Protein AF-A0AA36Y6U5-F1 (afdb_monomer_lite)

Organism: NCBI:txid796942

Structure (mmCIF, N/CA/C/O backbone):
data_AF-A0AA36Y6U5-F1
#
_entry.id   AF-A0AA36Y6U5-F1
#
loop_
_atom_site.group_PDB
_atom_site.id
_atom_site.type_symbol
_atom_site.label_atom_id
_atom_site.label_alt_id
_atom_site.label_comp_id
_atom_site.label_asym_id
_atom_site.label_entity_id
_atom_site.label_seq_id
_atom_site.pdbx_PDB_ins_code
_atom_site.Cartn_x
_atom_site.Cartn_y
_atom_site.Cartn_z
_atom_site.occupancy
_atom_site.B_iso_or_equiv
_atom_site.auth_seq_id
_atom_site.auth_comp_id
_atom_site.auth_asym_id
_atom_site.auth_atom_id
_atom_site.pdbx_PDB_model_num
ATOM 1 N N . MET A 1 1 ? 26.160 38.951 -36.387 1.00 72.44 1 MET A N 1
ATOM 2 C CA . MET A 1 1 ? 24.764 39.046 -36.869 1.00 72.44 1 MET A CA 1
ATOM 3 C C . MET A 1 1 ? 23.970 40.005 -35.982 1.00 72.44 1 MET A C 1
ATOM 5 O O . MET A 1 1 ? 24.157 39.956 -34.771 1.00 72.44 1 MET A O 1
ATOM 9 N N . LYS A 1 2 ? 23.141 40.895 -36.549 1.00 76.12 2 LYS A N 1
ATOM 10 C CA . LYS A 1 2 ? 22.289 41.816 -35.761 1.00 76.12 2 LYS A CA 1
ATOM 11 C C . LYS A 1 2 ? 21.060 41.071 -35.212 1.00 76.12 2 LYS A C 1
ATOM 13 O O . LYS A 1 2 ? 20.587 40.138 -35.854 1.00 76.12 2 LYS A O 1
ATOM 18 N N . GLU A 1 3 ? 20.497 41.494 -34.075 1.00 73.06 3 GLU A N 1
ATOM 19 C CA . GLU A 1 3 ? 19.359 40.793 -33.434 1.00 73.06 3 GLU A CA 1
ATOM 20 C C . GLU A 1 3 ? 18.141 40.661 -34.374 1.00 73.06 3 GLU A C 1
ATOM 22 O O . GLU A 1 3 ? 17.566 39.585 -34.505 1.00 73.06 3 GLU A O 1
ATOM 27 N N . ASN A 1 4 ? 17.845 41.701 -35.162 1.00 75.81 4 ASN A N 1
ATOM 28 C CA . ASN A 1 4 ? 16.755 41.685 -36.150 1.00 75.81 4 ASN A CA 1
ATOM 29 C C . ASN A 1 4 ? 16.955 40.661 -37.288 1.00 75.81 4 ASN A C 1
ATOM 31 O O . ASN A 1 4 ? 15.988 40.222 -37.906 1.00 75.81 4 ASN A O 1
ATOM 35 N N . GLU A 1 5 ? 18.199 40.307 -37.619 1.00 79.00 5 GLU A N 1
ATOM 36 C CA . GLU A 1 5 ? 18.511 39.267 -38.615 1.00 79.00 5 GLU A CA 1
ATOM 37 C C . GLU A 1 5 ? 18.407 37.879 -37.981 1.00 79.00 5 GLU A C 1
ATOM 39 O O . GLU A 1 5 ? 17.870 36.951 -38.585 1.00 79.00 5 GLU A O 1
ATOM 44 N N . ARG A 1 6 ? 18.843 37.765 -36.721 1.00 78.31 6 ARG A N 1
ATOM 45 C CA . ARG A 1 6 ? 18.742 36.549 -35.917 1.00 78.31 6 ARG A CA 1
ATOM 46 C C . ARG A 1 6 ? 17.290 36.111 -35.751 1.00 78.31 6 ARG A C 1
ATOM 48 O O . ARG A 1 6 ? 16.984 34.949 -35.998 1.00 78.31 6 ARG A O 1
ATOM 55 N N . GLU A 1 7 ? 16.392 37.026 -35.394 1.00 78.88 7 GLU A N 1
ATOM 56 C CA . GLU A 1 7 ? 14.961 36.728 -35.236 1.00 78.88 7 GLU A CA 1
ATOM 57 C C . GLU A 1 7 ? 14.298 36.259 -36.537 1.00 78.88 7 GLU A C 1
ATOM 59 O O . GLU A 1 7 ? 13.463 35.356 -36.506 1.00 78.88 7 GLU A O 1
ATOM 64 N N . LYS A 1 8 ? 14.714 36.799 -37.691 1.00 81.94 8 LYS A N 1
ATOM 65 C CA . LYS A 1 8 ? 14.216 36.366 -39.008 1.00 81.94 8 LYS A CA 1
ATOM 66 C C . LYS A 1 8 ? 14.686 34.960 -39.387 1.00 81.94 8 LYS A C 1
ATOM 68 O O . LYS A 1 8 ? 13.953 34.232 -40.050 1.00 81.94 8 LYS A O 1
ATOM 73 N N . LEU A 1 9 ? 15.889 34.572 -38.963 1.00 82.25 9 LEU A N 1
ATOM 74 C CA . LEU A 1 9 ? 16.489 33.275 -39.287 1.00 82.25 9 LEU A CA 1
ATOM 75 C C . LEU A 1 9 ? 16.084 32.147 -38.331 1.00 82.25 9 LEU A C 1
ATOM 77 O O . LEU A 1 9 ? 16.038 30.991 -38.755 1.00 82.25 9 LEU A O 1
ATOM 81 N N . ARG A 1 10 ? 15.750 32.461 -37.068 1.00 84.00 10 ARG A N 1
ATOM 82 C CA . ARG A 1 10 ? 15.284 31.480 -36.065 1.00 84.00 10 ARG A CA 1
ATOM 83 C C . ARG A 1 10 ? 14.199 30.523 -36.589 1.00 84.00 10 ARG A C 1
ATOM 85 O O . ARG A 1 10 ? 14.409 29.317 -36.472 1.00 84.00 10 ARG A O 1
ATOM 92 N N . PRO A 1 11 ? 13.072 30.979 -37.176 1.00 81.88 11 PRO A N 1
ATOM 93 C CA . PRO A 1 11 ? 12.002 30.069 -37.594 1.00 81.88 11 PRO A CA 1
ATOM 94 C C . PRO A 1 11 ? 12.441 29.096 -38.695 1.00 81.88 11 PRO A C 1
ATOM 96 O O . PRO A 1 11 ? 12.124 27.911 -38.620 1.00 81.88 11 PRO A O 1
ATOM 99 N N . LEU A 1 12 ? 13.224 29.567 -39.667 1.00 83.00 12 LEU A N 1
ATOM 100 C CA . LEU A 1 12 ? 13.724 28.751 -40.777 1.00 83.00 12 LEU A CA 1
ATOM 101 C C . LEU A 1 12 ? 14.744 27.701 -40.300 1.00 83.00 12 LEU A C 1
ATOM 103 O O . LEU A 1 12 ? 14.701 26.540 -40.708 1.00 83.00 12 LEU A O 1
ATOM 107 N N . LEU A 1 13 ? 15.629 28.090 -39.377 1.00 84.31 13 LEU A N 1
ATOM 108 C CA . LEU A 1 13 ? 16.590 27.189 -38.738 1.00 84.31 13 LEU A CA 1
ATOM 109 C C . LEU A 1 13 ? 15.888 26.126 -37.880 1.00 84.31 13 LEU A C 1
ATOM 111 O O . LEU A 1 13 ? 16.246 24.947 -37.927 1.00 84.31 13 LEU A O 1
ATOM 115 N N . PHE A 1 14 ? 14.865 26.521 -37.118 1.00 86.94 14 PHE A N 1
ATOM 116 C CA . PHE A 1 14 ? 14.071 25.590 -36.316 1.00 86.94 14 PHE A CA 1
ATOM 117 C C . PHE A 1 14 ? 13.290 24.622 -37.188 1.00 86.94 14 PHE A C 1
ATOM 119 O O . PHE A 1 14 ? 13.195 23.450 -36.840 1.00 86.94 14 PHE A O 1
ATOM 126 N N . GLU A 1 15 ? 12.758 25.071 -38.322 1.00 82.06 15 GLU A N 1
ATOM 127 C CA . GLU A 1 15 ? 12.063 24.197 -39.258 1.00 82.06 15 GLU A CA 1
ATOM 128 C C . GLU A 1 15 ? 12.994 23.124 -39.837 1.00 82.06 15 GLU A C 1
ATOM 130 O O . GLU A 1 15 ? 12.661 21.935 -39.780 1.00 82.06 15 GLU A O 1
ATOM 135 N N . ALA A 1 16 ? 14.183 23.517 -40.304 1.00 83.50 16 ALA A N 1
ATOM 136 C CA . ALA A 1 16 ? 15.195 22.585 -40.798 1.00 83.50 16 ALA A CA 1
ATOM 137 C C . ALA A 1 16 ? 15.584 21.550 -39.724 1.00 83.50 16 ALA A C 1
ATOM 139 O O . ALA A 1 16 ? 15.611 20.342 -39.980 1.00 83.50 16 ALA A O 1
ATOM 140 N N . LEU A 1 17 ? 15.804 22.001 -38.485 1.00 83.88 17 LEU A N 1
ATOM 141 C CA . LEU A 1 17 ? 16.136 21.125 -37.360 1.00 83.88 17 LEU A CA 1
ATOM 142 C C . LEU A 1 17 ? 14.971 20.231 -36.922 1.00 83.88 17 LEU A C 1
ATOM 144 O O . LEU A 1 17 ? 15.194 19.064 -36.614 1.00 83.88 17 LEU A O 1
ATOM 148 N N . LEU A 1 18 ? 13.730 20.723 -36.925 1.00 82.81 18 LEU A N 1
ATOM 149 C CA . LEU A 1 18 ? 12.540 19.931 -36.592 1.00 82.81 18 LEU A CA 1
ATOM 150 C C . LEU A 1 18 ? 12.301 18.793 -37.591 1.00 82.81 18 LEU A C 1
ATOM 152 O O . LEU A 1 18 ? 11.782 17.746 -37.198 1.00 82.81 18 LEU A O 1
ATOM 156 N N . ASN A 1 19 ? 12.673 18.996 -38.856 1.00 80.62 19 ASN A N 1
ATOM 157 C CA . ASN A 1 19 ? 12.556 17.984 -39.904 1.00 80.62 19 ASN A CA 1
ATOM 158 C C . ASN A 1 19 ? 13.636 16.892 -39.778 1.00 80.62 19 ASN A C 1
ATOM 160 O O . ASN A 1 19 ? 13.372 15.729 -40.088 1.00 80.62 19 ASN A O 1
ATOM 164 N N . LEU A 1 20 ? 14.831 17.236 -39.283 1.00 78.25 20 LEU A N 1
ATOM 165 C CA . LEU A 1 20 ? 15.951 16.298 -39.127 1.00 78.25 20 LEU A CA 1
ATOM 166 C C . LEU A 1 20 ? 15.975 15.585 -37.766 1.00 78.25 20 LEU A C 1
ATOM 168 O O . LEU A 1 20 ? 16.238 14.381 -37.693 1.00 78.25 20 LEU A O 1
ATOM 172 N N . GLN A 1 21 ? 15.695 16.304 -36.680 1.00 77.69 21 GLN A N 1
ATOM 173 C CA . GLN A 1 21 ? 15.684 15.759 -35.327 1.00 77.69 21 GLN A CA 1
ATOM 174 C C . GLN A 1 21 ? 14.434 14.891 -35.139 1.00 77.69 21 GLN A C 1
ATOM 176 O O . GLN A 1 21 ? 13.306 15.347 -35.320 1.00 77.69 21 GLN A O 1
ATOM 181 N N . ARG A 1 22 ? 14.611 13.612 -34.778 1.00 65.69 22 ARG A N 1
ATOM 182 C CA . ARG A 1 22 ? 13.501 12.639 -34.669 1.00 65.69 22 ARG A CA 1
ATOM 183 C C . ARG A 1 22 ? 12.842 12.596 -33.283 1.00 65.69 22 ARG A C 1
ATOM 185 O O . ARG A 1 22 ? 11.646 12.306 -33.193 1.00 65.69 22 ARG A O 1
ATOM 192 N N . HIS A 1 23 ? 13.596 12.893 -32.223 1.00 56.72 23 HIS A N 1
ATOM 193 C CA . HIS A 1 23 ? 13.159 12.881 -30.8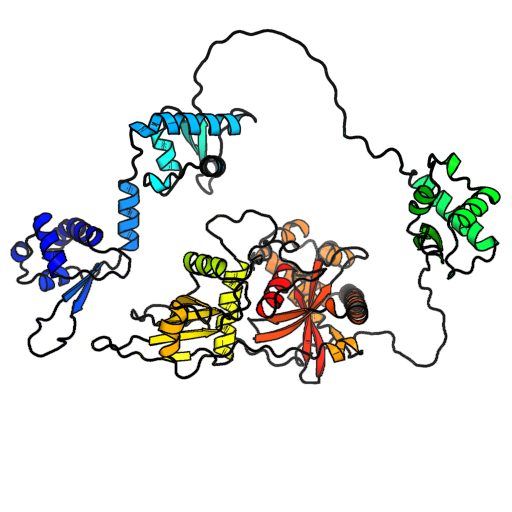19 1.00 56.72 23 HIS A CA 1
ATOM 194 C C . HIS A 1 23 ? 13.919 13.924 -29.977 1.00 56.72 23 HIS A C 1
ATOM 196 O O . HIS A 1 23 ? 14.918 14.478 -30.432 1.00 56.72 23 HIS A O 1
ATOM 202 N N . ASP A 1 24 ? 13.478 14.161 -28.736 1.00 48.81 24 ASP A N 1
ATOM 203 C CA . ASP A 1 24 ? 13.970 15.236 -27.849 1.00 48.81 24 ASP A CA 1
ATOM 204 C C . ASP A 1 24 ? 15.497 15.217 -27.619 1.00 48.81 24 ASP A C 1
ATOM 206 O O . ASP A 1 24 ? 16.094 16.266 -27.421 1.00 48.81 24 ASP A O 1
ATOM 210 N N . TYR A 1 25 ? 16.129 14.042 -27.721 1.00 55.34 25 TYR A N 1
ATOM 211 C CA . TYR A 1 25 ? 17.581 13.838 -27.547 1.00 55.34 25 TYR A CA 1
ATOM 212 C C . TYR A 1 25 ? 18.335 13.487 -28.844 1.00 55.34 25 TYR A C 1
ATOM 214 O O . TYR A 1 25 ? 19.420 12.912 -28.804 1.00 55.34 25 TYR A O 1
ATOM 222 N N . GLY A 1 26 ? 17.717 13.713 -30.004 1.00 70.75 26 GLY A N 1
ATOM 223 C CA . GLY A 1 26 ? 18.280 13.326 -31.294 1.00 70.75 26 GLY A CA 1
ATOM 224 C C . GLY A 1 26 ? 19.268 14.369 -31.790 1.00 70.75 26 GLY A C 1
ATOM 225 O O . GLY A 1 26 ? 18.848 15.402 -32.297 1.00 70.75 26 GLY A O 1
ATOM 226 N N . TRP A 1 27 ? 20.561 14.092 -31.667 1.00 75.06 27 TRP A N 1
ATOM 227 C CA . TRP A 1 27 ? 21.597 14.934 -32.256 1.00 75.06 27 TRP A CA 1
ATOM 228 C C . TRP A 1 27 ? 21.559 14.850 -33.784 1.00 75.06 27 TRP A C 1
ATOM 230 O O . TRP A 1 27 ? 21.437 13.766 -34.360 1.00 75.06 27 TRP A O 1
ATOM 240 N N . VAL A 1 28 ? 21.662 16.003 -34.436 1.00 81.19 28 VAL A N 1
ATOM 241 C CA . VAL A 1 28 ? 21.709 16.134 -35.892 1.00 81.19 28 VAL A CA 1
ATOM 242 C C . VAL A 1 28 ? 23.153 16.420 -36.288 1.00 81.19 28 VAL A C 1
ATOM 244 O O . VAL A 1 28 ? 23.764 17.340 -35.753 1.00 81.19 28 VAL A O 1
ATOM 247 N N . GLY A 1 29 ? 23.713 15.624 -37.200 1.00 82.12 29 GLY A N 1
ATOM 248 C CA . GLY A 1 29 ? 25.035 15.908 -37.768 1.00 82.12 29 GLY A CA 1
ATOM 249 C C . GLY A 1 29 ? 25.015 17.232 -38.531 1.00 82.12 29 GLY A C 1
ATOM 250 O O . GLY A 1 29 ? 24.051 17.515 -39.253 1.00 82.12 29 GLY A O 1
ATOM 251 N N . THR A 1 30 ? 26.040 18.066 -38.343 1.00 81.56 30 THR A N 1
ATOM 252 C CA . THR A 1 30 ? 26.112 19.384 -38.993 1.00 81.56 30 THR A CA 1
ATOM 253 C C . THR A 1 30 ? 26.164 19.275 -40.516 1.00 81.56 30 THR A C 1
ATOM 255 O O . THR A 1 30 ? 25.605 20.129 -41.190 1.00 81.56 30 THR A O 1
ATOM 258 N N . ASP A 1 31 ? 26.703 18.181 -41.055 1.00 80.00 31 ASP A N 1
ATOM 259 C CA . ASP A 1 31 ? 26.687 17.819 -42.477 1.00 80.00 31 ASP A CA 1
ATOM 260 C C . ASP A 1 31 ? 25.263 17.730 -43.056 1.00 80.00 31 ASP A C 1
ATOM 262 O O . ASP A 1 31 ? 24.959 18.300 -44.106 1.00 80.00 31 ASP A O 1
ATOM 266 N N . LYS A 1 32 ? 24.355 17.051 -42.346 1.00 82.94 32 LYS A N 1
ATOM 267 C CA . LYS A 1 32 ? 22.949 16.910 -42.750 1.00 82.94 32 LYS A CA 1
ATOM 268 C C . LYS A 1 32 ? 22.176 18.205 -42.559 1.00 82.94 32 LYS A C 1
ATOM 270 O O . LYS A 1 32 ? 21.328 18.533 -43.387 1.00 82.94 32 LYS A O 1
ATOM 275 N N . LEU A 1 33 ? 22.470 18.941 -41.487 1.00 85.25 33 LEU A N 1
ATOM 276 C CA . LEU A 1 33 ? 21.863 20.249 -41.275 1.00 85.25 33 LEU A CA 1
ATOM 277 C C . LEU A 1 33 ? 22.269 21.231 -42.377 1.00 85.25 33 LEU A C 1
ATOM 279 O O . LEU A 1 33 ? 21.415 21.955 -42.877 1.00 85.25 33 LEU A O 1
ATOM 283 N N . GLU A 1 34 ? 23.534 21.233 -42.794 1.00 84.75 34 GLU A N 1
ATOM 284 C CA . GLU A 1 34 ? 24.012 22.116 -43.856 1.00 84.75 34 GLU A CA 1
ATOM 285 C C . GLU A 1 34 ? 23.257 21.887 -45.171 1.00 84.75 34 GLU A C 1
ATOM 287 O O . GLU A 1 34 ? 22.866 22.839 -45.847 1.00 84.75 34 GLU A O 1
ATOM 292 N N . GLN A 1 35 ? 22.993 20.622 -45.511 1.00 84.62 35 GLN A N 1
ATOM 293 C CA . GLN A 1 35 ? 22.211 20.263 -46.694 1.00 84.62 35 GLN A CA 1
ATOM 294 C C . GLN A 1 35 ? 20.768 20.778 -46.617 1.00 84.62 35 GLN A C 1
ATOM 296 O O . GLN A 1 35 ? 20.254 21.281 -47.615 1.00 84.62 35 GLN A O 1
ATOM 301 N N . GLU A 1 36 ? 20.115 20.693 -45.455 1.00 82.50 36 GLU A N 1
ATOM 302 C CA . GLU A 1 36 ? 18.753 21.217 -45.278 1.00 82.50 36 GLU A CA 1
ATOM 303 C C . GLU A 1 36 ? 18.706 22.748 -45.245 1.00 82.50 36 GLU A C 1
ATOM 305 O O . GLU A 1 36 ? 17.821 23.343 -45.856 1.00 82.50 36 GLU A O 1
ATOM 310 N N . LEU A 1 37 ? 19.688 23.413 -44.632 1.00 85.12 37 LEU A N 1
ATOM 311 C CA . LEU A 1 37 ? 19.765 24.878 -44.637 1.00 85.12 37 LEU A CA 1
ATOM 312 C C . LEU A 1 37 ? 19.920 25.437 -46.054 1.00 85.12 37 LEU A C 1
ATOM 314 O O . LEU A 1 37 ? 19.268 26.424 -46.396 1.00 85.12 37 LEU A O 1
ATOM 318 N N . ARG A 1 38 ? 20.691 24.758 -46.916 1.00 84.06 38 ARG A N 1
ATOM 319 C CA . ARG A 1 38 ? 20.803 25.119 -48.338 1.00 84.06 38 ARG A CA 1
ATOM 320 C C . ARG A 1 38 ? 19.474 24.984 -49.085 1.00 84.06 38 ARG A C 1
ATOM 322 O O . ARG A 1 38 ? 19.192 25.823 -49.935 1.00 84.06 38 ARG A O 1
ATOM 329 N N . LYS A 1 39 ? 18.646 23.979 -48.770 1.00 82.75 39 LYS A N 1
ATOM 330 C CA . LYS A 1 39 ? 17.309 23.806 -49.379 1.00 82.75 39 LYS A CA 1
ATOM 331 C C . LYS A 1 39 ? 16.336 24.909 -48.971 1.00 82.75 39 LYS A C 1
ATOM 333 O O . LYS A 1 39 ? 15.534 25.342 -49.790 1.00 82.75 39 LYS A O 1
ATOM 338 N N . VAL A 1 40 ? 16.437 25.375 -47.728 1.00 78.88 40 VAL A N 1
ATOM 339 C CA . VAL A 1 40 ? 15.640 26.491 -47.189 1.00 78.88 40 VAL A CA 1
ATOM 340 C C . VAL A 1 40 ? 16.194 27.859 -47.641 1.00 78.88 40 VAL A C 1
ATOM 342 O O . VAL A 1 40 ? 15.597 28.897 -47.375 1.00 78.88 40 VAL A O 1
ATOM 345 N N . GLY A 1 41 ? 17.310 27.876 -48.382 1.00 80.75 41 GLY A N 1
ATOM 346 C CA . GLY A 1 41 ? 17.902 29.085 -48.960 1.00 80.75 41 GLY A CA 1
ATOM 347 C C . GLY A 1 41 ? 18.811 29.867 -48.010 1.00 80.75 41 GLY A C 1
ATOM 348 O O . GLY A 1 41 ? 19.184 30.992 -48.325 1.00 80.75 41 GLY A O 1
ATOM 349 N N . ILE A 1 42 ? 19.197 29.295 -46.865 1.00 83.31 42 ILE A N 1
ATOM 350 C CA . ILE A 1 42 ? 20.092 29.946 -45.903 1.00 83.31 42 ILE A CA 1
ATOM 351 C C . ILE A 1 42 ? 21.546 29.687 -46.300 1.00 83.31 42 ILE A C 1
ATOM 353 O O . ILE A 1 42 ? 22.019 28.548 -46.285 1.00 83.31 42 ILE A O 1
ATOM 357 N N . ARG A 1 43 ? 22.279 30.764 -46.596 1.00 84.44 43 ARG A N 1
ATOM 358 C CA . ARG A 1 43 ? 23.734 30.749 -46.786 1.00 84.44 43 ARG A CA 1
ATOM 359 C C . ARG A 1 43 ? 24.395 31.504 -45.648 1.00 84.44 43 ARG A C 1
ATOM 361 O O . ARG A 1 43 ? 24.335 32.725 -45.573 1.00 84.44 43 ARG A O 1
ATOM 368 N N . TYR A 1 44 ? 25.022 30.771 -44.739 1.00 81.50 44 TYR A N 1
ATOM 369 C CA . TYR A 1 44 ? 25.571 31.349 -43.514 1.00 81.50 44 TYR A CA 1
ATOM 370 C C . TYR A 1 44 ? 26.722 32.349 -43.757 1.00 81.50 44 TYR A C 1
ATOM 372 O O . TYR A 1 44 ? 26.935 33.235 -42.928 1.00 81.50 44 TYR A O 1
ATOM 380 N N . GLN A 1 45 ? 27.395 32.279 -44.913 1.00 83.19 45 GLN A N 1
ATOM 381 C CA . GLN A 1 45 ? 28.417 33.247 -45.334 1.00 83.19 45 GLN A CA 1
ATOM 382 C C . GLN A 1 45 ? 27.857 34.666 -45.515 1.00 83.19 45 GLN A C 1
ATOM 384 O O . GLN A 1 45 ? 28.561 35.640 -45.266 1.00 83.19 45 GLN A O 1
ATOM 389 N N . GLU A 1 46 ? 26.580 34.800 -45.886 1.00 82.44 46 GLU A N 1
ATOM 390 C CA . GLU A 1 46 ? 25.916 36.101 -46.069 1.00 82.44 46 GLU A CA 1
ATOM 391 C C . GLU A 1 46 ? 25.692 36.833 -44.735 1.00 82.44 46 GLU A C 1
ATOM 393 O O . GLU A 1 46 ? 25.484 38.044 -44.711 1.00 82.44 46 GLU A O 1
ATOM 398 N N . TYR A 1 47 ? 25.799 36.111 -43.614 1.00 80.12 47 TYR A N 1
ATOM 399 C CA . TYR A 1 47 ? 25.601 36.626 -42.257 1.00 80.12 47 TYR A CA 1
ATOM 400 C C . TYR A 1 47 ? 26.912 36.780 -41.470 1.00 80.12 47 TYR A C 1
ATOM 402 O O . TYR A 1 47 ? 26.888 36.980 -40.251 1.00 80.12 47 TYR A O 1
ATOM 410 N N . GLY A 1 48 ? 28.056 36.704 -42.161 1.00 77.50 48 GLY A N 1
ATOM 411 C CA . GLY A 1 48 ? 29.384 36.911 -41.580 1.00 77.50 48 GLY A CA 1
ATOM 412 C C . GLY A 1 48 ? 29.943 35.711 -40.812 1.00 77.50 48 GLY A C 1
ATOM 413 O O . GLY A 1 48 ? 30.821 35.897 -39.974 1.00 77.50 48 GLY A O 1
ATOM 414 N N . ALA A 1 49 ? 29.440 34.496 -41.061 1.00 82.56 49 ALA A N 1
ATOM 415 C CA . ALA A 1 49 ? 30.014 33.263 -40.528 1.00 82.56 49 ALA A CA 1
ATOM 416 C C . ALA A 1 49 ? 30.791 32.508 -41.615 1.00 82.56 49 ALA A C 1
ATOM 418 O O . ALA A 1 49 ? 30.241 32.164 -42.659 1.00 82.56 49 ALA A O 1
ATOM 419 N N . GLU A 1 50 ? 32.061 32.200 -41.353 1.00 78.25 50 GLU A N 1
ATOM 420 C CA . GLU A 1 50 ? 32.908 31.445 -42.289 1.00 78.25 50 GLU A CA 1
ATOM 421 C C . GLU A 1 50 ? 32.613 29.936 -42.259 1.00 78.25 50 GLU A C 1
ATOM 423 O O . GLU A 1 50 ? 32.776 29.238 -43.259 1.00 78.25 50 GLU A O 1
ATOM 428 N N . THR A 1 51 ? 32.111 29.430 -41.128 1.00 82.75 51 THR A N 1
ATOM 429 C CA . THR A 1 51 ? 31.761 28.017 -40.930 1.00 82.75 51 THR A CA 1
ATOM 430 C C . THR A 1 51 ? 30.332 27.865 -40.415 1.00 82.75 51 THR A C 1
ATOM 432 O O . THR A 1 51 ? 29.806 28.744 -39.725 1.00 82.75 51 THR A O 1
ATOM 435 N N . LEU A 1 52 ? 29.704 26.714 -40.694 1.00 81.88 52 LEU A N 1
ATOM 436 C CA . LEU A 1 52 ? 28.377 26.397 -40.155 1.00 81.88 52 LEU A CA 1
ATOM 437 C C . LEU A 1 52 ? 28.376 26.425 -38.619 1.00 81.88 52 LEU A C 1
ATOM 439 O O . LEU A 1 52 ? 27.403 26.852 -38.009 1.00 81.88 52 LEU A O 1
ATOM 443 N N . ARG A 1 53 ? 29.478 26.027 -37.980 1.00 81.50 53 ARG A N 1
ATOM 444 C CA . ARG A 1 53 ? 29.615 26.108 -36.525 1.00 81.50 53 ARG A CA 1
ATOM 445 C C . ARG A 1 53 ? 29.536 27.549 -36.023 1.00 81.50 53 ARG A C 1
ATOM 447 O O . ARG A 1 53 ? 28.703 27.825 -35.166 1.00 81.50 53 ARG A O 1
ATOM 454 N N . ALA A 1 54 ? 30.328 28.457 -36.597 1.00 82.56 54 ALA A N 1
ATOM 455 C CA . ALA A 1 54 ? 30.307 29.876 -36.231 1.00 82.56 54 ALA A CA 1
ATOM 456 C C . ALA A 1 54 ? 28.911 30.496 -36.430 1.00 82.56 54 ALA A C 1
ATOM 458 O O . ALA A 1 54 ? 28.478 31.343 -35.655 1.00 82.56 54 ALA A O 1
ATOM 459 N N . PHE A 1 55 ? 28.167 30.025 -37.434 1.00 86.50 55 PHE A N 1
ATOM 460 C CA . PHE A 1 55 ? 26.782 30.434 -37.651 1.00 86.50 55 PHE A CA 1
ATOM 461 C C . PHE A 1 55 ? 25.826 29.938 -36.560 1.00 86.50 55 PHE A C 1
ATOM 463 O O . PHE A 1 55 ? 24.997 30.703 -36.069 1.00 86.50 55 PHE A O 1
ATOM 470 N N . LEU A 1 56 ? 25.934 28.668 -36.162 1.00 85.00 56 LEU A N 1
ATOM 471 C CA . LEU A 1 56 ? 25.090 28.079 -35.117 1.00 85.00 56 LEU A CA 1
ATOM 472 C C . LEU A 1 56 ? 25.409 28.654 -33.727 1.00 85.00 56 LEU A C 1
ATOM 474 O O . LEU A 1 56 ? 24.511 28.758 -32.892 1.00 85.00 56 LEU A O 1
ATOM 478 N N . GLU A 1 57 ? 26.652 29.084 -33.492 1.00 84.69 57 GLU A N 1
ATOM 479 C CA . GLU A 1 57 ? 27.078 29.777 -32.268 1.00 84.69 57 GLU A CA 1
ATOM 480 C C . GLU A 1 57 ? 26.401 31.140 -32.078 1.00 84.69 57 GLU A C 1
ATOM 482 O O . GLU A 1 57 ? 26.326 31.629 -30.953 1.00 84.69 57 GLU A O 1
ATOM 487 N N . PHE A 1 58 ? 25.800 31.718 -33.124 1.00 85.31 58 PHE A N 1
ATOM 488 C CA . PHE A 1 58 ? 24.923 32.875 -32.959 1.00 85.31 58 PHE A CA 1
ATOM 489 C C . PHE A 1 58 ? 23.578 32.541 -32.291 1.00 85.31 58 PHE A C 1
ATOM 491 O O . PHE A 1 58 ? 22.833 33.465 -31.977 1.00 85.31 58 PHE A O 1
ATOM 498 N N . PHE A 1 59 ? 23.243 31.267 -32.041 1.00 85.81 59 PHE A N 1
ATOM 499 C CA . PHE A 1 59 ? 21.987 30.832 -31.406 1.00 85.81 59 PHE A CA 1
ATOM 500 C C . PHE A 1 59 ? 22.200 30.025 -30.102 1.00 85.81 59 PHE A C 1
ATOM 502 O O . PHE A 1 59 ? 21.658 28.924 -29.961 1.00 85.81 59 PHE A O 1
ATOM 509 N N . PRO A 1 60 ? 22.946 30.544 -29.106 1.00 76.94 60 PRO A N 1
ATOM 510 C CA . PRO A 1 60 ? 23.354 29.770 -27.926 1.00 76.94 60 PRO A CA 1
ATOM 511 C C . PRO A 1 60 ? 22.200 29.419 -26.970 1.00 76.94 60 PRO A C 1
ATOM 513 O O . PRO A 1 60 ? 22.273 28.431 -26.238 1.00 76.94 60 PRO A O 1
ATOM 516 N N . GLU A 1 61 ? 21.131 30.219 -26.966 1.00 78.31 61 GLU A N 1
ATOM 517 C CA . GLU A 1 61 ? 19.947 29.989 -26.125 1.00 78.31 61 GLU A CA 1
ATOM 518 C C . GLU A 1 61 ? 19.031 28.894 -26.684 1.00 78.31 61 GLU A C 1
ATOM 520 O O . GLU A 1 61 ? 18.340 28.205 -25.930 1.00 78.31 61 GLU A O 1
ATOM 525 N N . ASP A 1 62 ? 19.067 28.699 -28.002 1.00 80.81 62 ASP A N 1
ATOM 526 C CA . ASP A 1 62 ? 18.159 27.816 -28.726 1.00 80.81 62 ASP A CA 1
ATOM 527 C C . ASP A 1 62 ? 18.807 26.463 -29.050 1.00 80.81 62 ASP A C 1
ATOM 529 O O . ASP A 1 62 ? 18.127 25.431 -29.086 1.00 80.81 62 ASP A O 1
ATOM 533 N N . LEU A 1 63 ? 20.129 26.450 -29.254 1.00 84.75 63 LEU A N 1
ATOM 534 C CA . LEU A 1 63 ? 20.888 25.300 -29.739 1.00 84.75 63 LEU A CA 1
ATOM 535 C C . LEU A 1 63 ? 21.965 24.850 -28.747 1.00 84.75 63 LEU A C 1
ATOM 537 O O . LEU A 1 63 ? 22.427 25.593 -27.881 1.00 84.75 63 LEU A O 1
ATOM 541 N N . ALA A 1 64 ? 22.373 23.593 -28.867 1.00 79.56 64 ALA A N 1
ATOM 542 C CA . ALA A 1 64 ? 23.611 23.096 -28.282 1.00 79.56 64 ALA A CA 1
ATOM 543 C C . ALA A 1 64 ? 24.424 22.387 -29.366 1.00 79.56 64 ALA A C 1
ATOM 545 O O . ALA A 1 64 ? 23.852 21.671 -30.188 1.00 79.56 64 ALA A O 1
ATOM 546 N N . ILE A 1 65 ? 25.739 22.610 -29.367 1.00 82.50 65 ILE A N 1
ATOM 547 C CA . ILE A 1 65 ? 26.688 22.070 -30.346 1.00 82.50 65 ILE A CA 1
ATOM 548 C C . ILE A 1 65 ? 27.715 21.226 -29.589 1.00 82.50 65 ILE A C 1
ATOM 550 O O . ILE A 1 65 ? 28.123 21.590 -28.486 1.00 82.50 65 ILE A O 1
ATOM 554 N N . THR A 1 66 ? 28.115 20.095 -30.157 1.00 77.31 66 THR A N 1
ATOM 555 C CA . THR A 1 66 ? 29.158 19.228 -29.600 1.00 77.31 66 THR A CA 1
ATOM 556 C C . THR A 1 66 ? 29.982 18.605 -30.718 1.00 77.31 66 THR A C 1
ATOM 558 O O . THR A 1 66 ? 29.477 18.431 -31.825 1.00 77.31 66 THR A O 1
ATOM 561 N N . ASP A 1 67 ? 31.230 18.254 -30.430 1.00 77.06 67 ASP A N 1
ATOM 562 C CA . ASP A 1 67 ? 32.128 17.590 -31.373 1.00 77.06 67 ASP A CA 1
ATOM 563 C C . ASP A 1 67 ? 32.356 16.143 -30.949 1.00 77.06 67 ASP A C 1
ATOM 565 O O . ASP A 1 67 ? 32.493 15.845 -29.761 1.00 77.06 67 ASP A O 1
ATOM 569 N N . SER A 1 68 ? 32.417 15.229 -31.916 1.00 63.47 68 SER A N 1
ATOM 570 C CA . SER A 1 68 ? 32.918 13.880 -31.658 1.00 63.47 68 SER A CA 1
ATOM 571 C C . SER A 1 68 ? 34.439 13.907 -31.514 1.00 63.47 68 SER A C 1
ATOM 573 O O . SER A 1 68 ? 35.118 14.435 -32.392 1.00 63.47 68 SER A O 1
ATOM 575 N N . ALA A 1 69 ? 34.980 13.272 -30.473 1.00 52.91 69 ALA A N 1
ATOM 576 C CA . ALA A 1 69 ? 36.423 13.083 -30.341 1.00 52.91 69 ALA A CA 1
ATOM 577 C C . ALA A 1 69 ? 36.974 12.214 -31.493 1.00 52.91 69 ALA A C 1
ATOM 579 O O . ALA A 1 69 ? 36.416 11.151 -31.790 1.00 52.91 69 ALA A O 1
ATOM 580 N N . ALA A 1 70 ? 38.062 12.668 -32.129 1.00 46.50 70 ALA A N 1
ATOM 581 C CA . ALA A 1 70 ? 38.739 11.957 -33.213 1.00 46.50 70 ALA A CA 1
ATOM 582 C C . ALA A 1 70 ? 39.126 10.540 -32.761 1.00 46.50 70 ALA A C 1
ATOM 584 O O . ALA A 1 70 ? 39.876 10.353 -31.803 1.00 46.50 70 ALA A O 1
ATOM 585 N N . THR A 1 71 ? 38.553 9.531 -33.414 1.00 47.88 71 THR A N 1
ATOM 586 C CA . THR A 1 71 ? 38.526 8.153 -32.903 1.00 47.88 71 THR A CA 1
ATOM 587 C C . THR A 1 71 ? 39.645 7.273 -33.463 1.00 47.88 71 THR A C 1
ATOM 589 O O . THR A 1 71 ? 39.818 6.160 -32.978 1.00 47.88 71 THR A O 1
ATOM 592 N N . GLN A 1 72 ? 40.447 7.776 -34.411 1.00 47.22 72 GLN A N 1
ATOM 593 C CA . GLN A 1 72 ? 41.693 7.185 -34.924 1.00 47.22 72 GLN A CA 1
ATOM 594 C C . GLN A 1 72 ? 42.425 8.193 -35.830 1.00 47.22 72 GLN A C 1
ATOM 596 O O . GLN A 1 72 ? 41.814 9.135 -36.336 1.00 47.22 72 GLN A O 1
ATOM 601 N N . ALA A 1 73 ? 43.734 8.002 -36.036 1.00 47.25 73 ALA A N 1
ATOM 602 C CA . ALA A 1 73 ? 44.549 8.849 -36.908 1.00 47.25 73 ALA A CA 1
ATOM 603 C C . ALA A 1 73 ? 43.988 8.860 -38.345 1.00 47.25 73 ALA A C 1
ATOM 605 O O . ALA A 1 73 ? 44.193 7.912 -39.098 1.00 47.25 73 ALA A O 1
ATOM 606 N N . GLY A 1 74 ? 43.279 9.936 -38.705 1.00 48.53 74 GLY A N 1
ATOM 607 C CA . GLY A 1 74 ? 42.802 10.197 -40.066 1.00 48.53 74 GLY A CA 1
ATOM 608 C C . GLY A 1 74 ? 41.293 10.399 -40.256 1.00 48.53 74 GLY A C 1
ATOM 609 O O . GLY A 1 74 ? 40.905 10.772 -41.360 1.00 48.53 74 GLY A O 1
ATOM 610 N N . GLU A 1 75 ? 40.431 10.210 -39.247 1.00 44.41 75 GLU A N 1
ATOM 611 C CA . GLU A 1 75 ? 39.003 10.560 -39.393 1.00 44.41 75 GLU A CA 1
ATOM 612 C C . GLU A 1 75 ? 38.731 12.038 -39.046 1.00 44.41 75 GLU A C 1
ATOM 614 O O . GLU A 1 75 ? 39.224 12.523 -38.025 1.00 44.41 75 GLU A O 1
ATOM 619 N N . PRO A 1 76 ? 37.949 12.772 -39.867 1.00 50.16 76 PRO A N 1
ATOM 620 C CA . PRO A 1 76 ? 37.652 14.178 -39.615 1.00 50.16 76 PRO A CA 1
ATOM 621 C C . PRO A 1 76 ? 36.704 14.334 -38.420 1.00 50.16 76 PRO A C 1
ATOM 623 O O . PRO A 1 76 ? 35.709 13.615 -38.309 1.00 50.16 76 PRO A O 1
ATOM 626 N N . GLU A 1 77 ? 36.985 15.309 -37.554 1.00 58.16 77 GLU A N 1
ATOM 627 C CA . GLU A 1 77 ? 36.096 15.707 -36.458 1.00 58.16 77 GLU A CA 1
ATOM 628 C C . GLU A 1 77 ? 34.694 16.036 -37.000 1.00 58.16 77 GLU A C 1
ATOM 630 O O . GLU A 1 77 ? 34.540 16.841 -37.922 1.00 58.16 77 GLU A O 1
ATOM 635 N N . ARG A 1 78 ? 33.652 15.396 -36.450 1.00 67.06 78 ARG A N 1
ATOM 636 C CA . ARG A 1 78 ? 32.255 15.656 -36.822 1.00 67.06 78 ARG A CA 1
ATOM 637 C C . ARG A 1 78 ? 31.558 16.432 -35.716 1.00 67.06 78 ARG A C 1
ATOM 639 O O . ARG A 1 78 ? 31.501 15.980 -34.572 1.00 67.06 78 ARG A O 1
ATOM 646 N N . SER A 1 79 ? 30.977 17.569 -36.074 1.00 76.44 79 SER A N 1
ATOM 647 C CA . SER A 1 79 ? 30.149 18.358 -35.164 1.00 76.44 79 SER A CA 1
ATOM 648 C C . SER A 1 79 ? 28.680 17.931 -35.247 1.00 76.44 79 SER A C 1
ATOM 650 O O . SER A 1 79 ? 28.162 17.548 -36.299 1.00 76.44 79 SER A O 1
ATOM 652 N N . TYR A 1 80 ? 27.984 18.028 -34.123 1.00 80.12 80 TYR A N 1
ATOM 653 C CA . TYR A 1 80 ? 26.567 17.727 -33.985 1.00 80.12 80 TYR A CA 1
ATOM 654 C C . TYR A 1 80 ? 25.854 18.884 -33.304 1.00 80.12 80 TYR A C 1
ATOM 656 O O . TYR A 1 80 ? 26.424 19.582 -32.468 1.00 80.12 80 TYR A O 1
ATOM 664 N N . VAL A 1 81 ? 24.580 19.057 -33.632 1.00 83.12 81 VAL A N 1
ATOM 665 C CA . VAL A 1 81 ? 23.730 20.114 -33.090 1.00 83.12 81 VAL A CA 1
ATOM 666 C C . VAL A 1 81 ? 22.374 19.562 -32.668 1.00 83.12 81 VAL A C 1
ATOM 668 O O . VAL A 1 81 ? 21.842 18.632 -33.277 1.00 83.12 81 VAL A O 1
ATOM 671 N N . ILE A 1 82 ? 21.816 20.122 -31.599 1.00 82.69 82 ILE A N 1
ATOM 672 C CA . ILE A 1 82 ? 20.494 19.765 -31.087 1.00 82.69 82 ILE A CA 1
ATOM 673 C C . ILE A 1 82 ? 19.693 21.013 -30.712 1.00 82.69 82 ILE A C 1
ATOM 675 O O . ILE A 1 82 ? 20.240 21.989 -30.196 1.00 82.69 82 ILE A O 1
ATOM 679 N N . LEU A 1 83 ? 18.382 20.967 -30.957 1.00 83.56 83 LEU A N 1
ATOM 680 C CA . LEU A 1 83 ? 17.446 22.033 -30.608 1.00 83.56 83 LEU A CA 1
ATOM 681 C C . LEU A 1 83 ? 16.955 21.860 -29.161 1.00 83.56 83 LEU A C 1
ATOM 683 O O . LEU A 1 83 ? 16.261 20.890 -28.846 1.00 83.56 83 LEU A O 1
ATOM 687 N N . ARG A 1 84 ? 17.268 22.816 -28.276 1.00 74.69 84 ARG A N 1
ATOM 688 C CA . ARG A 1 84 ? 16.972 22.738 -26.828 1.00 74.69 84 ARG A CA 1
ATOM 689 C C . ARG A 1 84 ? 15.472 22.673 -26.526 1.00 74.69 84 ARG A C 1
ATOM 691 O O . ARG A 1 84 ? 15.056 21.999 -25.587 1.00 74.69 84 ARG A O 1
ATOM 698 N N . GLN A 1 85 ? 14.648 23.339 -27.338 1.00 77.50 85 GLN A N 1
ATOM 699 C CA . GLN A 1 85 ? 13.192 23.435 -27.154 1.00 77.50 85 GLN A CA 1
ATOM 700 C C . GLN A 1 85 ? 12.383 22.538 -28.109 1.00 77.50 85 GLN A C 1
ATOM 702 O O . GLN A 1 85 ? 11.183 22.748 -28.307 1.00 77.50 85 GLN A O 1
ATOM 707 N N . TYR A 1 86 ? 13.008 21.503 -28.684 1.00 72.94 86 TYR A N 1
ATOM 708 C CA . TYR A 1 86 ? 12.412 20.643 -29.713 1.00 72.94 86 TYR A CA 1
ATOM 709 C C . TYR A 1 86 ? 10.984 20.164 -29.387 1.00 72.94 86 TYR A C 1
ATOM 711 O O . TYR A 1 86 ? 10.074 20.283 -30.211 1.00 72.94 86 TYR A O 1
ATOM 719 N N . ARG A 1 87 ? 10.741 19.686 -28.158 1.00 64.81 87 ARG A N 1
ATOM 720 C CA . ARG A 1 87 ? 9.425 19.175 -27.735 1.00 64.81 87 ARG A CA 1
ATOM 721 C C . ARG A 1 87 ? 8.329 20.241 -27.758 1.00 64.81 87 ARG A C 1
ATOM 723 O O . ARG A 1 87 ? 7.180 19.937 -28.085 1.00 64.81 87 ARG A O 1
ATOM 730 N N . GLN A 1 88 ? 8.658 21.471 -27.370 1.00 72.12 88 GLN A N 1
ATOM 731 C CA . GLN A 1 88 ? 7.708 22.582 -27.318 1.00 72.12 88 GLN A CA 1
ATOM 732 C C . GLN A 1 88 ? 7.366 23.056 -28.736 1.00 72.12 88 GLN A C 1
ATOM 734 O O . GLN A 1 88 ? 6.187 23.141 -29.082 1.00 72.12 88 GLN A O 1
ATOM 739 N N . LEU A 1 89 ? 8.381 23.228 -29.586 1.00 72.56 89 LEU A N 1
ATOM 740 C CA . LEU A 1 89 ? 8.225 23.672 -30.974 1.00 72.56 89 LEU A CA 1
ATOM 741 C C . LEU A 1 89 ? 7.515 22.622 -31.849 1.00 72.56 89 LEU A C 1
ATOM 743 O O . LEU A 1 89 ? 6.606 22.951 -32.610 1.00 72.56 89 LEU A O 1
ATOM 747 N N . ARG A 1 90 ? 7.805 21.325 -31.666 1.00 69.31 90 ARG A N 1
ATOM 748 C CA . ARG A 1 90 ? 7.100 20.238 -32.377 1.00 69.31 90 ARG A CA 1
ATOM 749 C C . ARG A 1 90 ? 5.627 20.125 -31.977 1.00 69.31 90 ARG A C 1
ATOM 751 O O . ARG A 1 90 ? 4.787 19.754 -32.798 1.00 69.31 90 ARG A O 1
ATOM 758 N N . ARG A 1 91 ? 5.292 20.444 -30.721 1.00 61.94 91 ARG A N 1
ATOM 759 C CA . ARG A 1 91 ? 3.897 20.532 -30.256 1.00 61.94 91 ARG A CA 1
ATOM 760 C C . ARG A 1 91 ? 3.166 21.723 -30.872 1.00 61.94 91 ARG A C 1
ATOM 762 O O . ARG A 1 91 ? 1.987 21.582 -31.174 1.00 61.94 91 ARG A O 1
ATOM 769 N N . GLN A 1 92 ? 3.842 22.856 -31.064 1.00 66.44 92 GLN A N 1
ATOM 770 C CA . GLN A 1 92 ? 3.273 24.029 -31.734 1.00 66.44 92 GLN A CA 1
ATOM 771 C C . GLN A 1 92 ? 3.024 23.767 -33.228 1.00 66.44 92 GLN A C 1
ATOM 773 O O . GLN A 1 92 ? 1.908 23.999 -33.681 1.00 66.44 92 GLN A O 1
ATOM 778 N N . LYS A 1 93 ? 3.977 23.159 -33.953 1.00 63.44 93 LYS A N 1
ATOM 779 C CA . LYS A 1 93 ? 3.800 22.767 -35.369 1.00 63.44 93 LYS A CA 1
ATOM 780 C C . LYS A 1 93 ? 2.608 21.816 -35.567 1.00 63.44 93 LYS A C 1
ATOM 782 O O . LYS A 1 93 ? 1.729 22.070 -36.380 1.00 63.44 93 LYS A O 1
ATOM 787 N N . ARG A 1 94 ? 2.469 20.794 -34.708 1.00 56.28 94 ARG A N 1
ATOM 788 C CA . ARG A 1 94 ? 1.300 19.885 -34.722 1.00 56.28 94 ARG A CA 1
ATOM 789 C C . ARG A 1 94 ? -0.048 20.572 -34.467 1.00 56.28 94 ARG A C 1
ATOM 791 O O . ARG A 1 94 ? -1.067 20.013 -34.848 1.00 56.28 94 ARG A O 1
ATOM 798 N N . ARG A 1 95 ? -0.085 21.737 -33.808 1.00 53.50 95 ARG A N 1
ATOM 799 C CA . ARG A 1 95 ? -1.327 22.515 -33.635 1.00 53.50 95 ARG A CA 1
ATOM 800 C C . ARG A 1 95 ? -1.719 23.279 -34.903 1.00 53.50 95 ARG A C 1
ATOM 802 O O . ARG A 1 95 ? -2.900 23.562 -35.054 1.00 53.50 95 ARG A O 1
ATOM 809 N N . GLN A 1 96 ? -0.761 23.606 -35.770 1.00 56.06 96 GLN A N 1
ATOM 810 C CA . GLN A 1 96 ? -0.984 24.360 -37.009 1.00 56.06 96 GLN A CA 1
ATOM 811 C C . GLN A 1 96 ? -1.338 23.453 -38.207 1.00 56.06 96 GLN A C 1
ATOM 813 O O . GLN A 1 96 ? -2.092 23.884 -39.070 1.00 56.06 96 GLN A O 1
ATOM 818 N N . ASP A 1 97 ? -0.888 22.190 -38.217 1.00 53.59 97 ASP A N 1
ATOM 819 C CA . ASP A 1 97 ? -1.041 21.260 -39.359 1.00 53.59 97 ASP A CA 1
ATOM 820 C C . ASP A 1 97 ? -2.304 20.354 -39.340 1.00 53.59 97 ASP A C 1
ATOM 822 O O . ASP A 1 97 ? -2.485 19.524 -40.232 1.00 53.59 97 ASP A O 1
ATOM 826 N N . GLY A 1 98 ? -3.185 20.436 -38.334 1.00 60.53 98 GLY A N 1
ATOM 827 C CA . GLY A 1 98 ? -4.352 19.539 -38.224 1.00 60.53 98 GLY A CA 1
ATOM 828 C C . GLY A 1 98 ? -5.440 19.815 -39.276 1.00 60.53 98 GLY A C 1
ATOM 829 O O . GLY A 1 98 ? -6.084 20.861 -39.228 1.00 60.53 98 GLY A O 1
ATOM 830 N N . LYS A 1 99 ? -5.695 18.872 -40.198 1.00 67.56 99 LYS A N 1
ATOM 831 C CA . LYS A 1 99 ? -6.748 18.969 -41.233 1.00 67.56 99 LYS A CA 1
ATOM 832 C C . LYS A 1 99 ? -7.371 17.596 -41.519 1.00 67.56 99 LYS A C 1
ATOM 834 O O . LYS A 1 99 ? -6.658 16.624 -41.760 1.00 67.56 99 LYS A O 1
ATOM 839 N N . VAL A 1 100 ? -8.706 17.507 -41.527 1.00 70.00 100 VAL A N 1
ATOM 840 C CA . VAL A 1 100 ? -9.425 16.280 -41.930 1.00 70.00 100 VAL A CA 1
ATOM 841 C C . VAL A 1 100 ? -9.496 16.216 -43.466 1.00 70.00 100 VAL A C 1
ATOM 843 O O . VAL A 1 100 ? -9.946 17.195 -44.065 1.00 70.00 100 VAL A O 1
ATOM 846 N N . PRO A 1 101 ? -9.093 15.106 -44.120 1.00 72.50 101 PRO A N 1
ATOM 847 C CA . PRO A 1 101 ? -9.209 14.944 -45.574 1.00 72.50 101 PRO A CA 1
ATOM 848 C C . PRO A 1 101 ? -10.662 15.035 -46.061 1.00 72.50 101 PRO A C 1
ATOM 850 O O . PRO A 1 101 ? -11.545 14.419 -45.459 1.00 72.50 101 PRO A O 1
ATOM 853 N N . ASP A 1 102 ? -10.906 15.749 -47.164 1.00 68.75 102 ASP A N 1
ATOM 854 C CA . ASP A 1 102 ? -12.262 16.029 -47.671 1.00 68.75 102 ASP A CA 1
ATOM 855 C C . ASP A 1 102 ? -13.052 14.755 -48.026 1.00 68.75 102 ASP A C 1
ATOM 857 O O . ASP A 1 102 ? -14.254 14.687 -47.786 1.00 68.75 102 ASP A O 1
ATOM 861 N N . GLU A 1 103 ? -12.368 13.692 -48.458 1.00 73.25 103 GLU A N 1
ATOM 862 C CA . GLU A 1 103 ? -12.959 12.375 -48.747 1.00 73.25 103 GLU A CA 1
ATOM 863 C C . GLU A 1 103 ? -13.560 11.687 -47.507 1.00 73.25 103 GLU A C 1
ATOM 865 O O . GLU A 1 103 ? -14.539 10.947 -47.604 1.00 73.25 103 GLU A O 1
ATOM 870 N N . LYS A 1 104 ? -12.992 11.932 -46.318 1.00 72.00 104 LYS A N 1
ATOM 871 C CA . LYS A 1 104 ? -13.417 11.296 -45.055 1.00 72.00 104 LYS A CA 1
ATOM 872 C C . LYS A 1 104 ? -14.417 12.139 -44.268 1.00 72.00 104 LYS A C 1
ATOM 874 O O . LYS A 1 104 ? -15.093 11.611 -43.381 1.00 72.00 104 LYS A O 1
ATOM 879 N N . LYS A 1 105 ? -14.542 13.429 -44.598 1.00 75.06 105 LYS A N 1
ATOM 880 C CA . LYS A 1 105 ? -15.489 14.351 -43.960 1.00 75.06 105 LYS A CA 1
ATOM 881 C C . LYS A 1 105 ? -16.945 13.862 -43.978 1.00 75.06 105 LYS A C 1
ATOM 883 O O . LYS A 1 105 ? -17.542 13.888 -42.907 1.00 75.06 105 LYS A O 1
ATOM 888 N N . PRO A 1 106 ? -17.538 13.373 -45.086 1.00 74.19 106 PRO A N 1
ATOM 889 C CA . PRO A 1 106 ? -18.954 12.989 -45.083 1.00 74.19 106 PRO A CA 1
ATOM 890 C C . PRO A 1 106 ? -19.252 11.772 -44.192 1.00 74.19 106 PRO A C 1
ATOM 892 O O . PRO A 1 106 ? -20.265 11.756 -43.492 1.00 74.19 106 PRO A O 1
ATOM 895 N N . ALA A 1 107 ? -18.354 10.782 -44.152 1.00 72.88 107 ALA A N 1
ATOM 896 C CA . ALA A 1 107 ? -18.506 9.603 -43.296 1.00 72.88 107 ALA A CA 1
ATOM 897 C C . ALA A 1 107 ? -18.375 9.956 -41.805 1.00 72.88 107 ALA A C 1
ATOM 899 O O . ALA A 1 107 ? -19.202 9.543 -40.991 1.00 72.88 107 ALA A O 1
ATOM 900 N N . LEU A 1 108 ? -17.373 10.770 -41.455 1.00 75.31 108 LEU A N 1
ATOM 901 C CA . LEU A 1 108 ? -17.184 11.256 -40.087 1.00 75.31 108 LEU A CA 1
ATOM 902 C C . LEU A 1 108 ? -18.327 12.172 -39.646 1.00 75.31 108 LEU A C 1
ATOM 904 O O . LEU A 1 108 ? -18.775 12.071 -38.511 1.00 75.31 108 LEU A O 1
ATOM 908 N N . ALA A 1 109 ? -18.842 13.016 -40.540 1.00 78.06 109 ALA A N 1
ATOM 909 C CA . ALA A 1 109 ? -19.973 13.884 -40.248 1.00 78.06 109 ALA A CA 1
ATOM 910 C C . ALA A 1 109 ? -21.248 13.085 -39.939 1.00 78.06 109 ALA A C 1
ATOM 912 O O . ALA A 1 109 ? -21.964 13.421 -38.998 1.00 78.06 109 ALA A O 1
ATOM 913 N N . LYS A 1 110 ? -21.503 11.992 -40.675 1.00 76.50 110 LYS A N 1
ATOM 914 C CA . LYS A 1 110 ? -22.616 11.077 -40.384 1.00 76.50 110 LYS A CA 1
ATOM 915 C C . LYS A 1 110 ? -22.468 10.432 -39.002 1.00 76.50 110 LYS A C 1
ATOM 917 O O . LYS A 1 110 ? -23.394 10.496 -38.207 1.00 76.50 110 LYS A O 1
ATOM 922 N N . LEU A 1 111 ? -21.287 9.900 -38.684 1.00 75.44 111 LEU A N 1
ATOM 923 C CA . LEU A 1 111 ? -21.022 9.286 -37.377 1.00 75.44 111 LEU A CA 1
ATOM 924 C C . LEU A 1 111 ? -21.139 10.290 -36.223 1.00 75.44 111 LEU A C 1
ATOM 926 O O . LEU A 1 111 ? -21.752 9.988 -35.206 1.00 75.44 111 LEU A O 1
ATOM 930 N N . LEU A 1 112 ? -20.589 11.497 -36.381 1.00 77.00 112 LEU A N 1
ATOM 931 C CA . LEU A 1 112 ? -20.711 12.561 -35.381 1.00 77.00 112 LEU A CA 1
ATOM 932 C C . LEU A 1 112 ? -22.168 12.986 -35.182 1.00 77.00 112 LEU A C 1
ATOM 934 O O . LEU A 1 112 ? -22.570 13.261 -34.052 1.00 77.00 112 LEU A O 1
ATOM 938 N N . ARG A 1 113 ? -22.968 13.000 -36.254 1.00 77.69 113 ARG A N 1
ATOM 939 C CA . ARG A 1 113 ? -24.407 13.255 -36.178 1.00 77.69 113 ARG A CA 1
ATOM 940 C C . ARG A 1 113 ? -25.128 12.169 -35.390 1.00 77.69 113 ARG A C 1
ATOM 942 O O . ARG A 1 113 ? -25.864 12.518 -34.476 1.00 77.69 113 ARG A O 1
ATOM 949 N N . ASP A 1 114 ? -24.879 10.898 -35.684 1.00 71.25 114 ASP A N 1
ATOM 950 C CA . ASP A 1 114 ? -25.510 9.775 -34.982 1.00 71.25 114 ASP A CA 1
ATOM 951 C C . ASP A 1 114 ? -25.133 9.776 -33.486 1.00 71.25 114 ASP A C 1
ATOM 953 O O . ASP A 1 114 ? -25.988 9.611 -32.619 1.00 71.25 114 ASP A O 1
ATOM 957 N N . ILE A 1 115 ? -23.863 10.055 -33.163 1.00 74.00 115 ILE A N 1
ATOM 958 C CA . ILE A 1 115 ? -23.372 10.178 -31.780 1.00 74.00 115 ILE A CA 1
ATOM 959 C C . ILE A 1 115 ? -24.089 11.306 -31.040 1.00 74.00 115 ILE A C 1
ATOM 961 O O . ILE A 1 115 ? -24.596 11.102 -29.940 1.00 74.00 115 ILE A O 1
ATOM 965 N N . LEU A 1 116 ? -24.136 12.499 -31.634 1.00 71.44 116 LEU A N 1
ATOM 966 C CA . LEU A 1 116 ? -24.769 13.652 -31.002 1.00 71.44 116 LEU A CA 1
ATOM 967 C C . LEU A 1 116 ? -26.296 13.501 -30.930 1.00 71.44 116 LEU A C 1
ATOM 969 O O . LEU A 1 116 ? -26.889 13.987 -29.975 1.00 71.44 116 LEU A O 1
ATOM 973 N N . GLN A 1 117 ? -26.937 12.806 -31.877 1.00 71.56 117 GLN A N 1
ATOM 974 C CA . GLN A 1 117 ? -28.367 12.476 -31.807 1.00 71.56 117 GLN A CA 1
ATOM 975 C C . GLN A 1 117 ? -28.655 11.508 -30.661 1.00 71.56 117 GLN A C 1
ATOM 977 O O . GLN A 1 117 ? -29.580 11.752 -29.892 1.00 71.56 117 GLN A O 1
ATOM 982 N N . ASN A 1 118 ? -27.832 10.469 -30.497 1.00 68.25 118 ASN A N 1
ATOM 983 C CA . ASN A 1 118 ? -27.970 9.505 -29.406 1.00 68.25 118 ASN A CA 1
ATOM 984 C C . ASN A 1 118 ? -27.742 10.147 -28.032 1.00 68.25 118 ASN A C 1
ATOM 986 O O . ASN A 1 118 ? -28.471 9.853 -27.091 1.00 68.25 118 ASN A O 1
ATOM 990 N N . LEU A 1 119 ? -26.769 11.055 -27.920 1.00 66.69 119 LEU A N 1
ATOM 991 C CA . LEU A 1 119 ? -26.531 11.815 -26.689 1.00 66.69 119 LEU A CA 1
ATOM 992 C C . LEU A 1 119 ? -27.626 12.861 -26.410 1.00 66.69 119 LEU A C 1
ATOM 994 O O . LEU A 1 119 ? -27.813 13.248 -25.265 1.00 66.69 119 LEU A O 1
ATOM 998 N N . SER A 1 120 ? -28.348 13.315 -27.439 1.00 61.16 120 SER A N 1
ATOM 999 C CA . SER A 1 120 ? -29.395 14.342 -27.343 1.00 61.16 120 SER A CA 1
ATOM 1000 C C . SER A 1 120 ? -30.813 13.770 -27.143 1.00 61.16 120 SER A C 1
ATOM 1002 O O . SER A 1 120 ? -31.774 14.545 -27.150 1.00 61.16 120 SER A O 1
ATOM 1004 N N . LEU A 1 121 ? -30.973 12.448 -26.973 1.00 51.22 121 LEU A N 1
ATOM 1005 C CA . LEU A 1 121 ? -32.274 11.796 -26.735 1.00 51.22 121 LEU A CA 1
ATOM 1006 C C . LEU A 1 121 ? -32.925 12.205 -25.397 1.00 51.22 121 LEU A C 1
ATOM 1008 O O . LEU A 1 121 ? -34.138 12.072 -25.255 1.00 51.22 121 LEU A O 1
ATOM 1012 N N . GLU A 1 122 ? -32.164 12.776 -24.458 1.00 46.16 122 GLU A N 1
ATOM 1013 C CA . GLU A 1 122 ? -32.638 13.186 -23.126 1.00 46.16 122 GLU A CA 1
ATOM 1014 C C . GLU A 1 122 ? -32.862 14.702 -22.970 1.00 46.16 122 GLU A C 1
ATOM 1016 O O . GLU A 1 122 ? -32.676 15.235 -21.889 1.00 46.16 122 GLU A O 1
ATOM 1021 N N . GLN A 1 123 ? -33.363 15.375 -24.016 1.00 39.72 123 GLN A N 1
ATOM 1022 C CA . GLN A 1 123 ? -33.675 16.820 -24.132 1.00 39.72 123 GLN A CA 1
ATOM 1023 C C . GLN A 1 123 ? -32.663 17.566 -25.010 1.00 39.72 123 GLN A C 1
ATOM 1025 O O . GLN A 1 123 ? -31.459 17.350 -24.963 1.00 39.72 123 GLN A O 1
ATOM 1030 N N . GLY A 1 124 ? -33.170 18.445 -25.879 1.00 50.66 124 GLY A N 1
ATOM 1031 C CA . GLY A 1 124 ? -32.397 19.150 -26.907 1.00 50.66 124 GLY A CA 1
ATOM 1032 C C . GLY A 1 124 ? -31.487 20.267 -26.383 1.00 50.66 124 GLY A C 1
ATOM 1033 O O . GLY A 1 124 ? -31.506 21.357 -26.968 1.00 50.66 124 GLY A O 1
ATOM 1034 N N . GLU A 1 125 ? -30.736 20.004 -25.316 1.00 59.12 125 GLU A N 1
ATOM 1035 C CA . GLU A 1 125 ? -29.839 20.914 -24.601 1.00 59.12 125 GLU A CA 1
ATOM 1036 C C . GLU A 1 125 ? -28.380 20.837 -25.089 1.00 59.12 125 GLU A C 1
ATOM 1038 O O . GLU A 1 125 ? -27.998 20.003 -25.912 1.00 59.12 125 GLU A O 1
ATOM 1043 N N . TRP A 1 126 ? -27.572 21.793 -24.632 1.00 70.38 126 TRP A N 1
ATOM 1044 C CA . TRP A 1 126 ? -26.142 21.893 -24.908 1.00 70.38 126 TRP A CA 1
ATOM 1045 C C . TRP A 1 126 ? -25.370 20.764 -24.214 1.00 70.38 126 TRP A C 1
ATOM 1047 O O . TRP A 1 126 ? -25.475 20.597 -23.005 1.00 70.38 126 TRP A O 1
ATOM 1057 N N . ILE A 1 127 ? -24.553 20.017 -24.961 1.00 70.94 127 ILE A N 1
ATOM 1058 C CA . ILE A 1 127 ? -23.794 18.876 -24.432 1.00 70.94 127 ILE A CA 1
ATOM 1059 C C . ILE A 1 127 ? -22.368 19.321 -24.114 1.00 70.94 127 ILE A C 1
ATOM 1061 O O . ILE A 1 127 ? -21.688 19.907 -24.958 1.00 70.94 127 ILE A O 1
ATOM 1065 N N . TYR A 1 128 ? -21.864 19.003 -22.924 1.00 75.75 128 TYR A N 1
ATOM 1066 C CA . TYR A 1 128 ? -20.471 19.289 -22.582 1.00 75.75 128 TYR A CA 1
ATOM 1067 C C . TYR A 1 128 ? -19.501 18.539 -23.505 1.00 75.75 128 TYR A C 1
ATOM 1069 O O . TYR A 1 128 ? -19.631 17.335 -23.742 1.00 75.75 128 TYR A O 1
ATOM 1077 N N . ILE A 1 129 ? -18.461 19.229 -23.987 1.00 75.62 129 ILE A N 1
ATOM 1078 C CA . ILE A 1 129 ? -17.487 18.649 -24.928 1.00 75.62 129 ILE A CA 1
ATOM 1079 C C . ILE A 1 129 ? -16.762 17.410 -24.372 1.00 75.62 129 ILE A C 1
ATOM 1081 O O . ILE A 1 129 ? -16.285 16.569 -25.133 1.00 75.62 129 ILE A O 1
ATOM 1085 N N . THR A 1 130 ? -16.687 17.279 -23.046 1.00 70.88 130 THR A N 1
ATOM 1086 C CA . THR A 1 130 ? -16.131 16.117 -22.339 1.00 70.88 130 THR A CA 1
ATOM 1087 C C . THR A 1 130 ? -16.972 14.858 -22.558 1.00 70.88 130 THR A C 1
ATOM 1089 O O . THR A 1 130 ? -16.416 13.798 -22.839 1.00 70.88 130 THR A O 1
ATOM 1092 N N . GLN A 1 131 ? -18.301 14.977 -22.512 1.00 69.38 131 GLN A N 1
ATOM 1093 C CA . GLN A 1 131 ? -19.234 13.879 -22.783 1.00 69.38 131 GLN A CA 1
ATOM 1094 C C . GLN A 1 131 ? -19.196 13.480 -24.262 1.00 69.38 131 GLN A C 1
ATOM 1096 O O . GLN A 1 131 ? -19.099 12.293 -24.580 1.00 69.38 131 GLN A O 1
ATOM 1101 N N . VAL A 1 132 ? -19.152 14.470 -25.164 1.00 74.06 132 VAL A N 1
ATOM 1102 C CA . VAL A 1 132 ? -18.967 14.231 -26.605 1.00 74.06 132 VAL A CA 1
ATOM 1103 C C . VAL A 1 132 ? -17.655 13.490 -26.863 1.00 74.06 132 VAL A C 1
ATOM 1105 O O . VAL A 1 132 ? -17.628 12.536 -27.633 1.00 74.06 132 VAL A O 1
ATOM 1108 N N . GLY A 1 133 ? -16.569 13.863 -26.182 1.00 70.62 133 GLY A N 1
ATOM 1109 C CA . GLY A 1 133 ? -15.273 13.199 -26.329 1.00 70.62 133 GLY A CA 1
ATOM 1110 C C . GLY A 1 133 ? -15.282 11.720 -25.962 1.00 70.62 133 GLY A C 1
ATOM 1111 O O . GLY A 1 133 ? -14.681 10.920 -26.681 1.00 70.62 133 GLY A O 1
ATOM 1112 N N . ASN A 1 134 ? -16.002 11.344 -24.904 1.00 70.44 134 ASN A N 1
ATOM 1113 C CA . ASN A 1 134 ? -16.144 9.943 -24.508 1.00 70.44 134 ASN A CA 1
ATOM 1114 C C . ASN A 1 134 ? -16.898 9.133 -25.572 1.00 70.44 134 ASN A C 1
ATOM 1116 O O . ASN A 1 134 ? -16.462 8.043 -25.942 1.00 70.44 134 ASN A O 1
ATOM 1120 N N . ALA A 1 135 ? -17.985 9.683 -26.115 1.00 68.19 135 ALA A N 1
ATOM 1121 C CA . ALA A 1 135 ? -18.787 9.003 -27.127 1.00 68.19 135 ALA A CA 1
ATOM 1122 C C . ALA A 1 135 ? -18.078 8.912 -28.492 1.00 68.19 135 ALA A C 1
ATOM 1124 O O . ALA A 1 135 ? -18.134 7.879 -29.155 1.00 68.19 135 ALA A O 1
ATOM 1125 N N . VAL A 1 136 ? -17.340 9.956 -28.886 1.00 73.62 136 VAL A N 1
ATOM 1126 C CA . VAL A 1 136 ? -16.492 9.969 -30.093 1.00 73.62 136 VAL A CA 1
ATOM 1127 C C . VAL A 1 136 ? -15.404 8.894 -30.008 1.00 73.62 136 VAL A C 1
ATOM 1129 O O . VAL A 1 136 ? -15.174 8.175 -30.981 1.00 73.62 136 VAL A O 1
ATOM 1132 N N . ALA A 1 137 ? -14.784 8.722 -28.837 1.00 70.31 137 ALA A N 1
ATOM 1133 C CA . ALA A 1 137 ? -13.812 7.656 -28.608 1.00 70.31 137 ALA A CA 1
ATOM 1134 C C . ALA A 1 137 ? -14.456 6.256 -28.634 1.00 70.31 137 ALA A C 1
ATOM 1136 O O . ALA A 1 137 ? -13.884 5.342 -29.227 1.00 70.31 137 ALA A O 1
ATOM 1137 N N . ALA A 1 138 ? -15.650 6.092 -28.052 1.00 65.88 138 ALA A N 1
ATOM 1138 C CA . ALA A 1 138 ? -16.398 4.829 -28.072 1.00 65.88 138 ALA A CA 1
ATOM 1139 C C . ALA A 1 138 ? -16.828 4.415 -29.491 1.00 65.88 138 ALA A C 1
ATOM 1141 O O . ALA A 1 138 ? -16.834 3.231 -29.815 1.00 65.88 138 ALA A O 1
ATOM 1142 N N . ALA A 1 139 ? -17.107 5.388 -30.360 1.00 64.75 139 ALA A N 1
ATOM 1143 C CA . ALA A 1 139 ? -17.378 5.167 -31.779 1.00 64.75 139 ALA A CA 1
ATOM 1144 C C . ALA A 1 139 ? -16.112 4.900 -32.622 1.00 64.75 139 ALA A C 1
ATOM 1146 O O . ALA A 1 139 ? -16.195 4.790 -33.845 1.00 64.75 139 ALA A O 1
ATOM 1147 N N . GLY A 1 140 ? -14.932 4.821 -31.994 1.00 68.50 140 GLY A N 1
ATOM 1148 C CA . GLY A 1 140 ? -13.662 4.539 -32.667 1.00 68.50 140 GLY A CA 1
ATOM 1149 C C . GLY A 1 140 ? -13.066 5.725 -33.432 1.00 68.50 140 GLY A C 1
ATOM 1150 O O . GLY A 1 140 ? -12.129 5.542 -34.207 1.00 68.50 140 GLY A O 1
ATOM 1151 N N . ILE A 1 141 ? -13.568 6.949 -33.233 1.00 75.06 141 ILE A N 1
ATOM 1152 C CA . ILE A 1 141 ? -13.047 8.142 -33.909 1.00 75.06 141 ILE A CA 1
ATOM 1153 C C . ILE A 1 141 ? -11.848 8.683 -33.123 1.00 75.06 141 ILE A C 1
ATOM 1155 O O . ILE A 1 141 ? -11.985 9.329 -32.083 1.00 75.06 141 ILE A O 1
ATOM 1159 N N . ASN A 1 142 ? -10.645 8.474 -33.654 1.00 76.81 142 ASN A N 1
ATOM 1160 C CA . ASN A 1 142 ? -9.419 9.013 -33.076 1.00 76.81 142 ASN A CA 1
ATOM 1161 C C . ASN A 1 142 ? -8.996 10.312 -33.777 1.00 76.81 142 ASN A C 1
ATOM 1163 O O . ASN A 1 142 ? -8.232 10.313 -34.740 1.00 76.81 142 ASN A O 1
ATOM 1167 N N . TYR A 1 143 ? -9.452 11.456 -33.265 1.00 73.00 143 TYR A N 1
ATOM 1168 C CA . TYR A 1 143 ? -9.147 12.769 -33.849 1.00 73.00 143 TYR A CA 1
ATOM 1169 C C . TYR A 1 143 ? -7.639 13.115 -33.884 1.00 73.00 143 TYR A C 1
ATOM 1171 O O . TYR A 1 143 ? -7.218 13.962 -34.676 1.00 73.00 143 TYR A O 1
ATOM 1179 N N . LYS A 1 144 ? -6.799 12.418 -33.098 1.00 73.44 144 LYS A N 1
ATOM 1180 C CA . LYS A 1 144 ? -5.330 12.565 -33.123 1.00 73.44 144 LYS A CA 1
ATOM 1181 C C . LYS A 1 144 ? -4.688 12.030 -34.400 1.00 73.44 144 LYS A C 1
ATOM 1183 O O . LYS A 1 144 ? -3.611 12.502 -34.763 1.00 73.44 144 LYS A O 1
ATOM 1188 N N . GLU A 1 145 ? -5.333 11.089 -35.088 1.00 72.88 145 GLU A N 1
ATOM 1189 C CA . GLU A 1 145 ? -4.870 10.573 -36.386 1.00 72.88 145 GLU A CA 1
ATOM 1190 C C . GLU A 1 145 ? -4.969 11.628 -37.489 1.00 72.88 145 GLU A C 1
ATOM 1192 O O . GLU A 1 145 ? -4.175 11.623 -38.423 1.00 72.88 145 GLU A O 1
ATOM 1197 N N . TYR A 1 146 ? -5.878 12.591 -37.329 1.00 69.31 146 TYR A N 1
ATOM 1198 C CA . TYR A 1 146 ? -6.062 13.718 -38.245 1.00 69.31 146 TYR A CA 1
ATOM 1199 C C . TYR A 1 146 ? -5.253 14.961 -37.828 1.00 69.31 146 TYR A C 1
ATOM 1201 O O . TYR A 1 146 ? -5.493 16.062 -38.317 1.00 69.31 146 TYR A O 1
ATOM 1209 N N . GLY A 1 147 ? -4.304 14.801 -36.897 1.00 66.88 147 GLY A N 1
ATOM 1210 C CA . GLY A 1 147 ? -3.421 15.871 -36.427 1.00 66.88 147 GLY A CA 1
ATOM 1211 C C . GLY A 1 147 ? -3.979 16.717 -35.278 1.00 66.88 147 GLY A C 1
ATOM 1212 O O . GLY A 1 147 ? -3.278 17.599 -34.787 1.00 66.88 147 GLY A O 1
ATOM 1213 N N . PHE A 1 148 ? -5.189 16.441 -34.777 1.00 70.62 148 PHE A N 1
ATOM 1214 C CA . PHE A 1 148 ? -5.795 17.244 -33.712 1.00 70.62 148 PHE A CA 1
ATOM 1215 C C . PHE A 1 148 ? -5.422 16.736 -32.317 1.00 70.62 148 PHE A C 1
ATOM 1217 O O . PHE A 1 148 ? -5.631 15.581 -31.961 1.00 70.62 148 PHE A O 1
ATOM 1224 N N . ILE A 1 149 ? -4.887 17.620 -31.475 1.00 64.06 149 ILE A N 1
ATOM 1225 C CA . ILE A 1 149 ? -4.518 17.282 -30.087 1.00 64.06 149 ILE A CA 1
ATOM 1226 C C . ILE A 1 149 ? -5.737 17.358 -29.155 1.00 64.06 149 ILE A C 1
ATOM 1228 O O . ILE A 1 149 ? -5.816 16.630 -28.164 1.00 64.06 149 ILE A O 1
ATOM 1232 N N . GLN A 1 150 ? -6.687 18.234 -29.477 1.00 70.62 150 GLN A N 1
ATOM 1233 C CA . GLN A 1 150 ? -7.904 18.485 -28.711 1.00 70.62 150 GLN A CA 1
ATOM 1234 C C . GLN A 1 150 ? -9.132 18.238 -29.586 1.00 70.62 150 GLN A C 1
ATOM 1236 O O . GLN A 1 150 ? -9.063 18.366 -30.807 1.00 70.62 150 GLN A O 1
ATOM 1241 N N . LEU A 1 151 ? -10.252 17.905 -28.946 1.00 75.56 151 LEU A N 1
ATOM 1242 C CA . LEU A 1 151 ? -11.499 17.610 -29.643 1.00 75.56 151 LEU A CA 1
ATOM 1243 C C . LEU A 1 151 ? -12.149 18.869 -30.240 1.00 75.56 151 LEU A C 1
ATOM 1245 O O . LEU A 1 151 ? -12.701 18.804 -31.329 1.00 75.56 151 LEU A O 1
ATOM 1249 N N . ASN A 1 152 ? -12.040 20.022 -29.571 1.00 78.12 152 ASN A N 1
ATOM 1250 C CA . ASN A 1 152 ? -12.681 21.264 -30.019 1.00 78.12 152 ASN A CA 1
ATOM 1251 C C . ASN A 1 152 ? -12.239 21.689 -31.441 1.00 78.12 152 ASN A C 1
ATOM 1253 O O . ASN A 1 152 ? -13.099 21.795 -32.313 1.00 78.12 152 ASN A O 1
ATOM 1257 N N . PRO A 1 153 ? -10.929 21.791 -31.758 1.00 77.06 153 PRO A N 1
ATOM 1258 C CA . PRO A 1 153 ? -10.484 22.120 -33.117 1.00 77.06 153 PRO A CA 1
ATOM 1259 C C . PRO A 1 153 ? -10.868 21.074 -34.176 1.00 77.06 153 PRO A C 1
ATOM 1261 O O . PRO A 1 153 ? -11.019 21.406 -35.348 1.00 77.06 153 PRO A O 1
ATOM 1264 N N . PHE A 1 154 ? -11.036 19.810 -33.774 1.00 82.19 154 PHE A N 1
ATOM 1265 C CA . PHE A 1 154 ? -11.518 18.751 -34.661 1.00 82.19 154 PHE A CA 1
ATOM 1266 C C . PHE A 1 154 ? -13.009 18.921 -34.982 1.00 82.19 154 PHE A C 1
ATOM 1268 O O . PHE A 1 154 ? -13.392 18.849 -36.146 1.00 82.19 154 PHE A O 1
ATOM 1275 N N . LEU A 1 155 ? -13.848 19.206 -33.980 1.00 80.19 155 LEU A N 1
ATOM 1276 C CA . LEU A 1 155 ? -15.286 19.439 -34.170 1.00 80.19 155 LEU A CA 1
ATOM 1277 C C . LEU A 1 155 ? -15.569 20.713 -34.979 1.00 80.19 155 LEU A C 1
ATOM 1279 O O . LEU A 1 155 ? -16.527 20.744 -35.747 1.00 80.19 155 LEU A O 1
ATOM 1283 N N . GLN A 1 156 ? -14.703 21.726 -34.883 1.00 81.44 156 GLN A N 1
ATOM 1284 C CA . GLN A 1 156 ? -14.785 22.944 -35.700 1.00 81.44 156 GLN A CA 1
ATOM 1285 C C . GLN A 1 156 ? -14.707 22.667 -37.212 1.00 81.44 156 GLN A C 1
ATOM 1287 O O . GLN A 1 156 ? -15.274 23.425 -37.994 1.00 81.44 156 GLN A O 1
ATOM 1292 N N . GLN A 1 157 ? -14.083 21.561 -37.642 1.00 82.19 157 GLN A N 1
ATOM 1293 C CA . GLN A 1 157 ? -14.070 21.145 -39.055 1.00 82.19 157 GLN A CA 1
ATOM 1294 C C . GLN A 1 157 ? -15.453 20.706 -39.573 1.00 82.19 157 GLN A C 1
ATOM 1296 O O . GLN A 1 157 ? -15.623 20.536 -40.778 1.00 82.19 157 GLN A O 1
ATOM 1301 N N . PHE A 1 158 ? -16.433 20.532 -38.679 1.00 81.00 158 PHE A N 1
ATOM 1302 C CA . PHE A 1 158 ? -17.804 20.103 -38.968 1.00 81.00 158 PHE A CA 1
ATOM 1303 C C . PHE A 1 158 ? -18.845 21.158 -38.545 1.00 81.00 158 PHE A C 1
ATOM 1305 O O . PHE A 1 158 ? -19.997 20.823 -38.258 1.00 81.00 158 PHE A O 1
ATOM 1312 N N . ALA A 1 159 ? -18.457 22.440 -38.524 1.00 74.19 159 ALA A N 1
ATOM 1313 C CA . ALA A 1 159 ? -19.302 23.565 -38.101 1.00 74.19 159 ALA A CA 1
ATOM 1314 C C . ALA A 1 159 ? -20.620 23.721 -38.896 1.00 74.19 159 ALA A C 1
ATOM 1316 O O . ALA A 1 159 ? -21.559 24.363 -38.425 1.00 74.19 159 ALA A O 1
ATOM 1317 N N . GLU A 1 160 ? -20.722 23.113 -40.083 1.00 72.12 160 GLU A N 1
ATOM 1318 C CA . GLU A 1 160 ? -21.960 23.057 -40.875 1.00 72.12 160 GLU A CA 1
ATOM 1319 C C . GLU A 1 160 ? -23.070 22.236 -40.198 1.00 72.12 160 GLU A C 1
ATOM 1321 O O . GLU A 1 160 ? -24.252 22.481 -40.430 1.00 72.12 160 GLU A O 1
ATOM 1326 N N . GLN A 1 161 ? -22.707 21.263 -39.356 1.00 70.62 161 GLN A N 1
ATOM 1327 C CA . GLN A 1 161 ? -23.647 20.337 -38.708 1.00 70.62 161 GLN A CA 1
ATOM 1328 C C . GLN A 1 161 ? -23.678 20.505 -37.185 1.00 70.62 161 GLN A C 1
ATOM 1330 O O . GLN A 1 161 ? -24.663 20.137 -36.544 1.00 70.62 161 GLN A O 1
ATOM 1335 N N . ILE A 1 162 ? -22.615 21.071 -36.612 1.00 76.44 162 ILE A N 1
ATOM 1336 C CA . ILE A 1 162 ? -22.394 21.179 -35.171 1.00 76.44 162 ILE A CA 1
ATOM 1337 C C . ILE A 1 162 ? -22.232 22.652 -34.795 1.00 76.44 162 ILE A C 1
ATOM 1339 O O . ILE A 1 162 ? -21.465 23.390 -35.408 1.00 76.44 162 ILE A O 1
ATOM 1343 N N . GLU A 1 163 ? -22.949 23.077 -33.766 1.00 77.88 163 GLU A N 1
ATOM 1344 C CA . GLU A 1 163 ? -22.810 24.380 -33.136 1.00 77.88 163 GLU A CA 1
A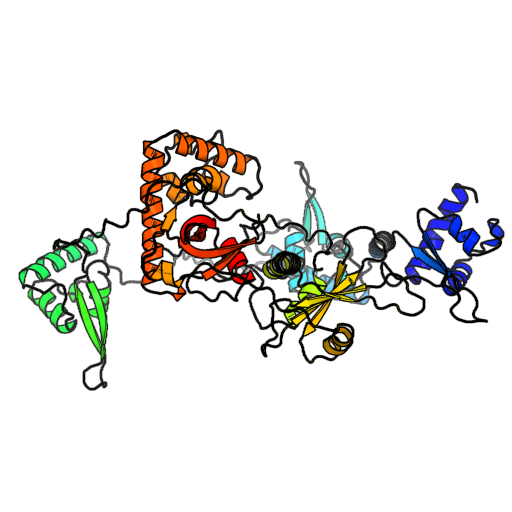TOM 1345 C C . GLU A 1 163 ? -21.959 24.246 -31.867 1.00 77.88 163 GLU A C 1
ATOM 1347 O O . GLU A 1 163 ? -22.168 23.342 -31.056 1.00 77.88 163 GLU A O 1
ATOM 1352 N N . LEU A 1 164 ? -20.969 25.128 -31.716 1.00 77.75 164 LEU A N 1
ATOM 1353 C CA . LEU A 1 164 ? -20.038 25.151 -30.589 1.00 77.75 164 LEU A CA 1
ATOM 1354 C C . LEU A 1 164 ? -20.156 26.503 -29.889 1.00 77.75 164 LEU A C 1
ATOM 1356 O O . LEU A 1 164 ? -20.003 27.538 -30.537 1.00 77.75 164 LEU A O 1
ATOM 1360 N N . GLN A 1 165 ? -20.386 26.495 -28.579 1.00 74.31 165 GLN A N 1
ATOM 1361 C CA . GLN A 1 165 ? -20.370 27.699 -27.747 1.00 74.31 165 GLN A CA 1
ATOM 1362 C C . GLN A 1 165 ? -19.405 27.527 -26.574 1.00 74.31 165 GLN A C 1
ATOM 1364 O O . GLN A 1 165 ? -19.239 26.438 -26.028 1.00 74.31 165 GLN A O 1
ATOM 1369 N N . SER A 1 166 ? -18.753 28.619 -26.183 1.00 60.97 166 SER A N 1
ATOM 1370 C CA . SER A 1 166 ? -18.054 28.721 -24.903 1.00 60.97 166 SER A CA 1
ATOM 1371 C C . SER A 1 166 ? -19.016 29.324 -23.885 1.00 60.97 166 SER A C 1
ATOM 1373 O O . SER A 1 166 ? -19.444 30.463 -24.074 1.00 60.97 166 SER A O 1
ATOM 1375 N N . SER A 1 167 ? -19.372 28.594 -22.831 1.00 50.16 167 SER A N 1
ATOM 1376 C CA . SER A 1 167 ? -20.213 29.149 -21.770 1.00 50.16 167 SER A CA 1
ATOM 1377 C C . SER A 1 167 ? -19.372 30.021 -20.836 1.00 50.16 167 SER A C 1
ATOM 1379 O O . SER A 1 167 ? -18.414 29.512 -20.253 1.00 50.16 167 SER A O 1
ATOM 1381 N N . ASP A 1 168 ? -19.742 31.294 -20.652 1.00 43.22 168 ASP A N 1
ATOM 1382 C CA . ASP A 1 168 ? -19.457 32.012 -19.400 1.00 43.22 168 ASP A CA 1
ATOM 1383 C C . ASP A 1 168 ? -20.423 33.195 -19.173 1.00 43.22 168 ASP A C 1
ATOM 1385 O O . ASP A 1 168 ? -20.499 34.102 -20.007 1.00 43.22 168 ASP A O 1
ATOM 1389 N N . PRO A 1 169 ? -21.158 33.203 -18.045 1.00 45.31 169 PRO A N 1
ATOM 1390 C CA . PRO A 1 169 ? -21.405 34.459 -17.340 1.00 45.31 169 PRO A CA 1
ATOM 1391 C C . PRO A 1 169 ? -21.143 34.401 -15.818 1.00 45.31 169 PRO A C 1
ATOM 1393 O O . PRO A 1 169 ? -21.636 35.266 -15.097 1.00 45.31 169 PRO A O 1
ATOM 1396 N N . SER A 1 170 ? -20.370 33.441 -15.289 1.00 44.44 170 SER A N 1
ATOM 1397 C CA . SER A 1 170 ? -20.051 33.416 -13.846 1.00 44.44 170 SER A CA 1
ATOM 1398 C C . SER A 1 170 ? -18.740 32.700 -13.487 1.00 44.44 170 SER A C 1
ATOM 1400 O O . SER A 1 170 ? -18.693 31.880 -12.576 1.00 44.44 170 SER A O 1
ATOM 1402 N N . GLY A 1 171 ? -17.654 33.007 -14.193 1.00 47.78 171 GLY A N 1
ATOM 1403 C CA . GLY A 1 171 ? -16.303 33.127 -13.644 1.00 47.78 171 GLY A CA 1
ATOM 1404 C C . GLY A 1 171 ? -15.799 32.008 -12.727 1.00 47.78 171 GLY A C 1
ATOM 1405 O O . GLY A 1 171 ? -15.590 32.246 -11.543 1.00 47.78 171 GLY A O 1
ATOM 1406 N N . THR A 1 172 ? -15.484 30.830 -13.276 1.00 41.69 172 THR A N 1
ATOM 1407 C CA . THR A 1 172 ? -14.222 30.096 -13.004 1.00 41.69 172 THR A CA 1
ATOM 1408 C C . THR A 1 172 ? -14.082 28.903 -13.966 1.00 41.69 172 THR A C 1
ATOM 1410 O O . THR A 1 172 ? -14.409 27.774 -13.623 1.00 41.69 172 THR A O 1
ATOM 1413 N N . LYS A 1 173 ? -13.500 29.172 -15.149 1.00 43.12 173 LYS A N 1
ATOM 1414 C CA . LYS A 1 173 ? -13.199 28.283 -16.303 1.00 43.12 173 LYS A CA 1
ATOM 1415 C C . LYS A 1 173 ? -14.278 28.267 -17.394 1.00 43.12 173 LYS A C 1
ATOM 1417 O O . LYS A 1 173 ? -15.362 27.740 -17.207 1.00 43.12 173 LYS A O 1
ATOM 1422 N N . ALA A 1 174 ? -13.904 28.764 -18.574 1.00 46.38 174 ALA A N 1
ATOM 1423 C CA . ALA A 1 174 ? -14.690 28.638 -19.795 1.00 46.38 174 ALA A CA 1
ATOM 1424 C C . ALA A 1 174 ? -14.785 27.160 -20.211 1.00 46.38 174 ALA A C 1
ATOM 1426 O O . ALA A 1 174 ? -13.791 26.558 -20.634 1.00 46.38 174 ALA A O 1
ATOM 1427 N N . GLU A 1 175 ? -15.971 26.575 -20.090 1.00 56.88 175 GLU A N 1
ATOM 1428 C CA . GLU A 1 175 ? -16.261 25.223 -20.566 1.00 56.88 175 GLU A CA 1
ATOM 1429 C C . GLU A 1 175 ? -16.927 25.290 -21.949 1.00 56.88 175 GLU A C 1
ATOM 1431 O O . GLU A 1 175 ? -17.749 26.161 -22.235 1.00 56.88 175 GLU A O 1
ATOM 1436 N N . ALA A 1 176 ? -16.501 24.416 -22.865 1.00 69.31 176 ALA A N 1
ATOM 1437 C CA . ALA A 1 176 ? -17.029 24.376 -24.226 1.00 69.31 176 ALA A CA 1
ATOM 1438 C C . ALA A 1 176 ? -18.189 23.379 -24.308 1.00 69.31 176 ALA A C 1
ATOM 1440 O O . ALA A 1 176 ? -18.056 22.222 -23.893 1.00 69.31 176 ALA A O 1
ATOM 1441 N N . VAL A 1 177 ? -19.299 23.823 -24.888 1.00 75.56 177 VAL A N 1
ATOM 1442 C CA . VAL A 1 177 ? -20.509 23.033 -25.104 1.00 75.56 177 VAL A CA 1
ATOM 1443 C C . VAL A 1 177 ? -20.819 22.896 -26.597 1.00 75.56 177 VAL A C 1
ATOM 1445 O O . VAL A 1 177 ? -20.448 23.742 -27.415 1.00 75.56 177 VAL A O 1
ATOM 1448 N N . VAL A 1 178 ? -21.459 21.787 -26.960 1.00 76.69 178 VAL A N 1
ATOM 1449 C CA . VAL A 1 178 ? -21.636 21.292 -28.328 1.00 76.69 178 VAL A CA 1
ATOM 1450 C C . VAL A 1 178 ? -23.098 20.908 -28.550 1.00 76.69 178 VAL A C 1
ATOM 1452 O O . VAL A 1 178 ? -23.695 20.242 -27.707 1.00 76.69 178 VAL A O 1
ATOM 1455 N N . ARG A 1 179 ? -23.678 21.273 -29.696 1.00 79.19 179 ARG A N 1
ATOM 1456 C CA . ARG A 1 179 ? -25.049 20.895 -30.076 1.00 79.19 179 ARG A CA 1
ATOM 1457 C C . ARG A 1 179 ? -25.152 20.614 -31.575 1.00 79.19 179 ARG A C 1
ATOM 1459 O O . ARG A 1 179 ? -24.415 21.187 -32.368 1.00 79.19 179 ARG A O 1
ATOM 1466 N N . LEU A 1 180 ? -26.082 19.755 -31.989 1.00 74.06 180 LEU A N 1
ATOM 1467 C CA . LEU A 1 180 ? -26.449 19.598 -33.402 1.00 74.06 180 LEU A CA 1
ATOM 1468 C C . LEU A 1 180 ? -27.280 20.785 -33.904 1.00 74.06 180 LEU A C 1
ATOM 1470 O O . LEU A 1 180 ? -28.251 21.185 -33.258 1.00 74.06 180 LEU A O 1
ATOM 1474 N N . ARG A 1 181 ? -26.964 21.295 -35.099 1.00 69.81 181 ARG A N 1
ATOM 1475 C CA . ARG A 1 181 ? -27.829 22.258 -35.796 1.00 69.81 181 ARG A CA 1
ATOM 1476 C C . ARG A 1 181 ? -29.123 21.554 -36.231 1.00 69.81 181 ARG A C 1
ATOM 1478 O O . ARG A 1 181 ? -29.072 20.503 -36.872 1.00 69.81 181 ARG A O 1
ATOM 1485 N N . ARG A 1 182 ? -30.292 22.109 -35.883 1.00 53.44 182 ARG A N 1
ATOM 1486 C CA . ARG A 1 182 ? -31.597 21.564 -36.304 1.00 53.44 182 ARG A CA 1
ATOM 1487 C C . ARG A 1 182 ? -31.754 21.713 -37.821 1.00 53.44 182 ARG A C 1
ATOM 1489 O O . ARG A 1 182 ? -31.771 22.831 -38.321 1.00 53.44 182 ARG A O 1
ATOM 1496 N N . PHE A 1 183 ? -31.910 20.598 -38.531 1.00 42.91 183 PHE A N 1
ATOM 1497 C CA . PHE A 1 183 ? -32.461 20.588 -39.887 1.00 42.91 183 PHE A CA 1
ATOM 1498 C C . PHE A 1 183 ? -33.977 20.402 -39.780 1.00 42.91 183 PHE A C 1
ATOM 1500 O O . PHE A 1 183 ? -34.432 19.410 -39.209 1.00 42.91 183 PHE A O 1
ATOM 1507 N N . GLU A 1 184 ? -34.759 21.351 -40.296 1.00 27.59 184 GLU A N 1
ATOM 1508 C CA . GLU A 1 184 ? -36.209 21.194 -40.420 1.00 27.59 184 GLU A CA 1
ATOM 1509 C C . GLU A 1 184 ? -36.512 20.057 -41.402 1.00 27.59 184 GLU A C 1
ATOM 1511 O O . GLU A 1 184 ? -36.251 20.153 -42.600 1.00 27.59 184 GLU A O 1
ATOM 1516 N N . MET A 1 185 ? -37.050 18.955 -40.886 1.00 26.64 185 MET A N 1
ATOM 1517 C CA . MET A 1 185 ? -37.580 17.853 -41.681 1.00 26.64 185 MET A CA 1
ATOM 1518 C C . MET A 1 185 ? -39.068 17.713 -41.366 1.00 26.64 185 MET A C 1
ATOM 1520 O O . MET A 1 185 ? -39.457 17.190 -40.325 1.00 26.64 185 MET A O 1
ATOM 1524 N N . ASN A 1 186 ? -39.894 18.224 -42.281 1.00 28.58 186 ASN A N 1
ATOM 1525 C CA . ASN A 1 186 ? -41.340 18.028 -42.318 1.00 28.58 186 ASN A CA 1
ATOM 1526 C C . ASN A 1 186 ? -41.664 16.554 -42.588 1.00 28.58 186 ASN A C 1
ATOM 1528 O O . ASN A 1 186 ? -41.455 16.095 -43.709 1.00 28.58 186 ASN A O 1
ATOM 1532 N N . VAL A 1 187 ? -42.234 15.836 -41.614 1.00 27.20 187 VAL A N 1
ATOM 1533 C CA . VAL A 1 187 ? -42.986 14.588 -41.856 1.00 27.20 187 VAL A CA 1
ATOM 1534 C C . VAL A 1 187 ? -44.190 14.519 -40.890 1.00 27.20 187 VAL A C 1
ATOM 1536 O O . VAL A 1 187 ? -44.056 14.929 -39.735 1.00 27.20 187 VAL A O 1
ATOM 1539 N N . PRO A 1 188 ? -45.385 14.076 -41.339 1.00 24.66 188 PRO A N 1
ATOM 1540 C CA . PRO A 1 188 ? -46.668 14.412 -40.719 1.00 24.66 188 PRO A CA 1
ATOM 1541 C C . PRO A 1 188 ? -47.029 13.554 -39.501 1.00 24.66 188 PRO A C 1
ATOM 1543 O O . PRO A 1 188 ? -46.725 12.364 -39.434 1.00 24.66 188 PRO A O 1
ATOM 1546 N N . ARG A 1 189 ? -47.789 14.169 -38.586 1.00 26.11 189 ARG A N 1
ATOM 1547 C CA . ARG A 1 189 ? -48.481 13.539 -37.452 1.00 26.11 189 ARG A CA 1
ATOM 1548 C C . ARG A 1 189 ? -49.337 12.343 -37.891 1.00 26.11 189 ARG A C 1
ATOM 1550 O O . ARG A 1 189 ? -50.220 12.490 -38.734 1.00 26.11 189 ARG A O 1
ATOM 1557 N N . ARG A 1 190 ? -49.195 11.220 -37.183 1.00 23.80 190 ARG A N 1
ATOM 1558 C CA . ARG A 1 190 ? -50.305 10.294 -36.924 1.00 23.80 190 ARG A CA 1
ATOM 1559 C C . ARG A 1 190 ? -50.498 10.148 -35.420 1.00 23.80 190 ARG A C 1
ATOM 1561 O O . ARG A 1 190 ? -49.534 10.067 -34.667 1.00 23.80 190 ARG A O 1
ATOM 1568 N N . ALA A 1 191 ? -51.763 10.241 -35.039 1.00 24.47 191 ALA A N 1
ATOM 1569 C CA . ALA A 1 191 ? -52.271 10.404 -33.694 1.00 24.47 191 ALA A CA 1
ATOM 1570 C C . ALA A 1 191 ? -52.370 9.076 -32.921 1.00 24.47 191 ALA A C 1
ATOM 1572 O O . ALA A 1 191 ? -52.583 8.031 -33.525 1.00 24.47 191 ALA A O 1
ATOM 1573 N N . GLU A 1 192 ? -52.274 9.223 -31.594 1.00 24.72 192 GLU A N 1
ATOM 1574 C CA . GLU A 1 192 ? -52.955 8.470 -30.525 1.00 24.72 192 GLU A CA 1
ATOM 1575 C C . GLU A 1 192 ? -52.695 6.960 -30.357 1.00 24.72 192 GLU A C 1
ATOM 1577 O O . GLU A 1 192 ? -53.077 6.138 -31.178 1.00 24.72 192 GLU A O 1
ATOM 1582 N N . SER A 1 193 ? -52.207 6.570 -29.171 1.00 23.95 193 SER A N 1
ATOM 1583 C CA . SER A 1 193 ? -53.115 6.258 -28.053 1.00 23.95 193 SER A CA 1
ATOM 1584 C C . SER A 1 193 ? -52.359 6.188 -26.723 1.00 23.95 193 SER A C 1
ATOM 1586 O O . SER A 1 193 ? -51.321 5.536 -26.624 1.00 23.95 193 SER A O 1
ATOM 1588 N N . ALA A 1 194 ? -52.905 6.848 -25.705 1.00 25.62 194 ALA A N 1
ATOM 1589 C CA . ALA A 1 194 ? -52.470 6.764 -24.321 1.00 25.62 194 ALA A CA 1
ATOM 1590 C C . ALA A 1 194 ? -52.925 5.444 -23.677 1.00 25.62 194 ALA A C 1
ATOM 1592 O O . ALA A 1 194 ? -54.087 5.064 -23.804 1.00 25.62 194 ALA A O 1
ATOM 1593 N N . ALA A 1 195 ? -52.036 4.806 -22.920 1.00 22.91 195 ALA A N 1
ATOM 1594 C CA . ALA A 1 195 ? -52.404 3.904 -21.836 1.00 22.91 195 ALA A CA 1
ATOM 1595 C C . ALA A 1 195 ? -51.345 4.027 -20.734 1.00 22.91 195 ALA A C 1
ATOM 1597 O O . ALA A 1 195 ? -50.172 3.721 -20.938 1.00 22.91 195 ALA A O 1
ATOM 1598 N N . ALA A 1 196 ? -51.779 4.554 -19.594 1.00 25.64 196 ALA A N 1
ATOM 1599 C CA . ALA A 1 196 ? -51.014 4.633 -18.363 1.00 25.64 196 ALA A CA 1
ATOM 1600 C C . ALA A 1 196 ? -50.748 3.231 -17.800 1.00 25.64 196 ALA A C 1
ATOM 1602 O O . ALA A 1 196 ? -51.639 2.384 -17.836 1.00 25.64 196 ALA A O 1
ATOM 1603 N N . CYS A 1 197 ? -49.570 3.025 -17.213 1.00 22.02 197 CYS A N 1
ATOM 1604 C CA . CYS A 1 197 ? -49.431 2.167 -16.040 1.00 22.02 197 CYS A CA 1
ATOM 1605 C C . CYS A 1 197 ? -48.109 2.475 -15.331 1.00 22.02 197 CYS A C 1
ATOM 1607 O O . CYS A 1 197 ? -47.030 2.100 -15.786 1.00 22.02 197 CYS A O 1
ATOM 1609 N N . GLU A 1 198 ? -48.225 3.181 -14.210 1.00 30.39 198 GLU A N 1
ATOM 1610 C CA . GLU A 1 198 ? -47.282 3.084 -13.104 1.00 30.39 198 GLU A CA 1
ATOM 1611 C C . GLU A 1 198 ? -47.275 1.637 -12.591 1.00 30.39 198 GLU A C 1
ATOM 1613 O O . GLU A 1 198 ? -48.335 1.031 -12.420 1.00 30.39 198 GLU A O 1
ATOM 1618 N N . SER A 1 199 ? -46.093 1.092 -12.312 1.00 27.55 199 SER A N 1
ATOM 1619 C CA . SER A 1 199 ? -45.935 0.018 -11.331 1.00 27.55 199 SER A CA 1
ATOM 1620 C C . SER A 1 199 ? -44.481 -0.044 -10.870 1.00 27.55 199 SER A C 1
ATOM 1622 O O . SER A 1 199 ? -43.587 -0.371 -11.654 1.00 27.55 199 SER A O 1
ATOM 1624 N N . GLU A 1 200 ? -44.266 0.278 -9.596 1.00 29.23 200 GLU A N 1
ATOM 1625 C CA . GLU A 1 200 ? -43.046 -0.026 -8.849 1.00 29.23 200 GLU A CA 1
ATOM 1626 C C . GLU A 1 200 ? -42.722 -1.535 -8.885 1.00 29.23 200 GLU A C 1
ATOM 1628 O O . GLU A 1 200 ? -43.635 -2.359 -8.999 1.00 29.23 200 GLU A O 1
ATOM 1633 N N . PRO A 1 201 ? -41.445 -1.938 -8.763 1.00 30.31 201 PRO A N 1
ATOM 1634 C CA . PRO A 1 201 ? -41.086 -3.349 -8.710 1.00 30.31 201 PRO A CA 1
ATOM 1635 C C . PRO A 1 201 ? -41.528 -3.992 -7.382 1.00 30.31 201 PRO A C 1
ATOM 1637 O O . PRO A 1 201 ? -41.090 -3.605 -6.300 1.00 30.31 201 PRO A O 1
ATOM 1640 N N . GLU A 1 202 ? -42.389 -5.010 -7.496 1.00 28.59 202 GLU A N 1
ATOM 1641 C CA . GLU A 1 202 ? -42.895 -5.855 -6.408 1.00 28.59 202 GLU A CA 1
ATOM 1642 C C . GLU A 1 202 ? -41.769 -6.426 -5.519 1.00 28.59 202 GLU A C 1
ATOM 1644 O O . GLU A 1 202 ? -40.800 -7.027 -5.989 1.00 28.59 202 GLU A O 1
ATOM 1649 N N . SER A 1 203 ? -41.949 -6.315 -4.202 1.00 30.47 203 SER A N 1
ATOM 1650 C CA . SER A 1 203 ? -41.175 -7.035 -3.188 1.00 30.47 203 SER A CA 1
ATOM 1651 C C . SER A 1 203 ? -41.512 -8.541 -3.190 1.00 30.47 203 SER A C 1
ATOM 1653 O O . SER A 1 203 ? -42.636 -8.939 -3.515 1.00 30.47 203 SER A O 1
ATOM 1655 N N . PRO A 1 204 ? -40.566 -9.432 -2.829 1.00 32.62 204 PRO A N 1
ATOM 1656 C CA . PRO A 1 204 ? -40.807 -10.872 -2.861 1.00 32.62 204 PRO A CA 1
ATOM 1657 C C . PRO A 1 204 ? -41.883 -11.276 -1.838 1.00 32.62 204 PRO A C 1
ATOM 1659 O O . PRO A 1 204 ? -41.751 -11.020 -0.643 1.00 32.62 204 PRO A O 1
ATOM 1662 N N . LYS A 1 205 ? -42.923 -11.970 -2.324 1.00 41.97 205 LYS A N 1
ATOM 1663 C CA . LYS A 1 205 ? -44.180 -12.388 -1.656 1.00 41.97 205 LYS A CA 1
ATOM 1664 C C . LYS A 1 205 ? -44.073 -13.238 -0.363 1.00 41.97 205 LYS A C 1
ATOM 1666 O O . LYS A 1 205 ? -45.057 -13.858 0.022 1.00 41.97 205 LYS A O 1
ATOM 1671 N N . PHE A 1 206 ? -42.928 -13.309 0.324 1.00 52.47 206 PHE A N 1
ATOM 1672 C CA . PHE A 1 206 ? -42.703 -14.267 1.423 1.00 52.47 206 PHE A CA 1
ATOM 1673 C C . PHE A 1 206 ? -41.878 -13.751 2.619 1.00 52.47 206 PHE A C 1
ATOM 1675 O O . PHE A 1 206 ? -41.083 -14.492 3.201 1.00 52.47 206 PHE A O 1
ATOM 1682 N N . ALA A 1 207 ? -42.094 -12.507 3.046 1.00 55.47 207 ALA A N 1
ATOM 1683 C CA . ALA A 1 207 ? -41.582 -12.002 4.322 1.00 55.47 207 ALA A CA 1
ATOM 1684 C C . ALA A 1 207 ? -42.707 -11.948 5.369 1.00 55.47 207 ALA A C 1
ATOM 1686 O O . ALA A 1 207 ? -43.750 -11.346 5.119 1.00 55.47 207 ALA A O 1
ATOM 1687 N N . LEU A 1 208 ? -42.517 -12.580 6.537 1.00 62.69 208 LEU A N 1
ATOM 1688 C CA . LEU A 1 208 ? -43.366 -12.293 7.697 1.00 62.69 208 LEU A CA 1
ATOM 1689 C C . LEU A 1 208 ? -43.144 -10.836 8.106 1.00 62.69 208 LEU A C 1
ATOM 1691 O O . LEU A 1 208 ? -41.991 -10.404 8.201 1.00 62.69 208 LEU A O 1
ATOM 1695 N N . ASP A 1 209 ? -44.238 -10.123 8.376 1.00 69.94 209 ASP A N 1
ATOM 1696 C CA . ASP A 1 209 ? -44.195 -8.786 8.966 1.00 69.94 209 ASP A CA 1
ATOM 1697 C C . ASP A 1 209 ? -43.356 -8.794 10.256 1.00 69.94 209 ASP A C 1
ATOM 1699 O O . ASP A 1 209 ? -43.405 -9.751 11.041 1.00 69.94 209 ASP A O 1
ATOM 1703 N N . ASP A 1 210 ? -42.580 -7.737 10.481 1.00 69.69 210 ASP A N 1
ATOM 1704 C CA . ASP A 1 210 ? -41.585 -7.668 11.555 1.00 69.69 210 ASP A CA 1
ATOM 1705 C C . ASP A 1 210 ? -42.236 -7.759 12.942 1.00 69.69 210 ASP A C 1
ATOM 1707 O O . ASP A 1 210 ? -41.700 -8.404 13.851 1.00 69.69 210 ASP A O 1
ATOM 1711 N N . SER A 1 211 ? -43.456 -7.226 13.081 1.00 72.25 211 SER A N 1
ATOM 1712 C CA . SER A 1 211 ? -44.258 -7.335 14.305 1.00 72.25 211 SER A CA 1
ATOM 1713 C C . SER A 1 211 ? -44.636 -8.792 14.626 1.00 72.25 211 SER A C 1
ATOM 1715 O O . SER A 1 211 ? -44.568 -9.252 15.773 1.00 72.25 211 SER A O 1
ATOM 1717 N N . LEU A 1 212 ? -44.989 -9.555 13.590 1.00 74.38 212 LEU A N 1
ATOM 1718 C CA . LEU A 1 212 ? -45.422 -10.942 13.683 1.00 74.38 212 LEU A CA 1
ATOM 1719 C C . LEU A 1 212 ? -44.222 -11.883 13.867 1.00 74.38 212 LEU A C 1
ATOM 1721 O O . LEU A 1 212 ? -44.311 -12.853 14.627 1.00 74.38 212 LEU A O 1
ATOM 1725 N N . ARG A 1 213 ? -43.079 -11.556 13.253 1.00 74.25 213 ARG A N 1
ATOM 1726 C CA . ARG A 1 213 ? -41.798 -12.254 13.416 1.00 74.25 213 ARG A CA 1
ATOM 1727 C C . ARG A 1 213 ? -41.296 -12.195 14.858 1.00 74.25 213 ARG A C 1
ATOM 1729 O O . ARG A 1 213 ? -40.976 -13.237 15.426 1.00 74.25 213 ARG A O 1
ATOM 1736 N N . GLU A 1 214 ? -41.278 -11.019 15.483 1.00 75.62 214 GLU A N 1
ATOM 1737 C CA . GLU A 1 214 ? -40.826 -10.878 16.876 1.00 75.62 214 GLU A CA 1
ATOM 1738 C C . GLU A 1 214 ? -41.775 -11.561 17.874 1.00 75.62 214 GLU A C 1
ATOM 1740 O O . GLU A 1 214 ? -41.335 -12.197 18.839 1.00 75.62 214 GLU A O 1
ATOM 1745 N N . ARG A 1 215 ? -43.087 -11.536 17.607 1.00 78.44 215 ARG A N 1
ATOM 1746 C CA . ARG A 1 215 ? -44.068 -12.289 18.400 1.00 78.44 215 ARG A CA 1
ATOM 1747 C C . ARG A 1 215 ? -43.837 -13.800 18.304 1.00 78.44 215 ARG A C 1
ATOM 1749 O O . ARG A 1 215 ? -43.828 -14.478 19.331 1.00 78.44 215 ARG A O 1
ATOM 1756 N N . LEU A 1 216 ? -43.623 -14.329 17.098 1.00 78.50 216 LEU A N 1
ATOM 1757 C CA . LEU A 1 216 ? -43.321 -15.750 16.891 1.00 78.50 216 LEU A CA 1
ATOM 1758 C C . LEU A 1 216 ? -41.976 -16.152 17.502 1.00 78.50 216 LEU A C 1
ATOM 1760 O O . LEU A 1 216 ? -41.881 -17.225 18.089 1.00 78.50 216 LEU A O 1
ATOM 1764 N N . LYS A 1 217 ? -40.959 -15.288 17.439 1.00 80.81 217 LYS A N 1
ATOM 1765 C CA . LYS A 1 217 ? -39.638 -15.525 18.036 1.00 80.81 217 LYS A CA 1
ATOM 1766 C C . LYS A 1 217 ? -39.720 -15.740 19.548 1.00 80.81 217 LYS A C 1
ATOM 1768 O O . LYS A 1 217 ? -39.207 -16.741 20.049 1.00 80.81 217 LYS A O 1
ATOM 1773 N N . LYS A 1 218 ? -40.414 -14.852 20.271 1.00 80.50 218 LYS A N 1
ATOM 1774 C CA . LYS A 1 218 ? -40.638 -14.989 21.726 1.00 80.50 218 LYS A CA 1
ATOM 1775 C C . LYS A 1 218 ? -41.364 -16.285 22.066 1.00 80.50 218 LYS A C 1
ATOM 1777 O O . LYS A 1 218 ? -41.040 -16.961 23.039 1.00 80.50 218 LYS A O 1
ATOM 1782 N N . GLU A 1 219 ? -42.325 -16.642 21.230 1.00 78.25 219 GLU A N 1
ATOM 1783 C CA . GLU A 1 219 ? -43.177 -17.793 21.447 1.00 78.25 219 GLU A CA 1
ATOM 1784 C C . GLU A 1 219 ? -42.459 -19.132 21.163 1.00 78.25 219 GLU A C 1
ATOM 1786 O O . GLU A 1 219 ? -42.608 -20.092 21.923 1.00 78.25 219 GLU A O 1
ATOM 1791 N N . ILE A 1 220 ? -41.625 -19.186 20.117 1.00 79.12 220 ILE A N 1
ATOM 1792 C CA . ILE A 1 220 ? -40.743 -20.324 19.811 1.00 79.12 220 ILE A CA 1
ATOM 1793 C C . ILE A 1 220 ? -39.716 -20.506 20.934 1.00 79.12 220 ILE A C 1
ATOM 1795 O O . ILE A 1 220 ? -39.536 -21.628 21.404 1.00 79.12 220 ILE A O 1
ATOM 1799 N N . LEU A 1 221 ? -39.088 -19.422 21.408 1.00 76.88 221 LEU A N 1
ATOM 1800 C CA . LEU A 1 221 ? -38.115 -19.470 22.504 1.00 76.88 221 LEU A CA 1
ATOM 1801 C C . LEU A 1 221 ? -38.750 -19.993 23.804 1.00 76.88 221 LEU A C 1
ATOM 1803 O O . LEU A 1 221 ? -38.220 -20.917 24.420 1.00 76.88 221 LEU A O 1
ATOM 1807 N N . LYS A 1 222 ? -39.924 -19.468 24.180 1.00 78.50 222 LYS A N 1
ATOM 1808 C CA . LYS A 1 222 ? -40.668 -19.896 25.376 1.00 78.50 222 LYS A CA 1
ATOM 1809 C C . LYS A 1 222 ? -41.000 -21.390 25.345 1.00 78.50 222 LYS A C 1
ATOM 1811 O O . LYS A 1 222 ? -40.834 -22.087 26.342 1.00 78.50 222 LYS A O 1
ATOM 1816 N N . ARG A 1 223 ? -41.456 -21.895 24.196 1.00 75.12 223 ARG A N 1
ATOM 1817 C CA . ARG A 1 223 ? -41.809 -23.313 24.018 1.00 75.12 223 ARG A CA 1
ATOM 1818 C C . ARG A 1 223 ? -40.587 -24.213 23.988 1.00 75.12 223 ARG A C 1
ATOM 1820 O O . ARG A 1 223 ? -40.607 -25.289 24.576 1.00 75.12 223 ARG A O 1
ATOM 1827 N N . ALA A 1 224 ? -39.511 -23.761 23.352 1.00 67.75 224 ALA A N 1
ATOM 1828 C CA . ALA A 1 224 ? -38.267 -24.507 23.298 1.00 67.75 224 ALA A CA 1
ATOM 1829 C C . ALA A 1 224 ? -37.643 -24.702 24.699 1.00 67.75 224 ALA A C 1
ATOM 1831 O O . ALA A 1 224 ? -37.101 -25.767 24.991 1.00 67.75 224 ALA A O 1
ATOM 1832 N N . GLN A 1 225 ? -37.806 -23.722 25.594 1.00 65.00 225 GLN A N 1
ATOM 1833 C CA . GLN A 1 225 ? -37.374 -23.811 26.994 1.00 65.00 225 GLN A CA 1
ATOM 1834 C C . GLN A 1 225 ? -38.207 -24.801 27.834 1.00 65.00 225 GLN A C 1
ATOM 1836 O O . GLN A 1 225 ? -37.665 -25.436 28.735 1.00 65.00 225 GLN A O 1
ATOM 1841 N N . GLN A 1 226 ? -39.500 -24.992 27.535 1.00 62.69 226 GLN A N 1
ATOM 1842 C CA . GLN A 1 226 ? -40.399 -25.853 28.325 1.00 62.69 226 GLN A CA 1
ATOM 1843 C C . GLN A 1 226 ? -40.099 -27.358 28.227 1.00 62.69 226 GLN A C 1
ATOM 1845 O O . GLN A 1 226 ? -40.531 -28.110 29.095 1.00 62.69 226 GLN A O 1
ATOM 1850 N N . ILE A 1 227 ? -39.381 -27.817 27.195 1.00 56.34 227 ILE A N 1
ATOM 1851 C CA . ILE A 1 227 ? -39.163 -29.256 26.935 1.00 56.34 227 ILE A CA 1
ATOM 1852 C C . ILE A 1 227 ? -37.694 -29.682 27.141 1.00 56.34 227 ILE A C 1
ATOM 1854 O O . ILE A 1 227 ? -37.273 -30.748 26.707 1.00 56.34 227 ILE A O 1
ATOM 1858 N N . SER A 1 228 ? -36.905 -28.900 27.892 1.00 49.50 228 SER A N 1
ATOM 1859 C CA . SER A 1 228 ? -35.488 -29.205 28.169 1.00 49.50 228 SER A CA 1
ATOM 1860 C C . SER A 1 228 ? -34.724 -29.529 26.874 1.00 49.50 228 SER A C 1
ATOM 1862 O O . SER A 1 228 ? -34.097 -30.577 26.699 1.00 49.50 228 SER A O 1
ATOM 1864 N N . LEU A 1 229 ? -34.838 -28.636 25.888 1.00 55.06 229 LEU A N 1
ATOM 1865 C CA . LEU A 1 229 ? -33.973 -28.697 24.719 1.00 55.06 229 LEU A CA 1
ATOM 1866 C C . LEU A 1 229 ? -32.570 -28.278 25.163 1.00 55.06 229 LEU A C 1
ATOM 1868 O O . LEU A 1 229 ? -32.315 -27.099 25.375 1.00 55.06 229 LEU A O 1
ATOM 1872 N N . GLU A 1 230 ? -31.667 -29.250 25.313 1.00 55.25 230 GLU A N 1
ATOM 1873 C CA . GLU A 1 230 ? -30.238 -28.984 25.498 1.00 55.25 230 GLU A CA 1
ATOM 1874 C C . GLU A 1 230 ? -29.753 -28.006 24.412 1.00 55.25 230 GLU A C 1
ATOM 1876 O O . GLU A 1 230 ? -29.773 -28.336 23.221 1.00 55.25 230 GLU A O 1
ATOM 1881 N N . GLU A 1 231 ? -29.298 -26.818 24.823 1.00 53.62 231 GLU A N 1
ATOM 1882 C CA . GLU A 1 231 ? -28.915 -25.697 23.943 1.00 53.62 231 GLU A CA 1
ATOM 1883 C C . GLU A 1 231 ? -27.852 -26.076 22.890 1.00 53.62 231 GLU A C 1
ATOM 1885 O O . GLU A 1 231 ? -27.715 -25.419 21.860 1.00 53.62 231 GLU A O 1
ATOM 1890 N N . ASN A 1 232 ? -27.133 -27.185 23.094 1.00 54.81 232 ASN A N 1
ATOM 1891 C CA . ASN A 1 232 ? -25.994 -27.593 22.274 1.00 54.81 232 ASN A CA 1
ATOM 1892 C C . ASN A 1 232 ? -26.264 -28.724 21.264 1.00 54.81 232 ASN A C 1
ATOM 1894 O O . ASN A 1 232 ? -25.341 -29.103 20.538 1.00 54.81 232 ASN A O 1
ATOM 1898 N N . ARG A 1 233 ? -27.487 -29.265 21.153 1.00 64.94 233 ARG A N 1
ATOM 1899 C CA . ARG A 1 233 ? -27.738 -30.467 20.330 1.00 64.94 233 ARG A CA 1
ATOM 1900 C C . ARG A 1 233 ? -28.477 -30.173 19.019 1.00 64.94 233 ARG A C 1
ATOM 1902 O O . ARG A 1 233 ? -29.635 -29.768 19.021 1.00 64.94 233 ARG A O 1
ATOM 1909 N N . TRP A 1 234 ? -27.835 -30.472 17.886 1.00 71.38 234 TRP A N 1
ATOM 1910 C CA . TRP A 1 234 ? -28.468 -30.454 16.559 1.00 71.38 234 TRP A CA 1
ATOM 1911 C C . TRP A 1 234 ? -29.571 -31.512 16.458 1.00 71.38 234 TRP A C 1
ATOM 1913 O O . TRP A 1 234 ? -29.334 -32.690 16.742 1.00 71.38 234 TRP A O 1
ATOM 1923 N N . ARG A 1 235 ? -30.765 -31.117 16.005 1.00 75.31 235 ARG A N 1
ATOM 1924 C CA . ARG A 1 235 ? -31.909 -32.022 15.802 1.00 75.31 235 ARG A CA 1
ATOM 1925 C C . ARG A 1 235 ? -32.434 -31.933 14.379 1.00 75.31 235 ARG A C 1
ATOM 1927 O O . ARG A 1 235 ? -32.276 -30.909 13.727 1.00 75.31 235 ARG A O 1
ATOM 1934 N N . ALA A 1 236 ? -33.076 -32.992 13.894 1.00 79.75 236 ALA A N 1
ATOM 1935 C CA . ALA A 1 236 ? -33.730 -32.963 12.590 1.00 79.75 236 ALA A CA 1
ATOM 1936 C C . ALA A 1 236 ? -34.827 -31.883 12.570 1.00 79.75 236 ALA A C 1
ATOM 1938 O O . ALA A 1 236 ? -35.701 -31.864 13.439 1.00 79.75 236 ALA A O 1
ATOM 1939 N N . ALA A 1 237 ? -34.805 -31.010 11.561 1.00 81.50 237 ALA A N 1
ATOM 1940 C CA . ALA A 1 237 ? -35.751 -29.902 11.431 1.00 81.50 237 ALA A CA 1
ATOM 1941 C C . ALA A 1 237 ? -37.204 -30.396 11.372 1.00 81.50 237 ALA A C 1
ATOM 1943 O O . ALA A 1 237 ? -38.093 -29.760 11.924 1.00 81.50 237 ALA A O 1
ATOM 1944 N N . LYS A 1 238 ? -37.440 -31.577 10.783 1.00 79.75 238 LYS A N 1
ATOM 1945 C CA . LYS A 1 238 ? -38.761 -32.220 10.733 1.00 79.75 238 LYS A CA 1
ATOM 1946 C C . LYS A 1 238 ? -39.329 -32.489 12.132 1.00 79.75 238 LYS A C 1
ATOM 1948 O O . LYS A 1 238 ? -40.472 -32.137 12.397 1.00 79.75 238 LYS A O 1
ATOM 1953 N N . SER A 1 239 ? -38.519 -33.044 13.035 1.00 80.25 239 SER A N 1
ATOM 1954 C CA . SER A 1 239 ? -38.921 -33.307 14.423 1.00 80.25 239 SER A CA 1
ATOM 1955 C C . SER A 1 239 ? -39.164 -32.012 15.202 1.00 80.25 239 SER A C 1
ATOM 1957 O O . SER A 1 239 ? -40.084 -31.943 16.009 1.00 80.25 239 SER A O 1
ATOM 1959 N N . PHE A 1 240 ? -38.371 -30.969 14.938 1.00 81.25 240 PHE A N 1
ATOM 1960 C CA . PHE A 1 240 ? -38.547 -29.657 15.567 1.00 81.25 240 PHE A CA 1
ATOM 1961 C C . PHE A 1 240 ? -39.805 -28.924 15.071 1.00 81.25 240 PHE A C 1
ATOM 1963 O O . PHE A 1 240 ? -40.538 -28.341 15.862 1.00 81.25 240 PHE A O 1
ATOM 1970 N N . LEU A 1 241 ? -40.113 -28.998 13.776 1.00 82.19 241 LEU A N 1
ATOM 1971 C CA . LEU A 1 241 ? -41.340 -28.437 13.201 1.00 82.19 241 LEU A CA 1
ATOM 1972 C C . LEU A 1 241 ? -42.595 -29.159 13.702 1.00 82.19 241 LEU A C 1
ATOM 1974 O O . LEU A 1 241 ? -43.619 -28.527 13.944 1.00 82.19 241 LEU A O 1
ATOM 1978 N N . GLU A 1 242 ? -42.522 -30.478 13.881 1.00 82.88 242 GLU A N 1
ATOM 1979 C CA . GLU A 1 242 ? -43.622 -31.262 14.442 1.00 82.88 242 GLU A CA 1
ATOM 1980 C C . GLU A 1 242 ? -43.887 -30.914 15.911 1.00 82.88 242 GLU A C 1
ATOM 1982 O O . GLU A 1 242 ? -45.041 -30.764 16.312 1.00 82.88 242 GLU A O 1
ATOM 1987 N N . PHE A 1 243 ? -42.823 -30.676 16.676 1.00 81.56 243 PHE A N 1
ATOM 1988 C CA . PHE A 1 243 ? -42.896 -30.130 18.026 1.00 81.56 243 PHE A CA 1
ATOM 1989 C C . PHE A 1 243 ? -43.546 -28.739 18.066 1.00 81.56 243 PHE A C 1
ATOM 1991 O O . PHE A 1 243 ? -44.447 -28.494 18.871 1.00 81.56 243 PHE A O 1
ATOM 1998 N N . LEU A 1 244 ? -43.133 -27.824 17.181 1.00 81.19 244 LEU A N 1
ATOM 1999 C CA . LEU A 1 244 ? -43.735 -26.491 17.091 1.00 81.19 244 LEU A CA 1
ATOM 2000 C C . LEU A 1 244 ? -45.231 -26.589 16.780 1.00 81.19 244 LEU A C 1
ATOM 2002 O O . LEU A 1 244 ? -46.042 -25.942 17.441 1.00 81.19 244 LEU A O 1
ATOM 2006 N N . ARG A 1 245 ? -45.614 -27.490 15.869 1.00 82.44 245 ARG A N 1
ATOM 2007 C CA . ARG A 1 245 ? -47.018 -27.757 15.542 1.00 82.44 245 ARG A CA 1
ATOM 2008 C C . ARG A 1 245 ? -47.809 -28.261 16.753 1.00 82.44 245 ARG A C 1
ATOM 2010 O O . ARG A 1 245 ? -48.890 -27.744 17.013 1.00 82.44 245 ARG A O 1
ATOM 2017 N N . GLN A 1 246 ? -47.275 -29.229 17.503 1.00 78.12 246 GLN A N 1
ATOM 2018 C CA . GLN A 1 246 ? -47.916 -29.777 18.712 1.00 78.12 246 GLN A CA 1
ATOM 2019 C C . GLN A 1 246 ? -48.056 -28.740 19.831 1.00 78.12 246 GLN A C 1
ATOM 2021 O O . GLN A 1 246 ? -48.996 -28.797 20.617 1.00 78.12 246 GLN A O 1
ATOM 2026 N N . THR A 1 247 ? -47.141 -27.775 19.884 1.00 73.62 247 THR A N 1
ATOM 2027 C CA . THR A 1 247 ? -47.150 -26.715 20.894 1.00 73.62 247 THR A CA 1
ATOM 2028 C C . THR A 1 247 ? -47.964 -25.488 20.472 1.00 73.62 247 THR A C 1
ATOM 2030 O O . THR A 1 247 ? -48.179 -24.606 21.297 1.00 73.62 247 THR A O 1
ATOM 2033 N N . GLY A 1 248 ? -48.491 -25.448 19.241 1.00 72.38 248 GLY A N 1
ATOM 2034 C CA . GLY A 1 248 ? -49.429 -24.421 18.767 1.00 72.38 248 GLY A CA 1
ATOM 2035 C C . GLY A 1 248 ? -48.881 -23.466 17.699 1.00 72.38 248 GLY A C 1
ATOM 2036 O O . GLY A 1 248 ? -49.604 -22.569 17.268 1.00 72.38 248 GLY A O 1
ATOM 2037 N N . VAL A 1 249 ? -47.641 -23.656 17.239 1.00 78.88 249 VAL A N 1
ATOM 2038 C CA . VAL A 1 249 ? -47.021 -22.908 16.132 1.00 78.88 249 VAL A CA 1
ATOM 2039 C C . VAL A 1 249 ? -47.000 -23.782 14.879 1.00 78.88 249 VAL A C 1
ATOM 2041 O O . VAL A 1 249 ? -46.104 -24.597 14.679 1.00 78.88 249 VAL A O 1
ATOM 2044 N N . ASP A 1 250 ? -47.994 -23.610 14.011 1.00 80.06 250 ASP A N 1
ATOM 2045 C CA . ASP A 1 250 ? -48.047 -24.308 12.724 1.00 80.06 250 ASP A CA 1
ATOM 2046 C C . ASP A 1 250 ? -47.565 -23.391 11.596 1.00 80.06 250 ASP A C 1
ATOM 2048 O O . ASP A 1 250 ? -48.252 -22.437 11.228 1.00 80.06 250 ASP A O 1
ATOM 2052 N N . TYR A 1 251 ? -46.390 -23.693 11.037 1.00 73.56 251 TYR A N 1
ATOM 2053 C CA . TYR A 1 251 ? -45.769 -22.911 9.963 1.00 73.56 251 TYR A CA 1
ATOM 2054 C C . TYR A 1 251 ? -46.663 -22.786 8.718 1.00 73.56 251 TYR A C 1
ATOM 2056 O O . TYR A 1 251 ? -46.628 -21.756 8.045 1.00 73.56 251 TYR A O 1
ATOM 2064 N N . LYS A 1 252 ? -47.547 -23.766 8.464 1.00 76.25 252 LYS A N 1
ATOM 2065 C CA . LYS A 1 252 ? -48.483 -23.736 7.327 1.00 76.25 252 LYS A CA 1
ATOM 2066 C C . LYS A 1 252 ? -49.514 -22.612 7.423 1.00 76.25 252 LYS A C 1
ATOM 2068 O O . LYS A 1 252 ? -50.026 -22.170 6.400 1.00 76.25 252 LYS A O 1
ATOM 2073 N N . LYS A 1 253 ? -49.807 -22.123 8.633 1.00 72.31 253 LYS A N 1
ATOM 2074 C CA . LYS A 1 253 ? -50.716 -20.984 8.855 1.00 72.31 253 LYS A CA 1
ATOM 2075 C C . LYS A 1 253 ? -50.081 -19.640 8.496 1.00 72.31 253 LYS A C 1
ATOM 2077 O O . LYS A 1 253 ? -50.790 -18.651 8.369 1.00 72.31 253 LYS A O 1
ATOM 2082 N N . TYR A 1 254 ? -48.762 -19.612 8.319 1.00 67.88 254 TYR A N 1
ATOM 2083 C CA . TYR A 1 254 ? -47.971 -18.411 8.060 1.00 67.88 254 TYR A CA 1
ATOM 2084 C C . TYR A 1 254 ? -47.458 -18.372 6.612 1.00 67.88 254 TYR A C 1
ATOM 2086 O O . TYR A 1 254 ? -46.350 -17.915 6.344 1.00 67.88 254 TYR A O 1
ATOM 2094 N N . GLY A 1 255 ? -48.244 -18.923 5.679 1.00 58.12 255 GLY A N 1
ATOM 2095 C CA . GLY A 1 255 ? -48.016 -18.883 4.229 1.00 58.12 255 GLY A CA 1
ATOM 2096 C C . GLY A 1 255 ? -46.898 -19.790 3.710 1.00 58.12 255 GLY A C 1
ATOM 2097 O O . GLY A 1 255 ? -46.917 -20.181 2.548 1.00 58.12 255 GLY A O 1
ATOM 2098 N N . THR A 1 256 ? -45.937 -20.180 4.544 1.00 60.03 256 THR A N 1
ATOM 2099 C CA . THR A 1 256 ? -44.793 -20.997 4.122 1.00 60.03 256 THR A CA 1
ATOM 2100 C C . THR A 1 256 ? -45.193 -22.467 3.955 1.00 60.03 256 THR A C 1
ATOM 2102 O O . THR A 1 256 ? -45.413 -23.195 4.920 1.00 60.03 256 THR A O 1
ATOM 2105 N N . GLY A 1 257 ? -45.284 -22.934 2.704 1.00 56.88 257 GLY A N 1
ATOM 2106 C CA . GLY A 1 257 ? -45.492 -24.358 2.399 1.00 56.88 257 GLY A CA 1
ATOM 2107 C C . GLY A 1 257 ? -44.304 -25.242 2.805 1.00 56.88 257 GLY A C 1
ATOM 2108 O O . GLY A 1 257 ? -44.470 -26.443 3.019 1.00 56.88 257 GLY A O 1
ATOM 2109 N N . ASP A 1 258 ? -43.124 -24.636 2.967 1.00 72.88 258 ASP A N 1
ATOM 2110 C CA . ASP A 1 258 ? -41.888 -25.292 3.377 1.00 72.88 258 ASP A CA 1
ATOM 2111 C C . ASP A 1 258 ? -41.463 -24.844 4.783 1.00 72.88 258 ASP A C 1
ATOM 2113 O O . ASP A 1 258 ? -41.116 -23.683 5.025 1.00 72.88 258 ASP A O 1
ATOM 2117 N N . GLY A 1 259 ? -41.449 -25.793 5.719 1.00 71.25 259 GLY A N 1
ATOM 2118 C CA . GLY A 1 259 ? -41.040 -25.543 7.096 1.00 71.25 259 GLY A CA 1
ATOM 2119 C C . GLY A 1 259 ? -39.561 -25.166 7.244 1.00 71.25 259 GLY A C 1
ATOM 2120 O O . GLY A 1 259 ? -39.192 -24.553 8.242 1.00 71.25 259 GLY A O 1
ATOM 2121 N N . PHE A 1 260 ? -38.700 -25.466 6.269 1.00 75.31 260 PHE A N 1
ATOM 2122 C CA . PHE A 1 260 ? -37.322 -24.974 6.277 1.00 75.31 260 PHE A CA 1
ATOM 2123 C C . PHE A 1 260 ? -37.248 -23.463 6.022 1.00 75.31 260 PHE A C 1
ATOM 2125 O O . PHE A 1 260 ? -36.545 -22.754 6.748 1.00 75.31 260 PHE A O 1
ATOM 2132 N N . LEU A 1 261 ? -38.001 -22.964 5.035 1.00 72.00 261 LEU A N 1
ATOM 2133 C CA . LEU A 1 261 ? -38.091 -21.528 4.749 1.00 72.00 261 LEU A CA 1
ATOM 2134 C C . LEU A 1 261 ? -38.656 -20.760 5.946 1.00 72.00 261 LEU A C 1
ATOM 2136 O O . LEU A 1 261 ? -38.182 -19.666 6.238 1.00 72.00 261 LEU A O 1
ATOM 2140 N N . PHE A 1 262 ? -39.594 -21.364 6.680 1.00 81.62 262 PHE A N 1
ATOM 2141 C CA . PHE A 1 262 ? -40.096 -20.825 7.942 1.00 81.62 262 PHE A CA 1
ATOM 2142 C C . PHE A 1 262 ? -38.993 -20.674 9.002 1.00 81.62 262 PHE A C 1
ATOM 2144 O O . PHE A 1 262 ? -38.829 -19.598 9.572 1.00 81.62 262 PHE A O 1
ATOM 2151 N N . LEU A 1 263 ? -38.193 -21.720 9.251 1.00 80.62 263 LEU A N 1
ATOM 2152 C CA . LEU A 1 263 ? -37.129 -21.675 10.266 1.00 80.62 263 LEU A CA 1
ATOM 2153 C C . LEU A 1 263 ? -36.040 -20.645 9.928 1.00 80.62 263 LEU A C 1
ATOM 2155 O O . LEU A 1 263 ? -35.517 -19.987 10.827 1.00 80.62 263 LEU A O 1
ATOM 2159 N N . LYS A 1 264 ? -35.737 -20.455 8.637 1.00 78.19 264 LYS A N 1
ATOM 2160 C CA . LYS A 1 264 ? -34.786 -19.438 8.161 1.00 78.19 264 LYS A CA 1
ATOM 2161 C C . LYS A 1 264 ? -35.218 -17.995 8.435 1.00 78.19 264 LYS A C 1
ATOM 2163 O O . LYS A 1 264 ? -34.373 -17.107 8.369 1.00 78.19 264 LYS A O 1
ATOM 2168 N N . GLN A 1 265 ? -36.485 -17.746 8.770 1.00 77.62 265 GLN A N 1
ATOM 2169 C CA . GLN A 1 265 ? -36.952 -16.397 9.102 1.00 77.62 265 GLN A CA 1
ATOM 2170 C C . GLN A 1 265 ? -36.499 -15.920 10.495 1.00 77.62 265 GLN A C 1
ATOM 2172 O O . GLN A 1 265 ? -36.649 -14.735 10.805 1.00 77.62 265 GLN A O 1
ATOM 2177 N N . PHE A 1 266 ? -35.898 -16.807 11.305 1.00 81.00 266 PHE A N 1
ATOM 2178 C CA . PHE A 1 266 ? -35.461 -16.539 12.682 1.00 81.00 266 PHE A CA 1
ATOM 2179 C C . PHE A 1 266 ? -33.941 -16.738 12.899 1.00 81.00 266 PHE A C 1
ATOM 2181 O O . PHE A 1 266 ? -33.549 -17.482 13.801 1.00 81.00 266 PHE A O 1
ATOM 2188 N N . PRO A 1 267 ? -33.057 -16.073 12.128 1.00 70.94 267 PRO A N 1
ATOM 2189 C CA . PRO A 1 267 ? -31.607 -16.291 12.209 1.00 70.94 267 PRO A CA 1
ATOM 2190 C C . PRO A 1 267 ? -30.991 -15.873 13.554 1.00 70.94 267 PRO A C 1
ATOM 2192 O O . PRO A 1 267 ? -29.964 -16.406 13.945 1.00 70.94 267 PRO A O 1
ATOM 2195 N N . SER A 1 268 ? -31.634 -14.959 14.289 1.00 73.00 268 SER A N 1
ATOM 2196 C CA . SER A 1 268 ? -31.205 -14.547 15.636 1.00 73.00 268 SER A CA 1
ATOM 2197 C C . SER A 1 268 ? -31.566 -15.550 16.739 1.00 73.00 268 SER A C 1
ATOM 2199 O O . SER A 1 268 ? -31.122 -15.391 17.870 1.00 73.00 268 SER A O 1
ATOM 2201 N N . LEU A 1 269 ? -32.391 -16.560 16.441 1.00 78.44 269 LEU A N 1
ATOM 2202 C CA . LEU A 1 269 ? -32.840 -17.573 17.404 1.00 78.44 269 LEU A CA 1
ATOM 2203 C C . LEU A 1 269 ? -32.404 -18.991 17.017 1.00 78.44 269 LEU A C 1
ATOM 2205 O O . LEU A 1 269 ? -32.236 -19.830 17.901 1.00 78.44 269 LEU A O 1
ATOM 2209 N N . LEU A 1 270 ? -32.261 -19.288 15.722 1.00 80.31 270 LEU A N 1
ATOM 2210 C CA . LEU A 1 270 ? -32.067 -20.644 15.213 1.00 80.31 270 LEU A CA 1
ATOM 2211 C C . LEU A 1 270 ? -30.902 -20.731 14.224 1.00 80.31 270 LEU A C 1
ATOM 2213 O O . LEU A 1 270 ? -30.877 -20.037 13.209 1.00 80.31 270 LEU A O 1
ATOM 2217 N N . ASP A 1 271 ? -30.014 -21.695 14.457 1.00 74.31 271 ASP A N 1
ATOM 2218 C CA . ASP A 1 271 ? -29.033 -22.140 13.473 1.00 74.31 271 ASP A CA 1
ATOM 2219 C C . ASP A 1 271 ? -29.652 -23.273 12.637 1.00 74.31 271 ASP A C 1
ATOM 2221 O O . ASP A 1 271 ? -29.988 -24.329 13.178 1.00 74.31 271 ASP A O 1
ATOM 2225 N N . VAL A 1 272 ? -29.790 -23.094 11.318 1.00 78.25 272 VAL A N 1
ATOM 2226 C CA . VAL A 1 272 ? -30.352 -24.110 10.401 1.00 78.25 272 VAL A CA 1
ATOM 2227 C C . VAL A 1 272 ? -29.306 -24.535 9.368 1.00 78.25 272 VAL A C 1
ATOM 2229 O O . VAL A 1 272 ? -28.732 -23.688 8.685 1.00 78.25 272 VAL A O 1
ATOM 2232 N N . ARG A 1 273 ? -29.048 -25.842 9.218 1.00 77.50 273 ARG A N 1
ATOM 2233 C CA . ARG A 1 273 ? -28.054 -26.389 8.268 1.00 77.50 273 ARG A CA 1
ATOM 2234 C C . ARG A 1 273 ? -28.535 -27.678 7.602 1.00 77.50 273 ARG A C 1
ATOM 2236 O O . ARG A 1 273 ? -29.496 -28.295 8.046 1.00 77.50 273 ARG A O 1
ATOM 2243 N N . MET A 1 274 ? -27.840 -28.097 6.548 1.00 70.69 274 MET A N 1
ATOM 2244 C CA . MET A 1 274 ? -28.039 -29.390 5.886 1.00 70.69 274 MET A CA 1
ATOM 2245 C C . MET A 1 274 ? -27.005 -30.406 6.366 1.00 70.69 274 MET A C 1
ATOM 2247 O O . MET A 1 274 ? -25.826 -30.080 6.488 1.00 70.69 274 MET A O 1
ATOM 2251 N N . LYS A 1 275 ? -27.442 -31.638 6.631 1.00 62.88 275 LYS A N 1
ATOM 2252 C CA . LYS A 1 275 ? -26.577 -32.748 7.036 1.00 62.88 275 LYS A CA 1
ATOM 2253 C C . LYS A 1 275 ? -26.821 -33.961 6.140 1.00 62.88 275 LYS A C 1
ATOM 2255 O O . LYS A 1 275 ? -27.963 -34.282 5.820 1.00 62.88 275 LYS A O 1
ATOM 2260 N N . ALA A 1 276 ? -25.747 -34.641 5.748 1.00 59.81 276 ALA A N 1
ATOM 2261 C CA . ALA A 1 276 ? -25.838 -35.919 5.053 1.00 59.81 276 ALA A CA 1
ATOM 2262 C C . ALA A 1 276 ? -26.264 -37.033 6.021 1.00 59.81 276 ALA A C 1
ATOM 2264 O O . ALA A 1 276 ? -25.821 -37.093 7.171 1.00 59.81 276 ALA A O 1
ATOM 2265 N N . SER A 1 277 ? -27.146 -37.914 5.555 1.00 61.88 277 SER A N 1
ATOM 2266 C CA . SER A 1 277 ? -27.491 -39.162 6.232 1.00 61.88 277 SER A CA 1
ATOM 2267 C C . SER A 1 277 ? -26.252 -40.048 6.382 1.00 61.88 277 SER A C 1
ATOM 2269 O O . SER A 1 277 ? -25.338 -39.984 5.564 1.00 61.88 277 SER A O 1
ATOM 2271 N N . ALA A 1 278 ? -26.213 -40.886 7.423 1.00 50.50 278 ALA A N 1
ATOM 2272 C CA . ALA A 1 278 ? -25.057 -41.730 7.761 1.00 50.50 278 ALA A CA 1
ATOM 2273 C C . ALA A 1 278 ? -24.641 -42.696 6.630 1.00 50.50 278 ALA A C 1
ATOM 2275 O O . ALA A 1 278 ? -23.518 -43.180 6.601 1.00 50.50 278 ALA A O 1
ATOM 2276 N N . ASN A 1 279 ? -25.544 -42.947 5.683 1.00 48.12 279 ASN A N 1
ATOM 2277 C CA . ASN A 1 279 ? -25.336 -43.759 4.487 1.00 48.12 279 ASN A CA 1
ATOM 2278 C C . ASN A 1 279 ? -24.975 -42.939 3.227 1.00 48.12 279 ASN A C 1
ATOM 2280 O O . ASN A 1 279 ? -24.922 -43.509 2.143 1.00 48.12 279 ASN A O 1
ATOM 2284 N N . GLY A 1 280 ? -24.789 -41.616 3.335 1.00 44.91 280 GLY A N 1
ATOM 2285 C CA . GLY A 1 280 ? -24.383 -40.712 2.247 1.00 44.91 280 GLY A CA 1
ATOM 2286 C C . GLY A 1 280 ? -25.418 -40.482 1.137 1.00 44.91 280 GLY A C 1
ATOM 2287 O O . GLY A 1 280 ? -25.162 -39.709 0.222 1.00 44.91 280 GLY A O 1
ATOM 2288 N N . LYS A 1 281 ? -26.589 -41.131 1.202 1.00 40.94 281 LYS A N 1
ATOM 2289 C CA . LYS A 1 281 ? -27.569 -41.181 0.099 1.00 40.94 281 LYS A CA 1
ATOM 2290 C C . LYS A 1 281 ? -28.643 -40.088 0.131 1.00 40.94 281 LYS A C 1
ATOM 2292 O O . LYS A 1 281 ? -29.361 -39.928 -0.849 1.00 40.94 281 LYS A O 1
ATOM 2297 N N . SER A 1 282 ? -28.789 -39.348 1.229 1.00 46.88 282 SER A N 1
ATOM 2298 C CA . SER A 1 282 ? -29.786 -38.275 1.344 1.00 46.88 282 SER A CA 1
ATOM 2299 C C . SER A 1 282 ? -29.306 -37.139 2.245 1.00 46.88 282 SER A C 1
ATOM 2301 O O . SER A 1 282 ? -28.568 -37.358 3.206 1.00 46.88 282 SER A O 1
ATOM 2303 N N . LEU A 1 283 ? -29.731 -35.915 1.931 1.00 56.81 283 LEU A N 1
ATOM 2304 C CA . LEU A 1 283 ? -29.506 -34.727 2.752 1.00 56.81 283 LEU A CA 1
ATOM 2305 C C . LEU A 1 283 ? -30.783 -34.405 3.536 1.00 56.81 283 LEU A C 1
ATOM 2307 O O . LEU A 1 283 ? -31.883 -34.478 2.990 1.00 56.81 283 LEU A O 1
ATOM 2311 N N . TYR A 1 284 ? -30.644 -34.031 4.806 1.00 64.69 284 TYR A N 1
ATOM 2312 C CA . TYR A 1 284 ? -31.757 -33.587 5.642 1.00 64.69 284 TYR A CA 1
ATOM 2313 C C . TYR A 1 284 ? -31.385 -32.347 6.456 1.00 64.69 284 TYR A C 1
ATOM 2315 O O . TYR A 1 284 ? -30.233 -32.143 6.841 1.00 64.69 284 TYR A O 1
ATOM 2323 N N . HIS A 1 285 ? -32.386 -31.513 6.733 1.00 77.31 285 HIS A N 1
ATOM 2324 C CA . HIS A 1 285 ? -32.213 -30.281 7.492 1.00 77.31 285 HIS A CA 1
ATOM 2325 C C . HIS A 1 285 ? -32.080 -30.571 8.989 1.00 77.31 285 HIS A C 1
ATOM 2327 O O . HIS A 1 285 ? -32.843 -31.362 9.555 1.00 77.31 285 HIS A O 1
ATOM 2333 N N . VAL A 1 286 ? -31.146 -29.885 9.640 1.00 78.06 286 VAL A N 1
ATOM 2334 C CA . VAL A 1 286 ? -30.951 -29.879 11.089 1.00 78.06 286 VAL A CA 1
ATOM 2335 C C . VAL A 1 286 ? -31.047 -28.461 11.636 1.00 78.06 286 VAL A C 1
ATOM 2337 O O . VAL A 1 286 ? -30.660 -27.504 10.967 1.00 78.06 286 VAL A O 1
ATOM 2340 N N . VAL A 1 287 ? -31.567 -28.336 12.854 1.00 79.94 287 VAL A N 1
ATOM 2341 C CA . VAL A 1 287 ? -31.758 -27.064 13.549 1.00 79.94 287 VAL A CA 1
ATOM 2342 C C . VAL A 1 287 ? -31.222 -27.138 14.977 1.00 79.94 287 VAL A C 1
ATOM 2344 O O . VAL A 1 287 ? -31.255 -28.205 15.604 1.00 79.94 287 VAL A O 1
ATOM 2347 N N . ARG A 1 288 ? -30.726 -26.011 15.482 1.00 80.56 288 ARG A N 1
ATOM 2348 C CA . ARG A 1 288 ? -30.311 -25.806 16.874 1.00 80.56 288 ARG A CA 1
ATOM 2349 C C . ARG A 1 288 ? -30.758 -24.416 17.328 1.00 80.56 288 ARG A C 1
ATOM 2351 O O . ARG A 1 288 ? -30.854 -23.513 16.501 1.00 80.56 288 ARG A O 1
ATOM 2358 N N . LEU A 1 289 ? -31.006 -24.241 18.625 1.00 75.19 289 LEU A N 1
ATOM 2359 C CA . LEU A 1 289 ? -31.117 -22.906 19.214 1.00 75.19 289 LEU A CA 1
ATOM 2360 C C . LEU A 1 289 ? -29.762 -22.188 19.127 1.00 75.19 289 LEU A C 1
ATOM 2362 O O . LEU A 1 289 ? -28.702 -22.801 19.283 1.00 75.19 289 LEU A O 1
ATOM 2366 N N . HIS A 1 290 ? -29.810 -20.898 18.835 1.00 66.56 290 HIS A N 1
ATOM 2367 C CA . HIS A 1 290 ? -28.647 -20.030 18.789 1.00 66.56 290 HIS A CA 1
ATOM 2368 C C . HIS A 1 290 ? -28.199 -19.716 20.227 1.00 66.56 290 HIS A C 1
ATOM 2370 O O . HIS A 1 290 ? -29.025 -19.353 21.065 1.00 66.56 290 HIS A O 1
ATOM 2376 N N . ARG A 1 291 ? -26.908 -19.895 20.537 1.00 55.25 291 ARG A N 1
ATOM 2377 C CA . ARG A 1 291 ? -26.343 -19.609 21.865 1.00 55.25 291 ARG A CA 1
ATOM 2378 C C . ARG A 1 291 ? -25.819 -18.177 21.878 1.00 55.25 291 ARG A C 1
ATOM 2380 O O . ARG A 1 291 ? -24.836 -17.897 21.202 1.00 55.25 291 ARG A O 1
ATOM 2387 N N . GLU A 1 292 ? -26.413 -17.309 22.692 1.00 45.59 292 GLU A N 1
ATOM 2388 C CA . GLU A 1 292 ? -25.696 -16.125 23.174 1.00 45.59 292 GLU A CA 1
ATOM 2389 C C . GLU A 1 292 ? -24.603 -16.604 24.140 1.00 45.59 292 GLU A C 1
ATOM 2391 O O . GLU A 1 292 ? -24.886 -17.335 25.095 1.00 45.59 292 GLU A O 1
ATOM 2396 N N . GLU A 1 293 ? -23.344 -16.241 23.890 1.00 33.06 293 GLU A N 1
ATOM 2397 C CA . GLU A 1 293 ? -22.222 -16.545 24.782 1.00 33.06 293 GLU A CA 1
ATOM 2398 C C . GLU A 1 293 ? -22.401 -15.832 26.132 1.00 33.06 293 GLU A C 1
ATOM 2400 O O . GLU A 1 293 ? -21.890 -14.742 26.372 1.00 33.06 293 GLU A O 1
ATOM 2405 N N . ARG A 1 294 ? -23.135 -16.462 27.054 1.00 27.84 294 ARG A N 1
ATOM 2406 C CA . ARG A 1 294 ? -23.107 -16.103 28.472 1.00 27.84 294 ARG A CA 1
ATOM 2407 C C . ARG A 1 294 ? -21.910 -16.777 29.130 1.00 27.84 294 ARG A C 1
ATOM 2409 O O . ARG A 1 294 ? -21.801 -18.005 29.137 1.00 27.84 294 ARG A O 1
ATOM 2416 N N . ALA A 1 295 ? -21.031 -15.943 29.679 1.00 33.97 295 ALA A N 1
ATOM 2417 C CA . ALA A 1 295 ? -19.888 -16.324 30.494 1.00 33.97 295 ALA A CA 1
ATOM 2418 C C . ALA A 1 295 ? -20.326 -17.255 31.638 1.00 33.97 295 ALA A C 1
ATOM 2420 O O . ALA A 1 295 ? -20.984 -16.828 32.585 1.00 33.97 295 ALA A O 1
ATOM 2421 N N . SER A 1 296 ? -19.975 -18.539 31.552 1.00 30.42 296 SER A N 1
ATOM 2422 C CA . SER A 1 296 ? -20.154 -19.492 32.647 1.00 30.42 296 SER A CA 1
ATOM 2423 C C . SER A 1 296 ? -18.864 -19.570 33.455 1.00 30.42 296 SER A C 1
ATOM 2425 O O . SER A 1 296 ? -17.832 -20.009 32.946 1.00 30.42 296 SER A O 1
ATOM 2427 N N . GLY A 1 297 ? -18.940 -19.122 34.706 1.00 36.06 297 GLY A N 1
ATOM 2428 C CA . GLY A 1 297 ? -17.837 -19.101 35.651 1.00 36.06 297 GLY A CA 1
ATOM 2429 C C . GLY A 1 297 ? -17.329 -20.492 36.027 1.00 36.06 297 GLY A C 1
ATOM 2430 O O . GLY A 1 297 ? -18.066 -21.316 36.557 1.00 36.06 297 GLY A O 1
ATOM 2431 N N . GLN A 1 298 ? -16.032 -20.686 35.816 1.00 26.97 298 GLN A N 1
ATOM 2432 C CA . GLN A 1 298 ? -15.138 -21.452 36.676 1.00 26.97 298 GLN A CA 1
ATOM 2433 C C . GLN A 1 298 ? -13.810 -20.686 36.704 1.00 26.97 298 GLN A C 1
ATOM 2435 O O . GLN A 1 298 ? -13.161 -20.509 35.677 1.00 26.97 298 GLN A O 1
ATOM 2440 N N . THR A 1 299 ? -13.411 -20.201 37.875 1.00 25.94 299 THR A N 1
ATOM 2441 C CA . THR A 1 299 ? -12.032 -19.786 38.175 1.00 25.94 299 THR A CA 1
ATOM 2442 C C . THR A 1 299 ? -11.410 -20.874 39.061 1.00 25.94 299 THR A C 1
ATOM 2444 O O . THR A 1 299 ? -12.132 -21.436 39.884 1.00 25.94 299 THR A O 1
ATOM 2447 N N . PRO A 1 300 ? -10.108 -21.210 38.919 1.00 37.16 300 PRO A N 1
ATOM 2448 C CA . PRO A 1 300 ? -9.040 -20.232 38.743 1.00 37.16 300 PRO A CA 1
ATOM 2449 C C . PRO A 1 300 ? -7.944 -20.632 37.736 1.00 37.16 300 PRO A C 1
ATOM 2451 O O . PRO A 1 300 ? -7.169 -21.557 37.947 1.00 37.16 300 PRO A O 1
ATOM 2454 N N . ARG A 1 301 ? -7.742 -19.785 36.732 1.00 23.83 301 ARG A N 1
ATOM 2455 C CA . ARG A 1 301 ? -6.508 -18.999 36.611 1.00 23.83 301 ARG A CA 1
ATOM 2456 C C . ARG A 1 301 ? -6.958 -17.629 36.132 1.00 23.83 301 ARG A C 1
ATOM 2458 O O . ARG A 1 301 ? -7.782 -17.554 35.226 1.00 23.83 301 ARG A O 1
ATOM 2465 N N . LYS A 1 302 ? -6.489 -16.559 36.776 1.00 29.98 302 LYS A N 1
ATOM 2466 C CA . LYS A 1 302 ? -6.572 -15.209 36.212 1.00 29.98 302 LYS A CA 1
ATOM 2467 C C . LYS A 1 302 ? -5.872 -15.263 34.850 1.00 29.98 302 LYS A C 1
ATOM 2469 O O . LYS A 1 302 ? -4.661 -15.118 34.778 1.00 29.98 302 LYS A O 1
ATOM 2474 N N . ILE A 1 303 ? -6.622 -15.533 33.791 1.00 33.28 303 ILE A N 1
ATOM 2475 C CA . ILE A 1 303 ? -6.357 -14.887 32.521 1.00 33.28 303 ILE A CA 1
ATOM 2476 C C . ILE A 1 303 ? -7.044 -13.556 32.736 1.00 33.28 303 ILE A C 1
ATOM 2478 O O . ILE A 1 303 ? -8.274 -13.473 32.753 1.00 33.28 303 ILE A O 1
ATOM 2482 N N . GLU A 1 304 ? -6.239 -12.567 33.112 1.00 28.83 304 GLU A N 1
ATOM 2483 C CA . GLU A 1 304 ? -6.623 -11.170 33.010 1.00 28.83 304 GLU A CA 1
ATOM 2484 C C . GLU A 1 304 ? -7.409 -11.042 31.710 1.00 28.83 304 GLU A C 1
ATOM 2486 O O . GLU A 1 304 ? -6.911 -11.431 30.652 1.00 28.83 304 GLU A O 1
ATOM 2491 N N . ALA A 1 305 ? -8.675 -10.619 31.802 1.00 33.16 305 ALA A N 1
ATOM 2492 C CA . ALA A 1 305 ? -9.415 -10.188 30.626 1.00 33.16 305 ALA A CA 1
ATOM 2493 C C . ALA A 1 305 ? -8.432 -9.383 29.787 1.00 33.16 305 ALA A C 1
ATOM 2495 O O . ALA A 1 305 ? -7.789 -8.521 30.383 1.00 33.16 305 ALA A O 1
ATOM 2496 N N . GLU A 1 306 ? -8.266 -9.740 28.507 1.00 39.88 306 GLU A N 1
ATOM 2497 C CA . GLU A 1 306 ? -7.339 -9.143 27.539 1.00 39.88 306 GLU A CA 1
ATOM 2498 C C . GLU A 1 306 ? -7.517 -7.618 27.495 1.00 39.88 306 GLU A C 1
ATOM 2500 O O . GLU A 1 306 ? -8.108 -7.039 26.583 1.00 39.88 306 GLU A O 1
ATOM 2505 N N . ARG A 1 307 ? -7.049 -6.952 28.544 1.00 38.81 307 ARG A N 1
ATOM 2506 C CA . ARG A 1 307 ? -6.821 -5.536 28.626 1.00 38.81 307 ARG A CA 1
ATOM 2507 C C . ARG A 1 307 ? -5.566 -5.389 27.809 1.00 38.81 307 ARG A C 1
ATOM 2509 O O . ARG A 1 307 ? -4.490 -5.788 28.241 1.00 38.81 307 ARG A O 1
ATOM 2516 N N . ILE A 1 308 ? -5.744 -4.857 26.608 1.00 47.50 308 ILE A N 1
ATOM 2517 C CA . ILE A 1 308 ? -4.685 -4.116 25.936 1.00 47.50 308 ILE A CA 1
ATOM 2518 C C . ILE A 1 308 ? -4.111 -3.199 27.021 1.00 47.50 308 ILE A C 1
ATOM 2520 O O . ILE A 1 308 ? -4.883 -2.397 27.564 1.00 47.50 308 ILE A O 1
ATOM 2524 N N . PRO A 1 309 ? -2.855 -3.391 27.453 1.00 46.50 309 PRO A N 1
ATOM 2525 C CA . PRO A 1 309 ? -2.368 -2.650 28.601 1.00 46.50 309 PRO A CA 1
ATOM 2526 C C . PRO A 1 309 ? -2.256 -1.156 28.267 1.00 46.50 309 PRO A C 1
ATOM 2528 O O . PRO A 1 309 ? -2.392 -0.756 27.108 1.00 46.50 309 PRO A O 1
ATOM 2531 N N . GLU A 1 310 ? -2.075 -0.344 29.309 1.00 53.00 310 GLU A N 1
ATOM 2532 C CA . GLU A 1 310 ? -2.124 1.122 29.267 1.00 53.00 310 GLU A CA 1
ATOM 2533 C C . GLU A 1 310 ? -1.279 1.752 28.143 1.00 53.00 310 GLU A C 1
ATOM 2535 O O . GLU A 1 310 ? -0.277 1.197 27.692 1.00 53.00 310 GLU A O 1
ATOM 2540 N N . ASP A 1 311 ? -1.737 2.929 27.704 1.00 52.00 311 ASP A N 1
ATOM 2541 C CA . ASP A 1 311 ? -1.204 3.767 26.624 1.00 52.00 311 ASP A CA 1
ATOM 2542 C C . ASP A 1 311 ? 0.332 3.870 26.665 1.00 52.00 311 ASP A C 1
ATOM 2544 O O . ASP A 1 311 ? 0.902 4.583 27.494 1.00 52.00 311 ASP A O 1
ATOM 2548 N N . ARG A 1 312 ? 1.016 3.158 25.762 1.00 58.31 312 ARG A N 1
ATOM 2549 C CA . ARG A 1 312 ? 2.464 3.288 25.583 1.00 58.31 312 ARG A CA 1
ATOM 2550 C C . ARG A 1 312 ? 2.737 4.263 24.451 1.00 58.31 312 ARG A C 1
ATOM 2552 O O . ARG A 1 312 ? 2.673 3.911 23.273 1.00 58.31 312 ARG A O 1
ATOM 2559 N N . ARG A 1 313 ? 3.031 5.510 24.832 1.00 55.03 313 ARG A N 1
ATOM 2560 C CA . ARG A 1 313 ? 3.442 6.563 23.896 1.00 55.03 313 ARG A CA 1
ATOM 2561 C C . ARG A 1 313 ? 4.655 6.101 23.089 1.00 55.03 313 ARG A C 1
ATOM 2563 O O . ARG A 1 313 ? 5.527 5.413 23.604 1.00 55.03 313 ARG A O 1
ATOM 2570 N N . ALA A 1 314 ? 4.701 6.538 21.835 1.00 48.19 314 ALA A N 1
ATOM 2571 C CA . ALA A 1 314 ? 5.580 6.142 20.734 1.00 48.19 314 ALA A CA 1
ATOM 2572 C C . ALA A 1 314 ? 7.115 6.036 20.950 1.00 48.19 314 ALA A C 1
ATOM 2574 O O . ALA A 1 314 ? 7.804 5.831 19.954 1.00 48.19 314 ALA A O 1
ATOM 2575 N N . SER A 1 315 ? 7.677 6.134 22.162 1.00 50.88 315 SER A N 1
ATOM 2576 C CA . SER A 1 315 ? 9.132 6.045 22.381 1.00 50.88 315 SER A CA 1
ATOM 2577 C C . SER A 1 315 ? 9.709 4.620 22.324 1.00 50.88 315 SER A C 1
ATOM 2579 O O . SER A 1 315 ? 10.917 4.479 22.456 1.00 50.88 315 SER A O 1
ATOM 2581 N N . GLU A 1 316 ? 8.886 3.577 22.148 1.00 52.69 316 GLU A N 1
ATOM 2582 C CA . GLU A 1 316 ? 9.324 2.166 22.209 1.00 52.69 316 GLU A CA 1
ATOM 2583 C C . GLU A 1 316 ? 9.360 1.421 20.854 1.00 52.69 316 GLU A C 1
ATOM 2585 O O . GLU A 1 316 ? 9.820 0.280 20.797 1.00 52.69 316 GLU A O 1
ATOM 2590 N N . ALA A 1 317 ? 8.886 2.008 19.745 1.00 53.59 317 ALA A N 1
ATOM 2591 C CA . ALA A 1 317 ? 9.061 1.376 18.426 1.00 53.59 317 ALA A CA 1
ATOM 2592 C C . ALA A 1 317 ? 10.449 1.650 17.847 1.00 53.59 317 ALA A C 1
ATOM 2594 O O . ALA A 1 317 ? 10.986 2.728 18.105 1.00 53.59 317 ALA A O 1
ATOM 2595 N N . PRO A 1 318 ? 10.982 0.728 17.018 1.00 55.62 318 PRO A N 1
ATOM 2596 C CA . PRO A 1 318 ? 12.259 0.934 16.349 1.00 55.62 318 PRO A CA 1
ATOM 2597 C C . PRO A 1 318 ? 12.282 2.289 15.642 1.00 55.62 318 PRO A C 1
ATOM 2599 O O . PRO A 1 318 ? 11.313 2.667 14.969 1.00 55.62 318 PRO A O 1
ATOM 2602 N N . GLU A 1 319 ? 13.386 3.020 15.807 1.00 53.62 319 GLU A N 1
ATOM 2603 C CA . GLU A 1 319 ? 13.596 4.307 15.151 1.00 53.62 319 GLU A CA 1
ATOM 2604 C C . GLU A 1 319 ? 13.430 4.120 13.634 1.00 53.62 319 GLU A C 1
ATOM 2606 O O . GLU A 1 319 ? 14.216 3.448 12.963 1.00 53.62 319 GLU A O 1
ATOM 2611 N N . ALA A 1 320 ? 12.339 4.658 13.084 1.00 57.50 320 ALA A N 1
ATOM 2612 C CA . ALA A 1 320 ? 12.024 4.501 11.675 1.00 57.50 320 ALA A CA 1
ATOM 2613 C C . ALA A 1 320 ? 13.099 5.194 10.829 1.00 57.50 320 ALA A C 1
ATOM 2615 O O . ALA A 1 320 ? 13.185 6.425 10.806 1.00 57.50 320 ALA A O 1
ATOM 2616 N N . ALA A 1 321 ? 13.882 4.412 10.084 1.00 57.69 321 ALA A N 1
ATOM 2617 C CA . ALA A 1 321 ? 14.807 4.950 9.100 1.00 57.69 321 ALA A CA 1
ATOM 2618 C C . ALA A 1 321 ? 14.004 5.668 8.006 1.00 57.69 321 ALA A C 1
ATOM 2620 O O . ALA A 1 321 ? 13.441 5.044 7.104 1.00 57.69 321 ALA A O 1
ATOM 2621 N N . THR A 1 322 ? 13.930 6.999 8.083 1.00 57.62 322 THR A N 1
ATOM 2622 C CA . THR A 1 322 ? 13.278 7.791 7.037 1.00 57.62 322 THR A CA 1
ATOM 2623 C C . THR A 1 322 ? 14.015 7.583 5.718 1.00 57.62 322 THR A C 1
ATOM 2625 O O . THR A 1 322 ? 15.152 8.009 5.528 1.00 57.62 322 THR A O 1
ATOM 2628 N N . LEU A 1 323 ? 13.360 6.901 4.780 1.00 60.34 323 LEU A N 1
ATOM 2629 C CA . LEU A 1 323 ? 13.919 6.633 3.463 1.00 60.34 323 LEU A CA 1
ATOM 2630 C C . LEU A 1 323 ? 13.185 7.459 2.430 1.00 60.34 323 LEU A C 1
ATOM 2632 O O . LEU A 1 323 ? 12.076 7.161 1.991 1.00 60.34 323 LEU A O 1
ATOM 2636 N N . ARG A 1 324 ? 13.844 8.541 2.024 1.00 49.78 324 ARG A N 1
ATOM 2637 C CA . ARG A 1 324 ? 13.410 9.350 0.888 1.00 49.78 324 ARG A CA 1
ATOM 2638 C C . ARG A 1 324 ? 14.587 9.832 0.054 1.00 49.78 324 ARG A C 1
ATOM 2640 O O . ARG A 1 324 ? 14.702 11.018 -0.253 1.00 49.78 324 ARG A O 1
ATOM 2647 N N . ASP A 1 325 ? 15.435 8.892 -0.357 1.00 53.00 325 ASP A N 1
ATOM 2648 C CA . ASP A 1 325 ? 16.478 9.170 -1.347 1.00 53.00 325 ASP A CA 1
ATOM 2649 C C . ASP A 1 325 ? 16.309 8.373 -2.647 1.00 53.00 325 ASP A C 1
ATOM 2651 O O . ASP A 1 325 ? 17.240 7.804 -3.205 1.00 53.00 325 ASP A O 1
ATOM 2655 N N . SER A 1 326 ? 15.081 8.388 -3.180 1.00 57.28 326 SER A N 1
ATOM 2656 C CA . SER A 1 326 ? 14.788 8.049 -4.583 1.00 57.28 326 SER A CA 1
ATOM 2657 C C . SER A 1 326 ? 14.965 9.234 -5.542 1.00 57.28 326 SER A C 1
ATOM 2659 O O . SER A 1 326 ? 14.788 9.081 -6.748 1.00 57.28 326 SER A O 1
ATOM 2661 N N . ARG A 1 327 ? 15.400 10.401 -5.040 1.00 64.56 327 ARG A N 1
ATOM 2662 C CA . ARG A 1 327 ? 15.753 11.593 -5.836 1.00 64.56 327 ARG A CA 1
ATOM 2663 C C . ARG A 1 327 ? 16.688 11.320 -7.022 1.00 64.56 327 ARG A C 1
ATOM 2665 O O . ARG A 1 327 ? 16.513 11.987 -8.044 1.00 64.56 327 ARG A O 1
ATOM 2672 N N . PRO A 1 328 ? 17.655 10.378 -6.960 1.00 77.00 328 PRO A N 1
ATOM 2673 C CA . PRO A 1 328 ? 18.484 10.105 -8.122 1.00 77.00 328 PRO A CA 1
ATOM 2674 C C . PRO A 1 328 ? 17.749 9.343 -9.231 1.00 77.00 328 PRO A C 1
ATOM 2676 O O . PRO A 1 328 ? 18.325 9.222 -10.303 1.00 77.00 328 PRO A O 1
ATOM 2679 N N . PHE A 1 329 ? 16.518 8.857 -9.048 1.00 86.06 329 PHE A N 1
ATOM 2680 C CA . PHE A 1 329 ? 15.797 8.070 -10.052 1.00 86.06 329 PHE A CA 1
ATOM 2681 C C . PHE A 1 329 ? 14.638 8.847 -10.674 1.00 86.06 329 PHE A C 1
ATOM 2683 O O . PHE A 1 329 ? 13.801 9.432 -9.988 1.00 86.06 329 PHE A O 1
ATOM 2690 N N . ALA A 1 330 ? 14.557 8.825 -12.002 1.00 82.62 330 ALA A N 1
ATOM 2691 C CA . ALA A 1 330 ? 13.404 9.342 -12.716 1.00 82.62 330 ALA A CA 1
ATOM 2692 C C . ALA A 1 330 ? 12.182 8.452 -12.465 1.00 82.62 330 ALA A C 1
ATOM 2694 O O . ALA A 1 330 ? 12.280 7.222 -12.487 1.00 82.62 330 ALA A O 1
ATOM 2695 N N . LYS A 1 331 ? 11.010 9.074 -12.303 1.00 83.50 331 LYS A N 1
ATOM 2696 C CA . LYS A 1 331 ? 9.741 8.341 -12.257 1.00 83.50 331 LYS A CA 1
ATOM 2697 C C . LYS A 1 331 ? 9.544 7.540 -13.542 1.00 83.50 331 LYS A C 1
ATOM 2699 O O . LYS A 1 331 ? 9.841 8.021 -14.640 1.00 83.50 331 LYS A O 1
ATOM 2704 N N . ALA A 1 332 ? 9.005 6.332 -13.407 1.00 84.19 332 ALA A N 1
ATOM 2705 C CA . ALA A 1 332 ? 8.665 5.507 -14.554 1.00 84.19 332 ALA A CA 1
ATOM 2706 C C . ALA A 1 332 ? 7.614 6.216 -15.420 1.00 84.19 332 ALA A C 1
ATOM 2708 O O . ALA A 1 332 ? 6.572 6.649 -14.927 1.00 84.19 332 ALA A O 1
ATOM 2709 N N . SER A 1 333 ? 7.888 6.345 -16.720 1.00 84.38 333 SER A N 1
ATOM 2710 C CA . SER A 1 333 ? 6.911 6.906 -17.649 1.00 84.38 333 SER A CA 1
ATOM 2711 C C . SER A 1 333 ? 5.744 5.940 -17.844 1.00 84.38 333 SER A C 1
ATOM 2713 O O . SER A 1 333 ? 5.903 4.721 -17.757 1.00 84.38 333 SER A O 1
ATOM 2715 N N . HIS A 1 334 ? 4.578 6.485 -18.181 1.00 82.81 334 HIS A N 1
ATOM 2716 C CA . HIS A 1 334 ? 3.388 5.697 -18.492 1.00 82.81 334 HIS A CA 1
ATOM 2717 C C . HIS A 1 334 ? 3.666 4.606 -19.543 1.00 82.81 334 HIS A C 1
ATOM 2719 O O . HIS A 1 334 ? 3.300 3.451 -19.357 1.00 82.81 334 HIS A O 1
ATOM 2725 N N . GLU A 1 335 ? 4.373 4.946 -20.624 1.00 85.12 335 GLU A N 1
ATOM 2726 C CA . GLU A 1 335 ? 4.734 3.992 -21.682 1.00 85.12 335 GLU A CA 1
ATOM 2727 C C . GLU A 1 335 ? 5.587 2.825 -21.163 1.00 85.12 335 GLU A C 1
ATOM 2729 O O . GLU A 1 335 ? 5.411 1.686 -21.594 1.00 85.12 335 GLU A O 1
ATOM 2734 N N . ARG A 1 336 ? 6.501 3.088 -20.221 1.00 87.62 336 ARG A N 1
ATOM 2735 C CA . ARG A 1 336 ? 7.350 2.054 -19.614 1.00 87.62 336 ARG A CA 1
ATOM 2736 C C . ARG A 1 336 ? 6.546 1.156 -18.680 1.00 87.62 336 ARG A C 1
ATOM 2738 O O . ARG A 1 336 ? 6.709 -0.059 -18.740 1.00 87.62 336 ARG A O 1
ATOM 2745 N N . LEU A 1 337 ? 5.635 1.728 -17.892 1.00 88.62 337 LEU A N 1
ATOM 2746 C CA . LEU A 1 337 ? 4.713 0.956 -17.053 1.00 88.62 337 LEU A CA 1
ATOM 2747 C C . LEU A 1 337 ? 3.800 0.055 -17.898 1.00 88.62 337 LEU A C 1
ATOM 2749 O O . LEU A 1 337 ? 3.625 -1.108 -17.564 1.00 88.62 337 LEU A O 1
ATOM 2753 N N . GLN A 1 338 ? 3.302 0.535 -19.039 1.00 86.25 338 GLN A N 1
ATOM 2754 C CA . GLN A 1 338 ? 2.509 -0.276 -19.975 1.00 86.25 338 GLN A CA 1
ATOM 2755 C C . GLN A 1 338 ? 3.290 -1.460 -20.553 1.00 86.25 338 GLN A C 1
ATOM 2757 O O . GLN A 1 338 ? 2.753 -2.556 -20.698 1.00 86.25 338 GLN A O 1
ATOM 2762 N N . ARG A 1 339 ? 4.571 -1.259 -20.890 1.00 87.81 339 ARG A N 1
ATOM 2763 C CA . ARG A 1 339 ? 5.441 -2.359 -21.335 1.00 87.81 339 ARG A CA 1
ATOM 2764 C C . ARG A 1 339 ? 5.660 -3.377 -20.221 1.00 87.81 339 ARG A C 1
ATOM 2766 O O . ARG A 1 339 ? 5.610 -4.568 -20.502 1.00 87.81 339 ARG A O 1
ATOM 2773 N N . LEU A 1 340 ? 5.845 -2.919 -18.982 1.00 91.31 340 LEU A N 1
ATOM 2774 C CA . LEU A 1 340 ? 5.956 -3.801 -17.824 1.00 91.31 340 LEU A CA 1
ATOM 2775 C C . LEU A 1 340 ? 4.674 -4.617 -17.618 1.00 91.31 340 LEU A C 1
ATOM 2777 O O . LEU A 1 340 ? 4.765 -5.831 -17.507 1.00 91.31 340 LEU A O 1
ATOM 2781 N N . VAL A 1 341 ? 3.490 -3.996 -17.666 1.00 90.62 341 VAL A N 1
ATOM 2782 C CA . VAL A 1 341 ? 2.194 -4.694 -17.523 1.00 90.62 341 VAL A CA 1
ATOM 2783 C C . VAL A 1 341 ? 2.053 -5.867 -18.498 1.00 90.62 341 VAL A C 1
ATOM 2785 O O . VAL A 1 341 ? 1.525 -6.903 -18.117 1.00 90.62 341 VAL A O 1
ATOM 2788 N N . LYS A 1 342 ? 2.575 -5.751 -19.725 1.00 89.62 342 LYS A N 1
ATOM 2789 C CA . LYS A 1 342 ? 2.553 -6.844 -20.716 1.00 89.62 342 LYS A CA 1
ATOM 2790 C C . LYS A 1 342 ? 3.463 -8.026 -20.367 1.00 89.62 342 LYS A C 1
ATOM 2792 O O . LYS A 1 342 ? 3.247 -9.113 -20.888 1.00 89.62 342 LYS A O 1
ATOM 2797 N N . LEU A 1 343 ? 4.497 -7.805 -19.557 1.00 91.44 343 LEU A N 1
ATOM 2798 C CA . LEU A 1 343 ? 5.421 -8.849 -19.106 1.00 91.44 343 LEU A CA 1
ATOM 2799 C C . LEU A 1 343 ? 4.923 -9.546 -17.840 1.00 91.44 343 LEU A C 1
ATOM 2801 O O . LEU A 1 343 ? 5.264 -10.703 -17.613 1.00 91.44 343 LEU A O 1
ATOM 2805 N N . LEU A 1 344 ? 4.167 -8.833 -17.006 1.00 93.38 344 LEU A N 1
ATOM 2806 C CA . LEU A 1 344 ? 3.774 -9.298 -15.684 1.00 93.38 344 LEU A CA 1
ATOM 2807 C C . LEU A 1 344 ? 2.814 -10.483 -15.737 1.00 93.38 344 LEU A C 1
ATOM 2809 O O . LEU A 1 344 ? 1.991 -10.616 -16.644 1.00 93.38 344 LEU A O 1
ATOM 2813 N N . ARG A 1 345 ? 2.875 -11.309 -14.689 1.00 92.06 345 ARG A N 1
ATOM 2814 C CA . ARG A 1 345 ? 1.763 -12.192 -14.340 1.00 92.06 345 ARG A CA 1
ATOM 2815 C C . ARG A 1 345 ? 0.465 -11.362 -14.298 1.00 92.06 345 ARG A C 1
ATOM 2817 O O . ARG A 1 345 ? 0.476 -10.288 -13.695 1.00 92.06 345 ARG A O 1
ATOM 2824 N N . PRO A 1 346 ? -0.640 -11.835 -14.905 1.00 86.94 346 PRO A N 1
ATOM 2825 C CA . PRO A 1 346 ? -1.902 -11.108 -14.884 1.00 86.94 346 PRO A CA 1
ATOM 2826 C C . PRO A 1 346 ? -2.341 -10.794 -13.452 1.00 86.94 346 PRO A C 1
ATOM 2828 O O . PRO A 1 346 ? -2.522 -11.697 -12.636 1.00 86.94 346 PRO A O 1
ATOM 2831 N N . GLU A 1 347 ? -2.494 -9.507 -13.154 1.00 84.94 347 GLU A N 1
ATOM 2832 C CA . GLU A 1 347 ? -2.984 -9.008 -11.873 1.00 84.94 347 GLU A CA 1
ATOM 2833 C C . GLU A 1 347 ? -3.604 -7.614 -12.034 1.00 84.94 347 GLU A C 1
ATOM 2835 O O . GLU A 1 347 ? -3.344 -6.898 -13.008 1.00 84.94 347 GLU A O 1
ATOM 2840 N N . ARG A 1 348 ? -4.427 -7.207 -11.063 1.00 81.38 348 ARG A N 1
ATOM 2841 C CA . ARG A 1 348 ? -5.051 -5.881 -11.069 1.00 81.38 348 ARG A CA 1
ATOM 2842 C C . ARG A 1 348 ? -4.099 -4.819 -10.517 1.00 81.38 348 ARG A C 1
ATOM 2844 O O . ARG A 1 348 ? -3.754 -4.823 -9.338 1.00 81.38 348 ARG A O 1
ATOM 2851 N N . TRP A 1 349 ? -3.757 -3.850 -11.366 1.00 85.62 349 TRP A N 1
ATOM 2852 C CA . TRP A 1 349 ? -2.941 -2.681 -11.009 1.00 85.62 349 TRP A CA 1
ATOM 2853 C C . TRP A 1 349 ? -3.731 -1.364 -10.889 1.00 85.62 349 TRP A C 1
ATOM 2855 O O . TRP A 1 349 ? -3.141 -0.284 -10.775 1.00 85.62 349 TRP A O 1
ATOM 2865 N N . SER A 1 350 ? -5.061 -1.441 -10.904 1.00 79.56 350 SER A N 1
ATOM 2866 C CA . SER A 1 350 ? -5.999 -0.332 -10.705 1.00 79.56 350 SER A CA 1
ATOM 2867 C C . SER A 1 350 ? -6.960 -0.627 -9.556 1.00 79.56 350 SER A C 1
ATOM 2869 O O . SER A 1 350 ? -7.237 -1.786 -9.255 1.00 79.56 350 SER A O 1
ATOM 2871 N N . TYR A 1 351 ? -7.458 0.435 -8.924 1.00 74.81 351 TYR A N 1
ATOM 2872 C CA . TYR A 1 351 ? -8.450 0.352 -7.854 1.00 74.81 351 TYR A CA 1
ATOM 2873 C C . TYR A 1 351 ? -9.866 0.252 -8.429 1.00 74.81 351 TYR A C 1
ATOM 2875 O O . TYR A 1 351 ? -10.183 0.993 -9.361 1.00 74.81 351 TYR A O 1
ATOM 2883 N N . GLY A 1 352 ? -10.712 -0.597 -7.841 1.00 67.38 352 GLY A N 1
ATOM 2884 C CA . GLY A 1 352 ? -12.128 -0.726 -8.197 1.00 67.38 352 GLY A CA 1
ATOM 2885 C C . GLY A 1 352 ? -12.395 -1.153 -9.649 1.00 67.38 352 GLY A C 1
ATOM 2886 O O . GLY A 1 352 ? -11.520 -1.680 -10.340 1.00 67.38 352 GLY A O 1
ATOM 2887 N N . GLU A 1 353 ? -13.631 -0.924 -10.104 1.00 54.97 353 GLU A N 1
ATOM 2888 C CA . GLU A 1 353 ? -14.102 -1.197 -11.478 1.00 54.97 353 GLU A CA 1
ATOM 2889 C C . GLU A 1 353 ? -14.144 0.050 -12.378 1.00 54.97 353 GLU A C 1
ATOM 2891 O O . GLU A 1 353 ? -14.435 -0.043 -13.570 1.00 54.97 353 GLU A O 1
ATOM 2896 N N . ALA A 1 354 ? -13.849 1.232 -11.830 1.00 47.25 354 ALA A N 1
ATOM 2897 C CA . ALA A 1 354 ? -13.925 2.480 -12.576 1.00 47.25 354 ALA A CA 1
ATOM 2898 C C . ALA A 1 354 ? -12.880 2.518 -13.704 1.00 47.25 354 ALA A C 1
ATOM 2900 O O . ALA A 1 354 ? -11.678 2.353 -13.471 1.00 47.25 354 ALA A O 1
ATOM 2901 N N . ALA A 1 355 ? -13.336 2.790 -14.930 1.00 46.56 355 ALA A N 1
ATOM 2902 C CA . ALA A 1 355 ? -12.467 3.031 -16.073 1.00 46.56 355 ALA A CA 1
ATOM 2903 C C . ALA A 1 355 ? -11.618 4.285 -15.810 1.00 46.56 355 ALA A C 1
ATOM 2905 O O . ALA A 1 355 ? -12.093 5.417 -15.911 1.00 46.56 355 ALA A O 1
ATOM 2906 N N . LEU A 1 356 ? -10.353 4.090 -15.431 1.00 50.75 356 LEU A N 1
ATOM 2907 C CA . LEU A 1 356 ? -9.409 5.192 -15.286 1.00 50.75 356 LEU A CA 1
ATOM 2908 C C . LEU A 1 356 ? -9.216 5.881 -16.650 1.00 50.75 356 LEU A C 1
ATOM 2910 O O . LEU A 1 356 ? -9.178 5.198 -17.679 1.00 50.75 356 LEU A O 1
ATOM 2914 N N . PRO A 1 357 ? -9.045 7.217 -16.689 1.00 48.16 357 PRO A N 1
ATOM 2915 C CA . PRO A 1 357 ? -8.656 7.910 -17.910 1.00 48.16 357 PRO A CA 1
ATOM 2916 C C . PRO A 1 357 ? -7.421 7.244 -18.529 1.00 48.16 357 PRO A C 1
ATOM 2918 O O . PRO A 1 357 ? -6.494 6.883 -17.807 1.00 48.16 357 PRO A O 1
ATOM 2921 N N . VAL A 1 358 ? -7.352 7.149 -19.862 1.00 47.22 358 VAL A N 1
ATOM 2922 C CA . VAL A 1 358 ? -6.229 6.518 -20.598 1.00 47.22 358 VAL A CA 1
ATOM 2923 C C . VAL A 1 358 ? -4.853 7.084 -20.191 1.00 47.22 358 VAL A C 1
ATOM 2925 O O . VAL A 1 358 ? -3.835 6.423 -20.353 1.00 47.22 358 VAL A O 1
ATOM 2928 N N . SER A 1 359 ? -4.796 8.297 -19.629 1.00 46.47 359 SER A N 1
ATOM 2929 C CA . SER A 1 359 ? -3.573 8.927 -19.112 1.00 46.47 359 SER A CA 1
ATOM 2930 C C . SER A 1 359 ? -3.052 8.344 -17.788 1.00 46.47 359 SER A C 1
ATOM 2932 O O . SER A 1 359 ? -1.858 8.469 -17.507 1.00 46.47 359 SER A O 1
ATOM 2934 N N . VAL A 1 360 ? -3.897 7.690 -16.985 1.00 54.59 360 VAL A N 1
ATOM 2935 C CA . VAL A 1 360 ? -3.555 7.115 -15.674 1.00 54.59 360 VAL A CA 1
ATOM 2936 C C . VAL A 1 360 ? -3.645 5.597 -15.770 1.00 54.59 360 VAL A C 1
ATOM 2938 O O . VAL A 1 360 ? -4.656 4.989 -15.436 1.00 54.59 360 VAL A O 1
ATOM 2941 N N . THR A 1 361 ? -2.574 4.957 -16.239 1.00 55.78 361 THR A N 1
ATOM 2942 C CA . THR A 1 361 ? -2.491 3.495 -16.192 1.00 55.78 361 THR A CA 1
ATOM 2943 C C . THR A 1 361 ? -1.768 3.036 -14.946 1.00 55.78 361 THR A C 1
ATOM 2945 O O . THR A 1 361 ? -0.710 3.559 -14.605 1.00 55.78 361 THR A O 1
ATOM 2948 N N . ALA A 1 362 ? -2.343 2.011 -14.319 1.00 64.50 362 ALA A N 1
ATOM 2949 C CA . ALA A 1 362 ? -1.727 1.228 -13.263 1.00 64.50 362 ALA A CA 1
ATOM 2950 C C . ALA A 1 362 ? -1.208 2.087 -12.086 1.00 64.50 362 ALA A C 1
ATOM 2952 O O . ALA A 1 362 ? -0.016 2.035 -11.769 1.00 64.50 362 ALA A O 1
ATOM 2953 N N . PRO A 1 363 ? -2.069 2.894 -11.426 1.00 77.06 363 PRO A N 1
ATOM 2954 C CA . PRO A 1 363 ? -1.650 3.768 -10.324 1.00 77.06 363 PRO A CA 1
ATOM 2955 C C . PRO A 1 363 ? -0.984 2.990 -9.180 1.00 77.06 363 PRO A C 1
ATOM 2957 O O . PRO A 1 363 ? -0.043 3.484 -8.558 1.00 77.06 363 PRO A O 1
ATOM 2960 N N . ILE A 1 364 ? -1.417 1.746 -8.954 1.00 86.12 364 ILE A N 1
ATOM 2961 C CA . ILE A 1 364 ? -0.812 0.846 -7.971 1.00 86.12 364 ILE A CA 1
ATOM 2962 C C . ILE A 1 364 ? 0.621 0.487 -8.391 1.00 86.12 364 ILE A C 1
ATOM 2964 O O . ILE A 1 364 ? 1.526 0.557 -7.565 1.00 86.12 364 ILE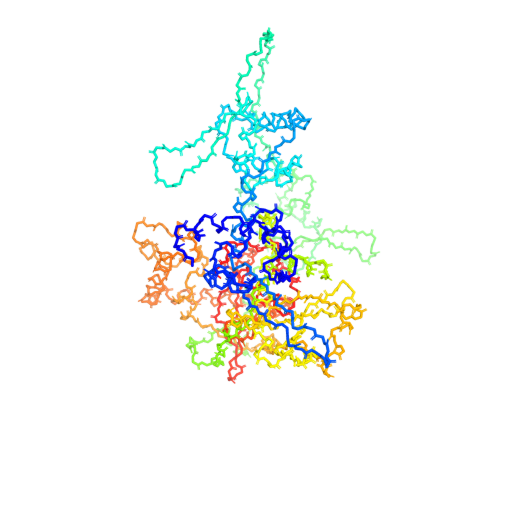 A O 1
ATOM 2968 N N . LEU A 1 365 ? 0.849 0.167 -9.670 1.00 89.69 365 LEU A N 1
ATOM 2969 C CA . LEU A 1 365 ? 2.163 -0.231 -10.187 1.00 89.69 365 LEU A CA 1
ATOM 2970 C C . LEU A 1 365 ? 3.162 0.927 -10.176 1.00 89.69 365 LEU A C 1
ATOM 2972 O O . LEU A 1 365 ? 4.317 0.745 -9.804 1.00 89.69 365 LEU A O 1
ATOM 2976 N N . GLY A 1 366 ? 2.725 2.127 -10.565 1.00 87.88 366 GLY A N 1
ATOM 2977 C CA . GLY A 1 366 ? 3.581 3.313 -10.527 1.00 87.88 366 GLY A CA 1
ATOM 2978 C C . GLY A 1 366 ? 4.099 3.577 -9.113 1.00 87.88 366 GLY A C 1
ATOM 2979 O O . GLY A 1 366 ? 5.303 3.730 -8.908 1.00 87.88 366 GLY A O 1
ATOM 2980 N N . ARG A 1 367 ? 3.199 3.537 -8.123 1.00 86.88 367 ARG A N 1
ATOM 2981 C CA . ARG A 1 367 ? 3.558 3.702 -6.710 1.00 86.88 367 ARG A CA 1
ATOM 2982 C C . ARG A 1 367 ? 4.389 2.537 -6.172 1.00 86.88 367 ARG A C 1
ATOM 2984 O O . ARG A 1 367 ? 5.325 2.776 -5.415 1.00 86.88 367 ARG A O 1
ATOM 2991 N N . TYR A 1 368 ? 4.081 1.306 -6.583 1.00 91.94 368 TYR A N 1
ATOM 2992 C CA . TYR A 1 368 ? 4.888 0.125 -6.274 1.00 91.94 368 TYR A CA 1
ATOM 2993 C C . TYR A 1 368 ? 6.336 0.335 -6.719 1.00 91.94 368 TYR A C 1
ATOM 2995 O O . TYR A 1 368 ? 7.236 0.212 -5.900 1.00 91.94 368 TYR A O 1
ATOM 3003 N N . MET A 1 369 ? 6.564 0.747 -7.970 1.00 91.31 369 MET A N 1
ATOM 3004 C CA . MET A 1 369 ? 7.913 0.967 -8.496 1.00 91.31 369 MET A CA 1
ATOM 3005 C C . MET A 1 369 ? 8.666 2.079 -7.754 1.00 91.31 369 MET A C 1
ATOM 3007 O O . MET A 1 369 ? 9.848 1.912 -7.462 1.00 91.31 369 MET A O 1
ATOM 3011 N N . GLU A 1 370 ? 8.005 3.193 -7.415 1.00 87.44 370 GLU A N 1
ATOM 3012 C CA . GLU A 1 370 ? 8.615 4.272 -6.617 1.00 87.44 370 GLU A CA 1
ATOM 3013 C C . GLU A 1 370 ? 9.083 3.766 -5.240 1.00 87.44 370 GLU A C 1
ATOM 3015 O O . GLU A 1 370 ? 10.222 4.012 -4.823 1.00 87.44 370 GLU A O 1
ATOM 3020 N N . ASN A 1 371 ? 8.216 3.027 -4.545 1.00 88.75 371 ASN A N 1
ATOM 3021 C CA . ASN A 1 371 ? 8.507 2.475 -3.224 1.00 88.75 371 ASN A CA 1
ATOM 3022 C C . ASN A 1 371 ? 9.574 1.374 -3.300 1.00 88.75 371 ASN A C 1
ATOM 3024 O O . ASN A 1 371 ? 10.483 1.332 -2.474 1.00 88.75 371 ASN A O 1
ATOM 3028 N N . HIS A 1 372 ? 9.499 0.518 -4.319 1.00 91.19 372 HIS A N 1
ATOM 3029 C CA . HIS A 1 372 ? 10.419 -0.597 -4.526 1.00 91.19 372 HIS A CA 1
ATOM 3030 C C . HIS A 1 372 ? 11.837 -0.118 -4.825 1.00 91.19 372 HIS A C 1
ATOM 3032 O O . HIS A 1 372 ? 12.788 -0.594 -4.215 1.00 91.19 372 HIS A O 1
ATOM 3038 N N . ILE A 1 373 ? 11.999 0.880 -5.702 1.00 89.81 373 ILE A N 1
ATOM 3039 C CA . ILE A 1 373 ? 13.310 1.497 -5.958 1.00 89.81 373 ILE A CA 1
ATOM 3040 C C . ILE A 1 373 ? 13.879 2.092 -4.666 1.00 89.81 373 ILE A C 1
ATOM 3042 O O . ILE A 1 373 ? 15.053 1.885 -4.367 1.00 89.81 373 ILE A O 1
ATOM 3046 N N . SER A 1 374 ? 13.045 2.768 -3.870 1.00 87.06 374 SER A N 1
ATOM 3047 C CA . SER A 1 374 ? 13.464 3.312 -2.573 1.00 87.06 374 SER A CA 1
ATOM 3048 C C . SER A 1 374 ? 13.980 2.207 -1.636 1.00 87.06 374 SER A C 1
ATOM 3050 O O . SER A 1 374 ? 15.039 2.374 -1.032 1.00 87.06 374 SER A O 1
ATOM 3052 N N . ARG A 1 375 ? 13.306 1.045 -1.584 1.00 90.81 375 ARG A N 1
ATOM 3053 C CA . ARG A 1 375 ? 13.754 -0.126 -0.807 1.00 90.81 375 ARG A CA 1
ATOM 3054 C C . ARG A 1 375 ? 15.054 -0.727 -1.344 1.00 90.81 375 ARG A C 1
ATOM 3056 O O . ARG A 1 375 ? 15.963 -1.007 -0.573 1.00 90.81 375 ARG A O 1
ATOM 3063 N N . ILE A 1 376 ? 15.180 -0.891 -2.657 1.00 91.38 376 ILE A N 1
ATOM 3064 C CA . ILE A 1 376 ? 16.406 -1.404 -3.288 1.00 91.38 376 ILE A CA 1
ATOM 3065 C C . ILE A 1 376 ? 17.612 -0.513 -2.963 1.00 91.38 376 ILE A C 1
ATOM 3067 O O . ILE A 1 376 ? 18.709 -1.019 -2.717 1.00 91.38 376 ILE A O 1
ATOM 3071 N N . CYS A 1 377 ? 17.422 0.808 -2.956 1.00 87.69 377 CYS A N 1
ATOM 3072 C CA . CYS A 1 377 ? 18.462 1.756 -2.570 1.00 87.69 377 CYS A CA 1
ATOM 3073 C C . CYS A 1 377 ? 18.822 1.645 -1.086 1.00 87.69 377 CYS A C 1
ATOM 3075 O O . CYS A 1 377 ? 20.011 1.635 -0.773 1.00 87.69 377 CYS A O 1
ATOM 3077 N N . ALA A 1 378 ? 17.824 1.506 -0.205 1.00 85.94 378 ALA A N 1
ATOM 3078 C CA . ALA A 1 378 ? 18.025 1.293 1.230 1.00 85.94 378 ALA A CA 1
ATOM 3079 C C . ALA A 1 378 ? 18.903 0.072 1.531 1.00 85.94 378 ALA A C 1
ATOM 3081 O O . ALA A 1 378 ? 19.726 0.104 2.434 1.00 85.94 378 ALA A O 1
ATOM 3082 N N . GLU A 1 379 ? 18.736 -1.000 0.757 1.00 88.94 379 GLU A N 1
ATOM 3083 C CA . GLU A 1 379 ? 19.474 -2.252 0.939 1.00 88.94 379 GLU A CA 1
ATOM 3084 C C . GLU A 1 379 ? 20.788 -2.311 0.147 1.00 88.94 379 GLU A C 1
ATOM 3086 O O . GLU A 1 379 ? 21.421 -3.363 0.078 1.00 88.94 379 GLU A O 1
ATOM 3091 N N . HIS A 1 380 ? 21.189 -1.216 -0.509 1.00 89.56 380 HIS A N 1
ATOM 3092 C CA . HIS A 1 380 ? 22.361 -1.174 -1.390 1.00 89.56 380 HIS A CA 1
ATOM 3093 C C . HIS A 1 380 ? 22.340 -2.249 -2.502 1.00 89.56 380 HIS A C 1
ATOM 3095 O O . HIS A 1 380 ? 23.385 -2.719 -2.966 1.00 89.56 380 HIS A O 1
ATOM 3101 N N . LYS A 1 381 ? 21.137 -2.625 -2.965 1.00 92.50 381 LYS A N 1
ATOM 3102 C CA . LYS A 1 381 ? 20.901 -3.652 -3.998 1.00 92.50 381 LYS A CA 1
ATOM 3103 C C . LYS A 1 381 ? 20.771 -3.088 -5.410 1.00 92.50 381 LYS A C 1
ATOM 3105 O O . LYS A 1 381 ? 20.534 -3.833 -6.354 1.00 92.50 381 LYS A O 1
ATOM 3110 N N . PHE A 1 382 ? 20.931 -1.782 -5.591 1.00 92.06 382 PHE A N 1
ATOM 3111 C CA . PHE A 1 382 ? 21.104 -1.211 -6.922 1.00 92.06 382 PHE A CA 1
ATOM 3112 C C . PHE A 1 382 ? 22.547 -1.437 -7.385 1.00 92.06 382 PHE A C 1
ATOM 3114 O O . PHE A 1 382 ? 23.491 -1.049 -6.695 1.00 92.06 382 PHE A O 1
ATOM 3121 N N . ARG A 1 383 ? 22.730 -2.063 -8.550 1.00 90.88 383 ARG A N 1
ATOM 3122 C CA . ARG A 1 383 ? 24.054 -2.276 -9.151 1.00 90.88 383 ARG A CA 1
ATOM 3123 C C . ARG A 1 383 ? 24.214 -1.374 -10.358 1.00 90.88 383 ARG A C 1
ATOM 3125 O O . ARG A 1 383 ? 23.252 -1.126 -11.076 1.00 90.88 383 ARG A O 1
ATOM 3132 N N . HIS A 1 384 ? 25.431 -0.902 -10.588 1.00 89.31 384 HIS A N 1
ATOM 3133 C CA . HIS A 1 384 ? 25.769 -0.157 -11.789 1.00 89.31 384 HIS A CA 1
ATOM 3134 C C . HIS A 1 384 ? 27.124 -0.594 -12.341 1.00 89.31 384 HIS A C 1
ATOM 3136 O O . HIS A 1 384 ? 28.040 -0.881 -11.569 1.00 89.31 384 HIS A O 1
ATOM 3142 N N . CYS A 1 385 ? 27.277 -0.586 -13.658 1.00 81.75 385 CYS A N 1
ATOM 3143 C CA . CYS A 1 385 ? 28.552 -0.815 -14.324 1.00 81.75 385 CYS A CA 1
ATOM 3144 C C . CYS A 1 385 ? 28.954 0.416 -15.143 1.00 81.75 385 CYS A C 1
ATOM 3146 O O . CYS A 1 385 ? 28.117 1.214 -15.585 1.00 81.75 385 CYS A O 1
ATOM 3148 N N . ARG A 1 386 ? 30.269 0.598 -15.299 1.00 65.75 386 ARG A N 1
ATOM 3149 C CA . ARG A 1 386 ? 30.841 1.580 -16.218 1.00 65.75 386 ARG A CA 1
ATOM 3150 C C . ARG A 1 386 ? 31.154 0.848 -17.510 1.00 65.75 386 ARG A C 1
ATOM 3152 O O . ARG A 1 386 ? 32.184 0.194 -17.607 1.00 65.75 386 ARG A O 1
ATOM 3159 N N . GLU A 1 387 ? 30.269 0.959 -18.488 1.00 59.34 387 GLU A N 1
ATOM 3160 C CA . GLU A 1 387 ? 30.655 0.638 -19.853 1.00 59.34 387 GLU A CA 1
ATOM 3161 C C . GLU A 1 387 ? 31.302 1.871 -20.469 1.00 59.34 387 GLU A C 1
ATOM 3163 O O . GLU A 1 387 ? 30.632 2.783 -20.951 1.00 59.34 387 GLU A O 1
ATOM 3168 N N . THR A 1 388 ? 32.629 1.909 -20.440 1.00 48.03 388 THR A N 1
ATOM 3169 C CA . THR A 1 388 ? 33.394 2.817 -21.294 1.00 48.03 388 THR A CA 1
ATOM 3170 C C . THR A 1 388 ? 33.333 2.285 -22.722 1.00 48.03 388 THR A C 1
ATOM 3172 O O . THR A 1 388 ? 34.156 1.468 -23.126 1.00 48.03 388 THR A O 1
ATOM 3175 N N . LEU A 1 389 ? 32.341 2.730 -23.495 1.00 39.34 389 LEU A N 1
ATOM 3176 C CA . LEU A 1 389 ? 32.406 2.612 -24.951 1.00 39.34 389 LEU A CA 1
ATOM 3177 C C . LEU A 1 389 ? 33.542 3.524 -25.452 1.00 39.34 389 LEU A C 1
ATOM 3179 O O . LEU A 1 389 ? 33.642 4.664 -24.981 1.00 39.34 389 LEU A O 1
ATOM 3183 N N . PRO A 1 390 ? 34.395 3.081 -26.394 1.00 37.72 390 PRO A N 1
ATOM 3184 C CA . PRO A 1 390 ? 35.414 3.944 -26.987 1.00 37.72 390 PRO A CA 1
ATOM 3185 C C . PRO A 1 390 ? 34.749 5.201 -27.575 1.00 37.72 390 PRO A C 1
ATOM 3187 O O . PRO A 1 390 ? 33.897 5.097 -28.452 1.00 37.72 390 PRO A O 1
ATOM 3190 N N . GLY A 1 391 ? 35.080 6.381 -27.039 1.00 46.38 391 GLY A N 1
ATOM 3191 C CA . GLY A 1 391 ? 34.488 7.669 -27.438 1.00 46.38 391 GLY A CA 1
ATOM 3192 C C . GLY A 1 391 ? 33.339 8.194 -26.562 1.00 46.38 391 GLY A C 1
ATOM 3193 O O . GLY A 1 391 ? 32.974 9.357 -26.699 1.00 46.38 391 GLY A O 1
ATOM 3194 N N . TYR A 1 392 ? 32.809 7.404 -25.620 1.00 47.38 392 TYR A N 1
ATOM 3195 C CA . TYR A 1 392 ? 31.796 7.844 -24.652 1.00 47.38 392 TYR A CA 1
ATOM 3196 C C . TYR A 1 392 ? 32.322 7.688 -23.225 1.00 47.38 392 TYR A C 1
ATOM 3198 O O . TYR A 1 392 ? 32.127 6.665 -22.567 1.00 47.38 392 TYR A O 1
ATOM 3206 N N . GLN A 1 393 ? 32.981 8.732 -22.724 1.00 51.78 393 GLN A N 1
ATOM 3207 C CA . GLN A 1 393 ? 33.182 8.879 -21.285 1.00 51.78 393 GLN A CA 1
ATOM 3208 C C . GLN A 1 393 ? 31.829 9.264 -20.657 1.00 51.78 393 GLN A C 1
ATOM 3210 O O . GLN A 1 393 ? 31.065 10.017 -21.251 1.00 51.78 393 GLN A O 1
ATOM 3215 N N . ASP A 1 394 ? 31.523 8.708 -19.485 1.00 66.19 394 ASP A N 1
ATOM 3216 C CA . ASP A 1 394 ? 30.331 8.954 -18.651 1.00 66.19 394 ASP A CA 1
ATOM 3217 C C . ASP A 1 394 ? 29.088 8.060 -18.831 1.00 66.19 394 ASP A C 1
ATOM 3219 O O . ASP A 1 394 ? 28.202 8.178 -17.988 1.00 66.19 394 ASP A O 1
ATOM 3223 N N . VAL A 1 395 ? 28.965 7.134 -19.794 1.00 73.06 395 VAL A N 1
ATOM 3224 C CA . VAL A 1 395 ? 27.775 6.243 -19.828 1.00 73.06 395 VAL A CA 1
ATOM 3225 C C . VAL A 1 395 ? 27.867 5.161 -18.742 1.00 73.06 395 VAL A C 1
ATOM 3227 O O . VAL A 1 395 ? 28.831 4.406 -18.659 1.00 73.06 395 VAL A O 1
ATOM 3230 N N . GLN A 1 396 ? 26.847 5.082 -17.891 1.00 82.38 396 GLN A N 1
ATOM 3231 C CA . GLN A 1 396 ? 26.695 4.062 -16.857 1.00 82.38 396 GLN A CA 1
ATOM 3232 C C . GLN A 1 396 ? 25.345 3.375 -17.014 1.00 82.38 396 GLN A C 1
ATOM 3234 O O . GLN A 1 396 ? 24.315 4.035 -17.201 1.00 82.38 396 GLN A O 1
ATOM 3239 N N . TYR A 1 397 ? 25.356 2.056 -16.866 1.00 86.44 397 TYR A N 1
ATOM 3240 C CA . TYR A 1 397 ? 24.144 1.254 -16.798 1.00 86.44 397 TYR A CA 1
ATOM 3241 C C . TYR A 1 397 ? 23.882 0.847 -15.362 1.00 86.44 397 TYR A C 1
ATOM 3243 O O . TYR A 1 397 ? 24.809 0.600 -14.595 1.00 86.44 397 TYR A O 1
ATOM 3251 N N . GLY A 1 398 ? 22.609 0.810 -15.001 1.00 90.19 398 GLY A N 1
ATOM 3252 C CA . GLY A 1 398 ? 22.128 0.373 -13.706 1.00 90.19 398 GLY A CA 1
ATOM 3253 C C . GLY A 1 398 ? 21.170 -0.794 -13.856 1.00 90.19 398 GLY A C 1
ATOM 3254 O O . GLY A 1 398 ? 20.475 -0.905 -14.864 1.00 90.19 398 GLY A O 1
ATOM 3255 N N . ILE A 1 399 ? 21.105 -1.645 -12.845 1.00 92.88 399 ILE A N 1
ATOM 3256 C CA . ILE A 1 399 ? 20.198 -2.784 -12.805 1.00 92.88 399 ILE A CA 1
ATOM 3257 C C . ILE A 1 399 ? 19.674 -2.975 -11.381 1.00 92.88 399 ILE A C 1
ATOM 3259 O O . ILE A 1 399 ? 20.409 -2.822 -10.399 1.00 92.88 399 ILE A O 1
ATOM 3263 N N . CYS A 1 400 ? 18.393 -3.321 -11.262 1.00 94.69 400 CYS A N 1
ATOM 3264 C CA . CYS A 1 400 ? 17.831 -3.861 -10.031 1.00 94.69 400 CYS A CA 1
ATOM 3265 C C . CYS A 1 400 ? 16.742 -4.903 -10.292 1.00 94.69 400 CYS A C 1
ATOM 3267 O O . CYS A 1 400 ? 16.064 -4.893 -11.321 1.00 94.69 400 CYS A O 1
ATOM 3269 N N . HIS A 1 401 ? 16.573 -5.806 -9.331 1.00 95.81 401 HIS A N 1
ATOM 3270 C CA . HIS A 1 401 ? 15.491 -6.779 -9.326 1.00 95.81 401 HIS A CA 1
ATOM 3271 C C . HIS A 1 401 ? 14.173 -6.081 -8.963 1.00 95.81 401 HIS A C 1
ATOM 3273 O O . HIS A 1 401 ? 14.113 -5.383 -7.951 1.00 95.81 401 HIS A O 1
ATOM 3279 N N . THR A 1 402 ? 13.103 -6.269 -9.744 1.00 94.81 402 THR A N 1
ATOM 3280 C CA . THR A 1 402 ? 11.831 -5.541 -9.527 1.00 94.81 402 THR A CA 1
ATOM 3281 C C . THR A 1 402 ? 10.936 -6.136 -8.447 1.00 94.81 402 THR A C 1
ATOM 3283 O O . THR A 1 402 ? 9.997 -5.478 -8.032 1.00 94.81 402 THR A O 1
ATOM 3286 N N . GLY A 1 403 ? 11.188 -7.378 -8.025 1.00 93.62 403 GLY A N 1
ATOM 3287 C CA . GLY A 1 403 ? 10.288 -8.117 -7.127 1.00 93.62 403 GLY A CA 1
ATOM 3288 C C . GLY A 1 403 ? 9.051 -8.670 -7.841 1.00 93.62 403 GLY A C 1
ATOM 3289 O O . GLY A 1 403 ? 8.245 -9.369 -7.235 1.00 93.62 403 GLY A O 1
ATOM 3290 N N . LEU A 1 404 ? 8.920 -8.390 -9.138 1.00 94.88 404 LEU A N 1
ATOM 3291 C CA . LEU A 1 404 ? 7.827 -8.835 -9.980 1.00 94.88 404 LEU A CA 1
ATOM 3292 C C . LEU A 1 404 ? 8.263 -9.982 -10.888 1.00 94.88 404 LEU A C 1
ATOM 3294 O O . LEU A 1 404 ? 9.452 -10.167 -11.167 1.00 94.88 404 LEU A O 1
ATOM 3298 N N . VAL A 1 405 ? 7.273 -10.733 -11.365 1.00 95.31 405 VAL A N 1
ATOM 3299 C CA . VAL A 1 405 ? 7.481 -11.939 -12.166 1.00 95.31 405 VAL A CA 1
ATOM 3300 C C . VAL A 1 405 ? 6.563 -11.989 -13.381 1.00 95.31 405 VAL A C 1
ATOM 3302 O O . VAL A 1 405 ? 5.499 -11.363 -13.407 1.00 95.31 405 VAL A O 1
ATOM 3305 N N . THR A 1 406 ? 6.975 -12.754 -14.385 1.00 95.50 406 THR A N 1
ATOM 3306 C CA . THR A 1 406 ? 6.144 -13.124 -15.536 1.00 95.50 406 THR A CA 1
ATOM 3307 C C . THR A 1 406 ? 5.083 -14.170 -15.167 1.00 95.50 406 THR A C 1
ATOM 3309 O O . THR A 1 406 ? 5.068 -14.698 -14.054 1.00 95.50 406 THR A O 1
ATOM 3312 N N . ALA A 1 407 ? 4.187 -14.502 -16.106 1.00 92.75 407 ALA A N 1
ATOM 3313 C CA . ALA A 1 407 ? 3.157 -15.530 -15.909 1.00 92.75 407 ALA A CA 1
ATOM 3314 C C . ALA A 1 407 ? 3.727 -16.921 -15.557 1.00 92.75 407 ALA A C 1
ATOM 3316 O O . ALA A 1 407 ? 3.103 -17.666 -14.809 1.00 92.75 407 ALA A O 1
ATOM 3317 N N . ASP A 1 408 ? 4.923 -17.241 -16.053 1.00 94.06 408 ASP A N 1
ATOM 3318 C CA . ASP A 1 408 ? 5.703 -18.447 -15.752 1.00 94.06 408 ASP A CA 1
ATOM 3319 C C . ASP A 1 408 ? 6.696 -18.256 -14.586 1.00 94.06 408 ASP A C 1
ATOM 3321 O O . ASP A 1 408 ? 7.647 -19.017 -14.445 1.00 94.06 408 ASP A O 1
ATOM 3325 N N . PHE A 1 409 ? 6.474 -17.245 -13.738 1.00 93.44 409 PHE A N 1
ATOM 3326 C CA . PHE A 1 409 ? 7.252 -16.948 -12.528 1.00 93.44 409 PHE A CA 1
ATOM 3327 C C . PHE A 1 409 ? 8.735 -16.605 -12.757 1.00 93.44 409 PHE A C 1
ATOM 3329 O O . PHE A 1 409 ? 9.543 -16.694 -11.831 1.00 93.44 409 PHE A O 1
ATOM 3336 N N . ARG A 1 410 ? 9.116 -16.146 -13.957 1.00 95.38 410 ARG A N 1
ATOM 3337 C CA . ARG A 1 410 ? 10.481 -15.658 -14.197 1.00 95.38 410 ARG A CA 1
ATOM 3338 C C . ARG A 1 410 ? 10.657 -14.260 -13.607 1.00 95.38 410 ARG A C 1
ATOM 3340 O O . ARG A 1 410 ? 9.807 -13.398 -13.848 1.00 95.38 410 ARG A O 1
ATOM 3347 N N . PRO A 1 411 ? 11.755 -13.996 -12.879 1.00 96.00 411 PRO A N 1
ATOM 3348 C CA . PRO A 1 411 ? 12.035 -12.671 -12.346 1.00 96.00 411 PRO A CA 1
ATOM 3349 C C . PRO A 1 411 ? 12.136 -11.608 -13.435 1.00 96.00 411 PRO A C 1
ATOM 3351 O O . PRO A 1 411 ? 12.693 -11.852 -14.508 1.00 96.00 411 PRO A O 1
ATOM 3354 N N . ILE A 1 412 ? 11.647 -10.407 -13.134 1.00 96.38 412 ILE A N 1
ATOM 3355 C CA . ILE A 1 412 ? 11.786 -9.236 -13.998 1.00 96.38 412 ILE A CA 1
ATOM 3356 C C . ILE A 1 412 ? 12.794 -8.269 -13.379 1.00 96.38 412 ILE A C 1
ATOM 3358 O O . ILE A 1 412 ? 12.706 -7.909 -12.201 1.00 96.38 412 ILE A O 1
ATOM 3362 N N . TYR A 1 413 ? 13.735 -7.805 -14.193 1.00 95.88 413 TYR A N 1
ATOM 3363 C CA . TYR A 1 413 ? 14.715 -6.790 -13.827 1.00 95.88 413 TYR A CA 1
ATOM 3364 C C . TYR A 1 413 ? 14.394 -5.456 -14.500 1.00 95.88 413 TYR A C 1
ATOM 3366 O O . TYR A 1 413 ? 13.869 -5.410 -15.616 1.00 95.88 413 TYR A O 1
ATOM 3374 N N . ALA A 1 414 ? 14.706 -4.369 -13.799 1.00 95.25 414 ALA A N 1
ATOM 3375 C CA . ALA A 1 414 ? 14.649 -3.008 -14.308 1.00 95.25 414 ALA A CA 1
ATOM 3376 C C . ALA A 1 414 ? 16.062 -2.537 -14.644 1.00 95.25 414 ALA A C 1
ATOM 3378 O O . ALA A 1 414 ? 16.968 -2.625 -13.811 1.00 95.25 414 ALA A O 1
ATOM 3379 N N . PHE A 1 415 ? 16.227 -2.002 -15.849 1.00 92.19 415 PHE A N 1
ATOM 3380 C CA . PHE A 1 415 ? 17.490 -1.463 -16.334 1.00 92.19 415 PHE A CA 1
ATOM 3381 C C . PHE A 1 415 ? 17.433 0.050 -16.374 1.00 92.19 415 PHE A C 1
ATOM 3383 O O . PHE A 1 415 ? 16.417 0.637 -16.734 1.00 92.19 415 PHE A O 1
ATOM 3390 N N . PHE A 1 416 ? 18.536 0.691 -16.024 1.00 91.19 416 PHE A N 1
ATOM 3391 C CA . PHE A 1 416 ? 18.661 2.134 -15.937 1.00 91.19 416 PHE A CA 1
ATOM 3392 C C . PHE A 1 416 ? 19.852 2.595 -16.757 1.00 91.19 416 PHE A C 1
ATOM 3394 O O . PHE A 1 416 ? 20.851 1.892 -16.886 1.00 91.19 416 PHE A O 1
ATOM 3401 N N . LYS A 1 417 ? 19.761 3.817 -17.259 1.00 88.44 417 LYS A N 1
ATOM 3402 C CA . LYS A 1 417 ? 20.873 4.530 -17.871 1.00 88.44 417 LYS A CA 1
ATOM 3403 C C . LYS A 1 417 ? 21.071 5.836 -17.132 1.00 88.44 417 LYS A C 1
ATOM 3405 O O . LYS A 1 417 ? 20.095 6.500 -16.773 1.00 88.44 417 LYS A O 1
ATOM 3410 N N . ASN A 1 418 ? 22.313 6.203 -16.864 1.00 87.69 418 ASN A N 1
ATOM 3411 C CA . ASN A 1 418 ? 22.565 7.470 -16.208 1.00 87.69 418 ASN A CA 1
ATOM 3412 C C . ASN A 1 418 ? 22.190 8.659 -17.109 1.00 87.69 418 ASN A C 1
ATOM 3414 O O . ASN A 1 418 ? 22.223 8.606 -18.339 1.00 87.69 418 ASN A O 1
ATOM 3418 N N . ASN A 1 419 ? 21.807 9.754 -16.470 1.00 83.88 419 ASN A N 1
ATOM 3419 C CA . ASN A 1 419 ? 21.436 10.986 -17.131 1.00 83.88 419 ASN A CA 1
ATOM 3420 C C . ASN A 1 419 ? 22.688 11.784 -17.506 1.00 83.88 419 ASN A C 1
ATOM 3422 O O . ASN A 1 419 ? 23.315 12.425 -16.660 1.00 83.88 419 ASN A O 1
ATOM 3426 N N . LEU A 1 420 ? 23.024 11.758 -18.795 1.00 77.25 420 LEU A N 1
ATOM 3427 C CA . LEU A 1 420 ? 24.207 12.425 -19.341 1.00 77.25 420 LEU A CA 1
ATOM 3428 C C . LEU A 1 420 ? 24.113 13.953 -19.291 1.00 77.25 420 LEU A C 1
ATOM 3430 O O . LEU A 1 420 ? 25.138 14.620 -19.213 1.00 77.25 420 LEU A O 1
ATOM 3434 N N . LEU A 1 421 ? 22.899 14.515 -19.285 1.00 72.06 421 LEU A N 1
ATOM 3435 C CA . LEU A 1 421 ? 22.704 15.966 -19.227 1.00 72.06 421 LEU A CA 1
ATOM 3436 C C . LEU A 1 421 ? 23.023 16.549 -17.847 1.00 72.06 421 LEU A C 1
ATOM 3438 O O . LEU A 1 421 ? 23.014 17.768 -17.705 1.00 72.06 421 LEU A O 1
ATOM 3442 N N . LYS A 1 422 ? 23.232 15.699 -16.825 1.00 69.56 422 LYS A N 1
ATOM 3443 C CA . LYS A 1 422 ? 23.484 16.073 -15.417 1.00 69.56 422 LYS A CA 1
ATOM 3444 C C . LYS A 1 422 ? 22.455 17.074 -14.847 1.00 69.56 422 LYS A C 1
ATOM 3446 O O . LYS A 1 422 ? 22.671 17.664 -13.795 1.00 69.56 422 LYS A O 1
ATOM 3451 N N . THR A 1 423 ? 21.311 17.226 -15.517 1.00 69.88 423 THR A N 1
ATOM 3452 C CA . THR A 1 423 ? 20.177 18.069 -15.135 1.00 69.88 423 THR A CA 1
ATOM 3453 C C . THR A 1 423 ? 19.001 17.161 -14.780 1.00 69.88 423 THR A C 1
ATOM 3455 O O . THR A 1 423 ? 18.491 16.417 -15.618 1.00 69.88 423 THR A O 1
ATOM 3458 N N . GLY A 1 424 ? 18.588 17.174 -13.512 1.00 76.19 424 GLY A N 1
ATOM 3459 C CA . GLY A 1 424 ? 17.528 16.302 -12.995 1.00 76.19 424 GLY A CA 1
ATOM 3460 C C . GLY A 1 424 ? 18.037 14.959 -12.436 1.00 76.19 424 GLY A C 1
ATOM 3461 O O . GLY A 1 424 ? 19.191 14.875 -12.014 1.00 76.19 424 GLY A O 1
ATOM 3462 N N . PRO A 1 425 ? 17.186 13.915 -12.371 1.00 84.25 425 PRO A N 1
ATOM 3463 C CA . PRO A 1 425 ? 17.535 12.643 -11.737 1.00 84.25 425 PRO A CA 1
ATOM 3464 C C . PRO A 1 425 ? 18.726 11.979 -12.433 1.00 84.25 425 PRO A C 1
ATOM 3466 O O . PRO A 1 425 ? 18.843 12.011 -13.659 1.00 84.25 425 PRO A O 1
ATOM 3469 N N . ARG A 1 426 ? 19.604 11.361 -11.639 1.00 86.69 426 ARG A N 1
ATOM 3470 C CA . ARG A 1 426 ? 20.834 10.699 -12.094 1.00 86.69 426 ARG A CA 1
ATOM 3471 C C . ARG A 1 426 ? 20.575 9.464 -12.957 1.00 86.69 426 ARG A C 1
ATOM 3473 O O . ARG A 1 426 ? 21.398 9.177 -13.813 1.00 86.69 426 ARG A O 1
ATOM 3480 N N . TRP A 1 427 ? 19.484 8.739 -12.742 1.00 90.00 427 TRP A N 1
ATOM 3481 C CA . TRP A 1 427 ? 19.168 7.465 -13.382 1.00 90.00 427 TRP A CA 1
ATOM 3482 C C . TRP A 1 427 ? 17.809 7.528 -14.065 1.00 90.00 427 TRP A C 1
ATOM 3484 O O . TRP A 1 427 ? 16.788 7.798 -13.435 1.00 90.00 427 TRP A O 1
ATOM 3494 N N . ASN A 1 428 ? 17.790 7.212 -15.354 1.00 89.44 428 ASN A N 1
ATOM 3495 C CA . ASN A 1 428 ? 16.584 7.067 -16.150 1.00 89.44 428 ASN A CA 1
ATOM 3496 C C . ASN A 1 428 ? 16.299 5.576 -16.345 1.00 89.44 428 ASN A C 1
ATOM 3498 O O . ASN A 1 428 ? 17.132 4.860 -16.890 1.00 89.44 428 ASN A O 1
ATOM 3502 N N . LEU A 1 429 ? 15.127 5.114 -15.908 1.00 90.62 429 LEU A N 1
ATOM 3503 C CA . LEU A 1 429 ? 14.663 3.733 -16.097 1.00 90.62 429 LEU A CA 1
ATOM 3504 C C . LEU A 1 429 ? 14.560 3.412 -17.583 1.00 90.62 429 LEU A C 1
ATOM 3506 O O . LEU A 1 429 ? 13.603 3.854 -18.171 1.00 90.62 429 LEU A O 1
ATOM 3510 N N . GLU A 1 430 ? 15.458 2.670 -18.208 1.00 87.69 430 GLU A N 1
ATOM 3511 C CA . GLU A 1 430 ? 15.460 2.448 -19.655 1.00 87.69 430 GLU A CA 1
ATOM 3512 C C . GLU A 1 430 ? 14.415 1.421 -20.109 1.00 87.69 430 GLU A C 1
ATOM 3514 O O . GLU A 1 430 ? 13.564 1.719 -20.959 1.00 87.69 430 GLU A O 1
ATOM 3519 N N . SER A 1 431 ? 14.453 0.229 -19.513 1.00 90.62 431 SER A N 1
ATOM 3520 C CA . SER A 1 431 ? 13.669 -0.932 -19.936 1.00 90.62 431 SER A CA 1
ATOM 3521 C C . SER A 1 431 ? 13.426 -1.919 -18.788 1.00 90.62 431 SER A C 1
ATOM 3523 O O . SER A 1 431 ? 13.998 -1.804 -17.702 1.00 90.62 431 SER A O 1
ATOM 3525 N N . PHE A 1 432 ? 12.558 -2.897 -19.051 1.00 94.25 432 PHE A N 1
ATOM 3526 C CA . PHE A 1 432 ? 12.335 -4.064 -18.204 1.00 94.25 432 PHE A CA 1
ATOM 3527 C C . PHE A 1 432 ? 12.574 -5.321 -19.035 1.00 94.25 432 PHE A C 1
ATOM 3529 O O . PHE A 1 432 ? 12.130 -5.368 -20.185 1.00 94.25 432 PHE A O 1
ATOM 3536 N N . ALA A 1 433 ? 13.219 -6.336 -18.463 1.00 94.06 433 ALA A N 1
ATOM 3537 C CA . ALA A 1 433 ? 13.328 -7.641 -19.108 1.00 94.06 433 ALA A CA 1
ATOM 3538 C C . ALA A 1 433 ? 13.218 -8.776 -18.090 1.00 94.06 433 ALA A C 1
ATOM 3540 O O . ALA A 1 433 ? 13.678 -8.663 -16.952 1.00 94.06 433 ALA A O 1
ATOM 3541 N N . ALA A 1 434 ? 12.588 -9.865 -18.520 1.00 95.00 434 ALA A N 1
ATOM 3542 C CA . ALA A 1 434 ? 12.498 -11.094 -17.750 1.00 95.00 434 ALA A CA 1
ATOM 3543 C C . ALA A 1 434 ? 13.745 -11.954 -17.972 1.00 95.00 434 ALA A C 1
ATOM 3545 O O . ALA A 1 434 ? 14.288 -11.979 -19.081 1.00 95.00 434 ALA A O 1
ATOM 3546 N N . VAL A 1 435 ? 14.161 -12.688 -16.943 1.00 93.75 435 VAL A N 1
ATOM 3547 C CA . VAL A 1 435 ? 15.286 -13.633 -17.027 1.00 93.75 435 VAL A CA 1
ATOM 3548 C C . VAL A 1 435 ? 15.079 -14.621 -18.188 1.00 93.75 435 VAL A C 1
ATOM 3550 O O . VAL A 1 435 ? 13.959 -15.082 -18.441 1.00 93.75 435 VAL A O 1
ATOM 3553 N N . GLY A 1 436 ? 16.148 -14.919 -18.933 1.00 88.69 436 GLY A N 1
ATOM 3554 C CA . GLY A 1 436 ? 16.123 -15.824 -20.088 1.00 88.69 436 GLY A CA 1
ATOM 3555 C C . GLY A 1 436 ? 15.533 -15.227 -21.372 1.00 88.69 436 GLY A C 1
ATOM 3556 O O . GLY A 1 436 ? 15.288 -15.954 -22.330 1.00 88.69 436 GLY A O 1
ATOM 3557 N N . THR A 1 437 ? 15.259 -13.920 -21.414 1.00 91.00 437 THR A N 1
ATOM 3558 C CA . THR A 1 437 ? 14.961 -13.216 -22.674 1.00 91.00 437 THR A CA 1
ATOM 3559 C C . THR A 1 437 ? 16.240 -12.642 -23.274 1.00 91.00 437 THR A C 1
ATOM 3561 O O . THR A 1 437 ? 17.120 -12.222 -22.530 1.00 91.00 437 THR A O 1
ATOM 3564 N N . GLN A 1 438 ? 16.325 -12.536 -24.606 1.00 88.75 438 GLN A N 1
ATOM 3565 C CA . GLN A 1 438 ? 17.494 -11.939 -25.271 1.00 88.75 438 GLN A CA 1
ATOM 3566 C C . GLN A 1 438 ? 17.817 -10.542 -24.714 1.00 88.75 438 GLN A C 1
ATOM 3568 O O . GLN A 1 438 ? 18.954 -10.261 -24.368 1.00 88.75 438 GLN A O 1
ATOM 3573 N N . ALA A 1 439 ? 16.790 -9.708 -24.515 1.00 85.56 439 ALA A N 1
ATOM 3574 C CA . ALA A 1 439 ? 16.946 -8.371 -23.942 1.00 85.56 439 ALA A CA 1
ATOM 3575 C C . ALA A 1 439 ? 17.506 -8.373 -22.507 1.00 85.56 439 ALA A C 1
ATOM 3577 O O . ALA A 1 439 ? 18.129 -7.397 -22.099 1.00 85.56 439 ALA A O 1
ATOM 3578 N N . PHE A 1 440 ? 17.265 -9.435 -21.731 1.00 90.06 440 PHE A N 1
ATOM 3579 C CA . PHE A 1 440 ? 17.887 -9.607 -20.422 1.00 90.06 440 PHE A CA 1
ATOM 3580 C C . PHE A 1 440 ? 19.352 -10.015 -20.570 1.00 90.06 440 PHE A C 1
ATOM 3582 O O . PHE A 1 440 ? 20.196 -9.350 -19.981 1.00 90.06 440 PHE A O 1
ATOM 3589 N N . GLU A 1 441 ? 19.652 -11.039 -21.375 1.00 88.25 441 GLU A N 1
ATOM 3590 C CA . GLU A 1 441 ? 21.020 -11.547 -21.581 1.00 88.25 441 GLU A CA 1
ATOM 3591 C C . GLU A 1 441 ? 21.964 -10.488 -22.165 1.00 88.25 441 GLU A C 1
ATOM 3593 O O . GLU A 1 441 ? 23.117 -10.363 -21.746 1.00 88.25 441 GLU A O 1
ATOM 3598 N N . ASP A 1 442 ? 21.453 -9.667 -23.087 1.00 83.12 442 ASP A N 1
ATOM 3599 C CA . ASP A 1 442 ? 22.207 -8.583 -23.714 1.00 83.12 442 ASP A CA 1
ATOM 3600 C C . ASP A 1 442 ? 22.714 -7.570 -22.683 1.00 83.12 442 ASP A C 1
ATOM 3602 O O . ASP A 1 442 ? 23.791 -7.009 -22.873 1.00 83.12 442 ASP A O 1
ATOM 3606 N N . VAL A 1 443 ? 21.961 -7.340 -21.599 1.00 80.88 443 VAL A N 1
ATOM 3607 C CA . VAL A 1 443 ? 22.273 -6.326 -20.582 1.00 80.88 443 VAL A CA 1
ATOM 3608 C C . VAL A 1 443 ? 22.898 -6.940 -19.323 1.00 80.88 443 VAL A C 1
ATOM 3610 O O . VAL A 1 443 ? 23.807 -6.353 -18.737 1.00 80.88 443 VAL A O 1
ATOM 3613 N N . SER A 1 444 ? 22.449 -8.125 -18.901 1.00 83.56 444 SER A N 1
ATOM 3614 C CA . SER A 1 444 ? 22.905 -8.814 -17.685 1.00 83.56 444 SER A CA 1
ATOM 3615 C C . SER A 1 444 ? 24.390 -9.174 -17.741 1.00 83.56 444 SER A C 1
ATOM 3617 O O . SER A 1 444 ? 25.077 -9.043 -16.731 1.00 83.56 444 SER A O 1
ATOM 3619 N N . ARG A 1 445 ? 24.908 -9.531 -18.926 1.00 83.69 445 ARG A N 1
ATOM 3620 C CA . ARG A 1 445 ? 26.324 -9.867 -19.168 1.00 83.69 445 ARG A CA 1
ATOM 3621 C C . ARG A 1 445 ? 27.311 -8.751 -18.811 1.00 83.69 445 ARG A C 1
ATOM 3623 O O . ARG A 1 445 ? 28.496 -9.015 -18.645 1.00 83.69 445 ARG A O 1
ATOM 3630 N N . HIS A 1 446 ? 26.833 -7.511 -18.699 1.00 82.50 446 HIS A N 1
ATOM 3631 C CA . HIS A 1 446 ? 27.643 -6.352 -18.320 1.00 82.50 446 HIS A CA 1
ATOM 3632 C C . HIS A 1 446 ? 27.784 -6.188 -16.797 1.00 82.50 446 HIS A C 1
ATOM 3634 O O . HIS A 1 446 ? 28.418 -5.237 -16.337 1.00 82.50 446 HIS A O 1
ATOM 3640 N N . PHE A 1 447 ? 27.189 -7.086 -16.006 1.00 84.38 447 PHE A N 1
ATOM 3641 C CA . PHE A 1 447 ? 27.248 -7.083 -14.549 1.00 84.38 447 PHE A CA 1
ATOM 3642 C C . PHE A 1 447 ? 27.878 -8.382 -14.044 1.00 84.38 447 PHE A C 1
ATOM 3644 O O . PHE A 1 447 ? 27.391 -9.467 -14.342 1.00 84.38 447 PHE A O 1
ATOM 3651 N N . GLU A 1 448 ? 28.930 -8.271 -13.227 1.00 82.75 448 GLU A N 1
ATOM 3652 C CA . GLU A 1 448 ? 29.604 -9.433 -12.622 1.00 82.75 448 GLU A CA 1
ATOM 3653 C C . GLU A 1 448 ? 28.664 -10.251 -11.730 1.00 82.75 448 GLU A C 1
ATOM 3655 O O . GLU A 1 448 ? 28.710 -11.478 -11.708 1.00 82.75 448 GLU A O 1
ATOM 3660 N N . THR A 1 449 ? 27.804 -9.560 -10.978 1.00 87.00 449 THR A N 1
ATOM 3661 C CA . THR A 1 449 ? 26.808 -10.176 -10.103 1.00 87.00 449 THR A CA 1
ATOM 3662 C C . THR A 1 449 ? 25.464 -9.490 -10.277 1.00 87.00 449 THR A C 1
ATOM 3664 O O . THR A 1 449 ? 25.352 -8.259 -10.244 1.00 87.00 449 THR A O 1
ATOM 3667 N N . LEU A 1 450 ? 24.420 -10.299 -10.448 1.00 90.38 450 LEU A N 1
ATOM 3668 C CA . LEU A 1 450 ? 23.059 -9.792 -10.524 1.00 90.38 450 LEU A CA 1
ATOM 3669 C C . LEU A 1 450 ? 22.576 -9.368 -9.134 1.00 90.38 450 LEU A C 1
ATOM 3671 O O . LEU A 1 450 ? 22.783 -10.097 -8.159 1.00 90.38 450 LEU A O 1
ATOM 3675 N N . PRO A 1 451 ? 21.910 -8.207 -9.014 1.00 92.94 451 PRO A N 1
ATOM 3676 C CA . PRO A 1 451 ? 21.362 -7.793 -7.737 1.00 92.94 451 PRO A CA 1
ATOM 3677 C C . PRO A 1 451 ? 20.234 -8.735 -7.295 1.00 92.94 451 PRO A C 1
ATOM 3679 O O . PRO A 1 451 ? 19.393 -9.111 -8.123 1.00 92.94 451 PRO A O 1
ATOM 3682 N N . PRO A 1 452 ? 20.176 -9.090 -6.000 1.00 93.19 452 PRO A N 1
ATOM 3683 C CA . PRO A 1 452 ? 19.079 -9.878 -5.459 1.00 93.19 452 PRO A CA 1
ATOM 3684 C C . PRO A 1 452 ? 17.794 -9.044 -5.340 1.00 93.19 452 PRO A C 1
ATOM 3686 O O . PRO A 1 452 ? 17.813 -7.812 -5.412 1.00 93.19 452 PRO A O 1
ATOM 3689 N N . ALA A 1 453 ? 16.669 -9.729 -5.121 1.00 92.25 453 ALA A N 1
ATOM 3690 C CA . ALA A 1 453 ? 15.399 -9.096 -4.779 1.00 92.25 453 ALA A CA 1
ATOM 3691 C C . ALA A 1 453 ? 15.494 -8.287 -3.474 1.00 92.25 453 ALA A C 1
ATOM 3693 O O . ALA A 1 453 ? 16.338 -8.564 -2.612 1.00 92.25 453 ALA A O 1
ATOM 3694 N N . ALA A 1 454 ? 14.606 -7.300 -3.324 1.00 92.50 454 ALA A N 1
ATOM 3695 C CA . ALA A 1 454 ? 14.421 -6.612 -2.052 1.00 92.50 454 ALA A CA 1
ATOM 3696 C C . ALA A 1 454 ? 14.062 -7.629 -0.958 1.00 92.50 454 ALA A C 1
ATOM 3698 O O . ALA A 1 454 ? 13.285 -8.551 -1.207 1.00 92.50 454 ALA A O 1
ATOM 3699 N N . ALA A 1 455 ? 14.651 -7.479 0.226 1.00 91.62 455 ALA A N 1
ATOM 3700 C CA . ALA A 1 455 ? 14.285 -8.271 1.390 1.00 91.62 455 ALA A CA 1
ATOM 3701 C C . ALA A 1 455 ? 13.290 -7.478 2.242 1.00 91.62 455 ALA A C 1
ATOM 3703 O O . ALA A 1 455 ? 13.249 -6.249 2.202 1.00 91.62 455 ALA A O 1
ATOM 3704 N N . TYR A 1 456 ? 12.471 -8.187 3.006 1.00 91.38 456 TYR A N 1
ATOM 3705 C CA . TYR A 1 456 ? 11.535 -7.586 3.944 1.00 91.38 456 TYR A CA 1
ATOM 3706 C C . TYR A 1 456 ? 11.547 -8.419 5.221 1.00 91.38 456 TYR A C 1
ATOM 3708 O O . TYR A 1 456 ? 11.300 -9.624 5.181 1.00 91.38 456 TYR A O 1
ATOM 3716 N N . GLU A 1 457 ? 11.880 -7.780 6.337 1.00 89.25 457 GLU A N 1
ATOM 3717 C CA . GLU A 1 457 ? 12.001 -8.418 7.647 1.00 89.25 457 GLU A CA 1
ATOM 3718 C C . GLU A 1 457 ? 10.745 -8.120 8.459 1.00 89.25 457 GLU A C 1
ATOM 3720 O O . GLU A 1 457 ? 10.561 -7.004 8.940 1.00 89.25 457 GLU A O 1
ATOM 3725 N N . PHE A 1 458 ? 9.850 -9.103 8.562 1.00 88.31 458 PHE A N 1
ATOM 3726 C CA . PHE A 1 458 ? 8.556 -8.928 9.221 1.00 88.31 458 PHE A CA 1
ATOM 3727 C C . PHE A 1 458 ? 8.612 -9.231 10.719 1.00 88.31 458 PHE A C 1
ATOM 3729 O O . PHE A 1 458 ? 9.352 -10.123 11.139 1.00 88.31 458 PHE A O 1
ATOM 3736 N N . PRO A 1 459 ? 7.754 -8.569 11.518 1.00 85.75 459 PRO A N 1
ATOM 3737 C CA . PRO A 1 459 ? 7.429 -9.012 12.868 1.00 85.75 459 PRO A CA 1
ATOM 3738 C C . PRO A 1 459 ? 7.020 -10.496 12.921 1.00 85.75 459 PRO A C 1
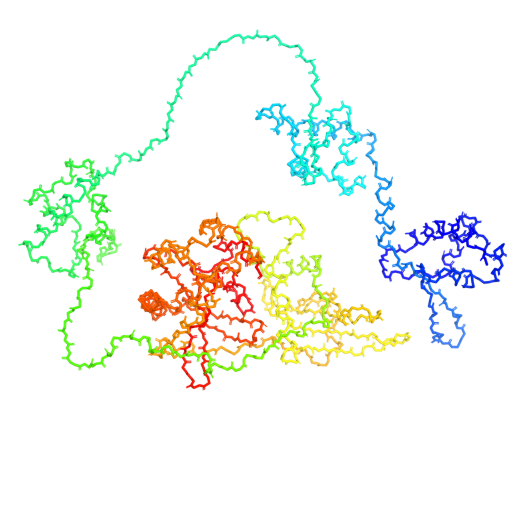ATOM 3740 O O . PRO A 1 459 ? 6.403 -11.015 11.988 1.00 85.75 459 PRO A O 1
ATOM 3743 N N . GLU A 1 460 ? 7.308 -11.178 14.033 1.00 87.56 460 GLU A N 1
ATOM 3744 C CA . GLU A 1 460 ? 6.995 -12.601 14.225 1.00 87.56 460 GLU A CA 1
ATOM 3745 C C . GLU A 1 460 ? 5.479 -12.843 14.370 1.00 87.56 460 GLU A C 1
ATOM 3747 O O . GLU A 1 460 ? 4.936 -12.968 15.467 1.00 87.56 460 GLU A O 1
ATOM 3752 N N . ILE A 1 461 ? 4.783 -12.986 13.240 1.00 86.50 461 ILE A N 1
ATOM 3753 C CA . ILE A 1 461 ? 3.330 -13.243 13.169 1.00 86.50 461 ILE A CA 1
ATOM 3754 C C . ILE A 1 461 ? 2.893 -14.390 14.101 1.00 86.50 461 ILE A C 1
ATOM 3756 O O . ILE A 1 461 ? 1.825 -14.326 14.714 1.00 86.50 461 ILE A O 1
ATOM 3760 N N . GLN A 1 462 ? 3.724 -15.428 14.243 1.00 85.88 462 GLN A N 1
ATOM 3761 C CA . GLN A 1 462 ? 3.434 -16.579 15.096 1.00 85.88 462 GLN A CA 1
ATOM 3762 C C . GLN A 1 462 ? 3.328 -16.200 16.581 1.00 85.88 462 GLN A C 1
ATOM 3764 O O . GLN A 1 462 ? 2.374 -16.613 17.232 1.00 85.88 462 GLN A O 1
ATOM 3769 N N . ALA A 1 463 ? 4.229 -15.362 17.102 1.00 86.12 463 ALA A N 1
ATOM 3770 C CA . ALA A 1 463 ? 4.186 -14.937 18.501 1.00 86.12 463 ALA A CA 1
ATOM 3771 C C . ALA A 1 463 ? 2.904 -14.142 18.808 1.00 86.12 463 ALA A C 1
ATOM 3773 O O . ALA A 1 463 ? 2.257 -14.369 19.831 1.00 86.12 463 ALA A O 1
ATOM 3774 N N . LEU A 1 464 ? 2.480 -13.271 17.884 1.00 84.62 464 LEU A N 1
ATOM 3775 C CA . LEU A 1 464 ? 1.209 -12.549 17.999 1.00 84.62 464 LEU A CA 1
ATOM 3776 C C . LEU A 1 464 ? 0.001 -13.505 17.980 1.00 84.62 464 LEU A C 1
ATOM 3778 O O . LEU A 1 464 ? -0.955 -13.327 18.740 1.00 84.62 464 LEU A O 1
ATOM 3782 N N . SER A 1 465 ? 0.053 -14.554 17.152 1.00 84.81 465 SER A N 1
ATOM 3783 C CA . SER A 1 465 ? -0.984 -15.592 17.113 1.00 84.81 465 SER A CA 1
ATOM 3784 C C . SER A 1 465 ? -1.024 -16.439 18.386 1.00 84.81 465 SER A C 1
ATOM 3786 O O . SER A 1 465 ? -2.101 -16.899 18.763 1.00 84.81 465 SER A O 1
ATOM 3788 N N . ASP A 1 466 ? 0.119 -16.661 19.030 1.00 85.12 466 ASP A N 1
ATOM 3789 C CA . ASP A 1 466 ? 0.246 -17.534 20.201 1.00 85.12 466 ASP A CA 1
ATOM 3790 C C . ASP A 1 466 ? -0.045 -16.810 21.524 1.00 85.12 466 ASP A C 1
ATOM 3792 O O . ASP A 1 466 ? -0.030 -17.423 22.589 1.00 85.12 466 ASP A O 1
ATOM 3796 N N . GLY A 1 467 ? -0.386 -15.520 21.456 1.00 82.19 467 GLY A N 1
ATOM 3797 C CA . GLY A 1 467 ? -0.882 -14.759 22.599 1.00 82.19 467 GLY A CA 1
ATOM 3798 C C . GLY A 1 467 ? 0.020 -13.624 23.064 1.00 82.19 467 GLY A C 1
ATOM 3799 O O . GLY A 1 467 ? -0.234 -13.091 24.141 1.00 82.19 467 GLY A O 1
ATOM 3800 N N . ALA A 1 468 ? 1.039 -13.230 22.289 1.00 83.94 468 ALA A N 1
ATOM 3801 C CA . ALA A 1 468 ? 1.826 -12.045 22.621 1.00 83.94 468 ALA A CA 1
ATOM 3802 C C . ALA A 1 468 ? 0.926 -10.806 22.782 1.00 83.94 468 ALA A C 1
ATOM 3804 O O . ALA A 1 468 ? -0.078 -10.643 22.079 1.00 83.94 468 ALA A O 1
ATOM 3805 N N . ALA A 1 469 ? 1.296 -9.943 23.729 1.00 82.69 469 ALA A N 1
ATOM 3806 C CA . ALA A 1 469 ? 0.545 -8.736 24.036 1.00 82.69 469 ALA A CA 1
ATOM 3807 C C . ALA A 1 469 ? 0.605 -7.742 22.866 1.00 82.69 469 ALA A C 1
ATOM 3809 O O . ALA A 1 469 ? 1.676 -7.472 22.317 1.00 82.69 469 ALA A O 1
ATOM 3810 N N . LEU A 1 470 ? -0.564 -7.199 22.518 1.00 88.56 470 LEU A N 1
ATOM 3811 C CA . LEU A 1 470 ? -0.743 -6.145 21.526 1.00 88.56 470 LEU A CA 1
ATOM 3812 C C . LEU A 1 470 ? -1.229 -4.879 22.231 1.00 88.56 470 LEU A C 1
ATOM 3814 O O . LEU A 1 470 ? -2.322 -4.869 22.791 1.00 88.56 470 LEU A O 1
ATOM 3818 N N . TYR A 1 471 ? -0.424 -3.824 22.173 1.00 89.00 471 TYR A N 1
ATOM 3819 C CA . TYR A 1 471 ? -0.707 -2.497 22.716 1.00 89.00 471 TYR A CA 1
ATOM 3820 C C . TYR A 1 471 ? -1.279 -1.596 21.620 1.00 89.00 471 TYR A C 1
ATOM 3822 O O . TYR A 1 471 ? -0.989 -1.798 20.443 1.00 89.00 471 TYR A O 1
ATOM 3830 N N . CYS A 1 472 ? -2.070 -0.589 21.980 1.00 90.12 472 CYS A N 1
ATOM 3831 C CA . CYS A 1 472 ? -2.526 0.432 21.034 1.00 90.12 472 CYS A CA 1
ATOM 3832 C C . CYS A 1 472 ? -1.852 1.767 21.343 1.00 90.12 472 CYS A C 1
ATOM 3834 O O . CYS A 1 472 ? -1.887 2.218 22.486 1.00 90.12 472 CYS A O 1
ATOM 3836 N N . ASP A 1 473 ? -1.303 2.419 20.318 1.00 91.00 473 ASP A N 1
ATOM 3837 C CA . ASP A 1 473 ? -0.831 3.805 20.403 1.00 91.00 473 ASP A CA 1
ATOM 3838 C C . ASP A 1 473 ? -2.046 4.749 20.343 1.00 91.00 473 ASP A C 1
ATOM 3840 O O . ASP A 1 473 ? -2.365 5.341 19.305 1.00 91.00 473 ASP A O 1
ATOM 3844 N N . TYR A 1 474 ? -2.818 4.792 21.435 1.00 91.56 474 TYR A N 1
ATOM 3845 C CA . TYR A 1 474 ? -4.112 5.474 21.473 1.00 91.56 474 TYR A CA 1
ATOM 3846 C C . TYR A 1 474 ? -3.981 6.963 21.202 1.00 91.56 474 TYR A C 1
ATOM 3848 O O . TYR A 1 474 ? -4.805 7.510 20.473 1.00 91.56 474 TYR A O 1
ATOM 3856 N N . TRP A 1 475 ? -2.959 7.613 21.756 1.00 89.81 475 TRP A N 1
ATOM 3857 C CA . TRP A 1 475 ? -2.710 9.024 21.493 1.00 89.81 475 TRP A CA 1
ATOM 3858 C C . TRP A 1 475 ? -2.517 9.274 19.992 1.00 89.81 475 TRP A C 1
ATOM 3860 O O . TRP A 1 475 ? -3.216 10.092 19.395 1.00 89.81 475 TRP A O 1
ATOM 3870 N N . ARG A 1 476 ? -1.664 8.494 19.323 1.00 90.75 476 ARG A N 1
ATOM 3871 C CA . ARG A 1 476 ? -1.471 8.633 17.876 1.00 90.75 476 ARG A CA 1
ATOM 3872 C C . ARG A 1 476 ? -2.749 8.345 17.091 1.00 90.75 476 ARG A C 1
ATOM 3874 O O . ARG A 1 476 ? -3.085 9.083 16.167 1.00 90.75 476 ARG A O 1
ATOM 3881 N N . ILE A 1 477 ? -3.467 7.279 17.434 1.00 93.25 477 ILE A N 1
ATOM 3882 C CA . ILE A 1 477 ? -4.664 6.847 16.701 1.00 93.25 477 ILE A CA 1
ATOM 3883 C C . ILE A 1 477 ? -5.823 7.842 16.871 1.00 93.25 477 ILE A C 1
ATOM 3885 O O . ILE A 1 477 ? -6.460 8.216 15.885 1.00 93.25 477 ILE A O 1
ATOM 3889 N N . LEU A 1 478 ? -6.101 8.264 18.105 1.00 93.75 478 LEU A N 1
ATOM 3890 C CA . LEU A 1 478 ? -7.279 9.061 18.454 1.00 93.75 478 LEU A CA 1
ATOM 3891 C C . LEU A 1 478 ? -7.034 10.571 18.334 1.00 93.75 478 LEU A C 1
ATOM 3893 O O . LEU A 1 478 ? -7.977 11.291 18.005 1.00 93.75 478 LEU A O 1
ATOM 3897 N N . THR A 1 479 ? -5.794 11.036 18.521 1.00 90.69 479 THR A N 1
ATOM 3898 C CA . THR A 1 479 ? -5.431 12.464 18.480 1.00 90.69 479 THR A CA 1
ATOM 3899 C C . THR A 1 479 ? -4.773 12.861 17.156 1.00 90.69 479 THR A C 1
ATOM 3901 O O . THR A 1 479 ? -5.202 13.819 16.517 1.00 90.69 479 THR A O 1
ATOM 3904 N N . GLU A 1 480 ? -3.739 12.147 16.695 1.00 90.38 480 GLU A N 1
ATOM 3905 C CA . GLU A 1 480 ? -3.021 12.537 15.463 1.00 90.38 480 GLU A CA 1
ATOM 3906 C C . GLU A 1 480 ? -3.699 12.023 14.185 1.00 90.38 480 GLU A C 1
ATOM 3908 O O . GLU A 1 480 ? -3.646 12.651 13.122 1.00 90.38 480 GLU A O 1
ATOM 3913 N N . GLN A 1 481 ? -4.315 10.844 14.266 1.00 92.81 481 GLN A N 1
ATOM 3914 C CA . GLN A 1 481 ? -4.888 10.132 13.126 1.00 92.81 481 GLN A CA 1
ATOM 3915 C C . GLN A 1 481 ? -6.416 10.132 13.126 1.00 92.81 481 GLN A C 1
ATOM 3917 O O . GLN A 1 481 ? -7.014 9.364 12.373 1.00 92.81 481 GLN A O 1
ATOM 3922 N N . THR A 1 482 ? -7.060 11.036 13.869 1.00 94.25 482 THR A N 1
ATOM 3923 C CA . THR A 1 482 ? -8.528 11.142 13.961 1.00 94.25 482 THR A CA 1
ATOM 3924 C C . THR A 1 482 ? -9.198 11.137 12.582 1.00 94.25 482 THR A C 1
ATOM 3926 O O . THR A 1 482 ? -10.197 10.456 12.369 1.00 94.25 482 THR A O 1
ATOM 3929 N N . LYS A 1 483 ? -8.571 11.788 11.588 1.00 92.75 483 LYS A N 1
ATOM 3930 C CA . LYS A 1 483 ? -9.008 11.839 10.176 1.00 92.75 483 LYS A CA 1
ATOM 3931 C C . LYS A 1 483 ? -9.110 10.499 9.446 1.00 92.75 483 LYS A C 1
ATOM 3933 O O . LYS A 1 483 ? -9.542 10.472 8.291 1.00 92.75 483 LYS A O 1
ATOM 3938 N N . ARG A 1 484 ? -8.605 9.422 10.048 1.00 92.75 484 ARG A N 1
ATOM 3939 C CA . ARG A 1 484 ? -8.592 8.062 9.499 1.00 92.75 484 ARG A CA 1
ATOM 3940 C C . ARG A 1 484 ? -9.687 7.182 10.091 1.00 92.75 484 ARG A C 1
ATOM 3942 O O . ARG A 1 484 ? -9.978 6.133 9.515 1.00 92.75 484 ARG A O 1
ATOM 3949 N N . LEU A 1 485 ? -10.304 7.601 11.193 1.00 94.44 485 LEU A N 1
ATOM 3950 C CA . LEU A 1 485 ? -11.407 6.885 11.823 1.00 94.44 485 LEU A CA 1
ATOM 3951 C C . LEU A 1 485 ? -12.703 7.075 11.011 1.00 94.44 485 LEU A C 1
ATOM 3953 O O . LEU A 1 485 ? -12.861 8.108 10.351 1.00 94.44 485 LEU A O 1
ATOM 3957 N N . PRO A 1 486 ? -13.616 6.089 10.983 1.00 93.00 486 PRO A N 1
ATOM 3958 C CA . PRO A 1 486 ? -14.922 6.250 10.345 1.00 93.00 486 PRO A CA 1
ATOM 3959 C C . PRO A 1 486 ? -15.773 7.323 11.026 1.00 93.00 486 PRO A C 1
ATOM 3961 O O . PRO A 1 486 ? -15.704 7.489 12.244 1.00 93.00 486 PRO A O 1
ATOM 3964 N N . LEU A 1 487 ? -16.603 8.012 10.239 1.00 92.56 487 LEU A N 1
ATOM 3965 C CA . LEU A 1 487 ? -17.492 9.055 10.748 1.00 92.56 487 LEU A CA 1
ATOM 3966 C C . LEU A 1 487 ? -18.479 8.496 11.785 1.00 92.56 487 LEU A C 1
ATOM 3968 O O . LEU A 1 487 ? -18.549 9.041 12.882 1.00 92.56 487 LEU A O 1
ATOM 3972 N N . ASP A 1 488 ? -19.135 7.367 11.491 1.00 92.25 488 ASP A N 1
ATOM 3973 C CA . ASP A 1 488 ? -20.066 6.683 12.407 1.00 92.25 488 ASP A CA 1
ATOM 3974 C C . ASP A 1 488 ? -19.428 6.400 13.781 1.00 92.25 488 ASP A C 1
ATOM 3976 O O . ASP A 1 488 ? -20.068 6.521 14.828 1.00 92.25 488 ASP A O 1
ATOM 3980 N N . PHE A 1 489 ? -18.136 6.047 13.791 1.00 94.56 489 PHE A N 1
ATOM 3981 C CA . PHE A 1 489 ? -17.394 5.817 15.028 1.00 94.56 489 PHE A CA 1
ATOM 3982 C C . PHE A 1 489 ? -17.209 7.120 15.808 1.00 94.56 489 PHE A C 1
ATOM 3984 O O . PHE A 1 489 ? -17.497 7.150 16.998 1.00 94.56 489 PHE A O 1
ATOM 3991 N N . LEU A 1 490 ? -16.790 8.209 15.156 1.00 95.12 490 LEU A N 1
ATOM 3992 C CA . LEU A 1 490 ? -16.650 9.513 15.818 1.00 95.12 490 LEU A CA 1
ATOM 3993 C C . LEU A 1 490 ? -17.997 10.034 16.342 1.00 95.12 490 LEU A C 1
ATOM 3995 O O . LEU A 1 490 ? -18.070 10.500 17.475 1.00 95.12 490 LEU A O 1
ATOM 3999 N N . GLN A 1 491 ? -19.070 9.891 15.562 1.00 94.50 491 GLN A N 1
ATOM 4000 C CA . GLN A 1 491 ? -20.429 10.296 15.942 1.00 94.50 491 GLN A CA 1
ATOM 4001 C C . GLN A 1 491 ? -20.978 9.533 17.152 1.00 94.50 491 GLN A C 1
ATOM 4003 O O . GLN A 1 491 ? -21.833 10.052 17.864 1.00 94.50 491 GLN A O 1
ATOM 4008 N N . SER A 1 492 ? -20.475 8.325 17.412 1.00 94.94 492 SER A N 1
ATOM 4009 C CA . SER A 1 492 ? -20.899 7.516 18.558 1.00 94.94 492 SER A CA 1
ATOM 4010 C C . SER A 1 492 ? -20.345 8.016 19.900 1.00 94.94 492 SER A C 1
ATOM 4012 O O . SER A 1 492 ? -20.887 7.650 20.942 1.00 94.94 492 SER A O 1
ATOM 4014 N N . PHE A 1 493 ? -19.279 8.827 19.898 1.00 95.12 493 PHE A N 1
ATOM 4015 C CA . PHE A 1 493 ? -18.580 9.239 21.126 1.00 95.12 493 PHE A CA 1
ATOM 4016 C C . PHE A 1 493 ? -18.392 10.751 21.263 1.00 95.12 493 PHE A C 1
ATOM 4018 O O . PHE A 1 493 ? -18.459 11.275 22.374 1.00 95.12 493 PHE A O 1
ATOM 4025 N N . CYS A 1 494 ? -18.137 11.462 20.166 1.00 93.88 494 CYS A N 1
ATOM 4026 C CA . CYS A 1 494 ? -17.939 12.905 20.192 1.00 93.88 494 CYS A CA 1
ATOM 4027 C C . CYS A 1 494 ? -19.282 13.631 20.329 1.00 93.88 494 CYS A C 1
ATOM 4029 O O . CYS A 1 494 ? -20.286 13.240 19.732 1.00 93.88 494 CYS A O 1
ATOM 4031 N N . THR A 1 495 ? -19.304 14.726 21.091 1.00 91.44 495 THR A N 1
ATOM 4032 C CA . THR A 1 495 ? -20.504 15.562 21.187 1.00 91.44 495 THR A CA 1
ATOM 4033 C C . THR A 1 495 ? -20.752 16.293 19.869 1.00 91.44 495 THR A C 1
ATOM 4035 O O . THR A 1 495 ? -19.840 16.501 19.065 1.00 91.44 495 THR A O 1
ATOM 4038 N N . ARG A 1 496 ? -21.994 16.743 19.655 1.00 87.50 496 ARG A N 1
ATOM 4039 C CA . ARG A 1 496 ? -22.333 17.555 18.479 1.00 87.50 496 ARG A CA 1
ATOM 4040 C C . ARG A 1 496 ? -21.440 18.793 18.376 1.00 87.50 496 ARG A C 1
ATOM 4042 O O . ARG A 1 496 ? -20.969 19.083 17.290 1.00 87.50 496 ARG A O 1
ATOM 4049 N N . GLU A 1 497 ? -21.163 19.451 19.500 1.00 88.44 497 GLU A N 1
ATOM 4050 C CA . GLU A 1 497 ? -20.297 20.635 19.575 1.00 88.44 497 GLU A CA 1
ATOM 4051 C C . GLU A 1 497 ? -18.855 20.345 19.138 1.00 88.44 497 GLU A C 1
ATOM 4053 O O . GLU A 1 497 ? -18.259 21.158 18.437 1.00 88.44 497 GLU A O 1
ATOM 4058 N N . MET A 1 498 ? -18.306 19.175 19.492 1.00 90.38 498 MET A N 1
ATOM 4059 C CA . MET A 1 498 ? -16.975 18.754 19.034 1.00 90.38 498 MET A CA 1
ATOM 4060 C C . MET A 1 498 ? -16.944 18.510 17.518 1.00 90.38 498 MET A C 1
ATOM 4062 O O . MET A 1 498 ? -15.954 18.798 16.851 1.00 90.38 498 MET A O 1
ATOM 4066 N N . LEU A 1 499 ? -18.033 17.968 16.965 1.00 89.25 499 LEU A N 1
ATOM 4067 C CA . LEU A 1 499 ? -18.137 17.625 15.544 1.00 89.25 499 LEU A CA 1
ATOM 4068 C C . LEU A 1 499 ? -18.506 18.822 14.653 1.00 89.25 499 LEU A C 1
ATOM 4070 O O . LEU A 1 499 ? -18.224 18.813 13.458 1.00 89.25 499 LEU A O 1
ATOM 4074 N N . THR A 1 500 ? -19.131 19.864 15.199 1.00 82.25 500 THR A N 1
ATOM 4075 C CA . THR A 1 500 ? -19.463 21.093 14.466 1.00 82.25 500 THR A CA 1
ATOM 4076 C C . THR A 1 500 ? -18.310 22.090 14.568 1.00 82.25 500 THR A C 1
ATOM 4078 O O . THR A 1 500 ? -18.318 23.006 15.389 1.00 82.25 500 THR A O 1
ATOM 4081 N N . GLY A 1 501 ? -17.277 21.894 13.749 1.00 64.38 501 GLY A N 1
ATOM 4082 C CA . GLY A 1 501 ? -16.136 22.805 13.668 1.00 64.38 501 GLY A CA 1
ATOM 4083 C C . GLY A 1 501 ? -16.403 23.984 12.727 1.00 64.38 501 GLY A C 1
ATOM 4084 O O . GLY A 1 501 ? -15.997 23.933 11.569 1.00 64.38 501 GLY A O 1
ATOM 4085 N N . GLY A 1 502 ? -17.036 25.055 13.216 1.00 68.00 502 GLY A N 1
ATOM 4086 C CA . GLY A 1 502 ? -17.352 26.247 12.410 1.00 68.00 502 GLY A CA 1
ATOM 4087 C C . GLY A 1 502 ? -18.614 26.076 11.554 1.00 68.00 502 GLY A C 1
ATOM 4088 O O . GLY A 1 502 ? -19.624 25.599 12.063 1.00 68.00 502 GLY A O 1
ATOM 4089 N N . ASP A 1 503 ? -18.552 26.462 10.271 1.00 65.31 503 ASP A N 1
ATOM 4090 C CA . ASP A 1 503 ? -19.705 26.491 9.344 1.00 65.31 503 ASP A CA 1
ATOM 4091 C C . ASP A 1 503 ? -19.946 25.179 8.567 1.00 65.31 503 ASP A C 1
ATOM 4093 O O . ASP A 1 503 ? -20.909 25.090 7.809 1.00 65.31 503 ASP A O 1
ATOM 4097 N N . SER A 1 504 ? -19.081 24.167 8.709 1.00 75.25 504 SER A N 1
ATOM 4098 C CA . SER A 1 504 ? -19.159 22.917 7.932 1.00 75.25 504 SER A CA 1
ATOM 4099 C C . SER A 1 504 ? -19.603 21.729 8.778 1.00 75.25 504 SER A C 1
ATOM 4101 O O . SER A 1 504 ? -19.184 21.570 9.927 1.00 75.25 504 SER A O 1
ATOM 4103 N N . THR A 1 505 ? -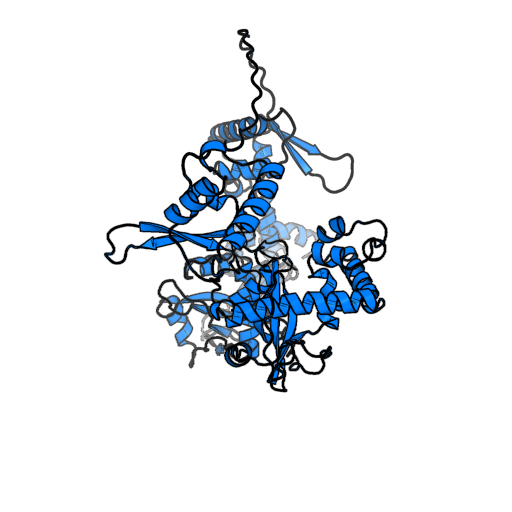20.415 20.856 8.184 1.00 83.81 505 THR A N 1
ATOM 4104 C CA . THR A 1 505 ? -20.833 19.594 8.813 1.00 83.81 505 THR A CA 1
ATOM 4105 C C . THR A 1 505 ? -19.710 18.549 8.752 1.00 83.81 505 THR A C 1
ATOM 4107 O O . THR A 1 505 ? -18.878 18.584 7.838 1.00 83.81 505 THR A O 1
ATOM 4110 N N . PRO A 1 506 ? -19.634 17.596 9.701 1.00 85.50 506 PRO A N 1
ATOM 4111 C CA . PRO A 1 506 ? -18.628 16.540 9.633 1.00 85.50 506 PRO A CA 1
ATOM 4112 C C . PRO A 1 506 ? -18.769 15.713 8.345 1.00 85.50 506 PRO A C 1
ATOM 4114 O O . PRO A 1 506 ? -17.759 15.346 7.750 1.00 85.50 506 PRO A O 1
ATOM 4117 N N . GLU A 1 507 ? -19.989 15.491 7.852 1.00 89.31 507 GLU A N 1
ATOM 4118 C CA . GLU A 1 507 ? -20.261 14.833 6.572 1.00 89.31 507 GLU A CA 1
ATOM 4119 C C . GLU A 1 507 ? -19.573 15.558 5.407 1.00 89.31 507 GLU A C 1
ATOM 4121 O O . GLU A 1 507 ? -18.832 14.930 4.647 1.00 89.31 507 GLU A O 1
ATOM 4126 N N . GLU A 1 508 ? -19.734 16.882 5.302 1.00 88.06 508 GLU A N 1
ATOM 4127 C CA . GLU A 1 508 ? -19.057 17.699 4.287 1.00 88.06 508 GLU A CA 1
ATOM 4128 C C . GLU A 1 508 ? -17.537 17.571 4.385 1.00 88.06 508 GLU A C 1
ATOM 4130 O O . GLU A 1 508 ? -16.864 17.365 3.372 1.00 88.06 508 GLU A O 1
ATOM 4135 N N . VAL A 1 509 ? -16.978 17.617 5.597 1.00 89.19 509 VAL A N 1
ATOM 4136 C CA . VAL A 1 509 ? -15.528 17.512 5.806 1.00 89.19 509 VAL A CA 1
ATOM 4137 C C . VAL A 1 509 ? -14.975 16.165 5.324 1.00 89.19 509 VAL A C 1
ATOM 4139 O O . VAL A 1 509 ? -13.867 16.116 4.776 1.00 89.19 509 VAL A O 1
ATOM 4142 N N . TYR A 1 510 ? -15.730 15.074 5.478 1.00 87.94 510 TYR A N 1
ATOM 4143 C CA . TYR A 1 510 ? -15.339 13.752 4.977 1.00 87.94 510 TYR A CA 1
ATOM 4144 C C . TYR A 1 510 ? -15.356 13.654 3.445 1.00 87.94 510 TYR A C 1
ATOM 4146 O O . TYR A 1 510 ? -14.613 12.839 2.898 1.00 87.94 510 TYR A O 1
ATOM 4154 N N . THR A 1 511 ? -16.127 14.497 2.748 1.00 87.44 511 THR A N 1
ATOM 4155 C CA . THR A 1 511 ? -16.119 14.562 1.272 1.00 87.44 511 THR A CA 1
ATOM 4156 C C . THR A 1 511 ? -14.933 15.344 0.700 1.00 87.44 511 THR A C 1
ATOM 4158 O O . THR A 1 511 ? -14.619 15.219 -0.486 1.00 87.44 511 THR A O 1
ATOM 4161 N N . LEU A 1 512 ? -14.243 16.142 1.524 1.00 86.62 512 LEU A N 1
ATOM 4162 C CA . LEU A 1 512 ? -13.095 16.931 1.084 1.00 86.62 512 LEU A CA 1
ATOM 4163 C C . LEU A 1 512 ? -11.885 16.047 0.756 1.00 86.62 512 LEU A C 1
ATOM 4165 O O . LEU A 1 512 ? -11.616 15.038 1.409 1.00 86.62 512 LEU A O 1
ATOM 4169 N N . HIS A 1 513 ? -11.083 16.497 -0.214 1.00 84.62 513 HIS A N 1
ATOM 4170 C CA . HIS A 1 513 ? -9.825 15.844 -0.585 1.00 84.62 513 HIS A CA 1
ATOM 4171 C C . HIS A 1 513 ? -8.898 15.649 0.640 1.00 84.62 513 HIS A C 1
ATOM 4173 O O . HIS A 1 513 ? -8.803 16.565 1.465 1.00 84.62 513 HIS A O 1
ATOM 4179 N N . PRO A 1 514 ? -8.156 14.526 0.764 1.00 80.94 514 PRO A N 1
ATOM 4180 C CA . PRO A 1 514 ? -7.269 14.264 1.906 1.00 80.94 514 PRO A CA 1
ATOM 4181 C C . PRO A 1 514 ? -6.259 15.381 2.224 1.00 80.94 514 PRO A C 1
ATOM 4183 O O . PRO A 1 514 ? -6.006 15.662 3.398 1.00 80.94 514 PRO A O 1
ATOM 4186 N N . ASP A 1 515 ? -5.743 16.054 1.193 1.00 81.62 515 ASP A N 1
ATOM 4187 C CA . ASP A 1 515 ? -4.792 17.175 1.314 1.00 81.62 515 ASP A CA 1
ATOM 4188 C C . ASP A 1 515 ? -5.446 18.540 1.581 1.00 81.62 515 ASP A C 1
ATOM 4190 O O . ASP A 1 515 ? -4.754 19.548 1.731 1.00 81.62 515 ASP A O 1
ATOM 4194 N N . ASN A 1 516 ? -6.776 18.611 1.647 1.00 89.69 516 ASN A N 1
ATOM 4195 C CA . ASN A 1 516 ? -7.475 19.866 1.882 1.00 89.69 516 ASN A CA 1
ATOM 4196 C C . ASN A 1 516 ? -7.087 20.457 3.254 1.00 89.69 516 ASN A C 1
ATOM 4198 O O . ASN A 1 516 ? -7.159 19.793 4.292 1.00 89.69 516 ASN A O 1
ATOM 4202 N N . ALA A 1 517 ? -6.676 21.727 3.266 1.00 90.12 517 ALA A N 1
ATOM 4203 C CA . ALA A 1 517 ? -6.213 22.398 4.477 1.00 90.12 517 ALA A CA 1
ATOM 4204 C C . ALA A 1 517 ? -7.315 22.550 5.539 1.00 90.12 517 ALA A C 1
ATOM 4206 O O . ALA A 1 517 ? -7.030 22.390 6.724 1.00 90.12 517 ALA A O 1
ATOM 4207 N N . ALA A 1 518 ? -8.563 22.818 5.137 1.00 89.88 518 ALA A N 1
ATOM 4208 C CA . ALA A 1 518 ? -9.697 22.913 6.056 1.00 89.88 518 ALA A CA 1
ATOM 4209 C C . ALA A 1 518 ? -9.996 21.551 6.696 1.00 89.88 518 ALA A C 1
ATOM 4211 O O . ALA A 1 518 ? -10.093 21.466 7.918 1.00 89.88 518 ALA A O 1
ATOM 4212 N N . ARG A 1 519 ? -9.999 20.474 5.896 1.00 91.06 519 ARG A N 1
ATOM 4213 C CA . ARG A 1 519 ? -10.126 19.094 6.392 1.00 91.06 519 ARG A CA 1
ATOM 4214 C C . ARG A 1 519 ? -9.053 18.765 7.428 1.00 91.06 519 ARG A C 1
ATOM 4216 O O . ARG A 1 519 ? -9.355 18.269 8.510 1.00 91.06 519 ARG A O 1
ATOM 4223 N N . ASN A 1 520 ? -7.792 19.053 7.113 1.00 91.50 520 ASN A N 1
ATOM 4224 C CA . ASN A 1 520 ? -6.681 18.765 8.018 1.00 91.50 520 ASN A CA 1
ATOM 4225 C C . ASN A 1 520 ? -6.757 19.586 9.317 1.00 91.50 520 ASN A C 1
ATOM 4227 O O . ASN A 1 520 ? -6.486 19.042 10.384 1.00 91.50 520 ASN A O 1
ATOM 4231 N N . ARG A 1 521 ? -7.173 20.859 9.250 1.00 92.38 521 ARG A N 1
ATOM 4232 C CA . ARG A 1 521 ? -7.394 21.700 10.440 1.00 92.38 521 ARG A CA 1
ATOM 4233 C C . ARG A 1 521 ? -8.543 21.187 11.306 1.00 92.38 521 ARG A C 1
ATOM 4235 O O . ARG A 1 521 ? -8.374 21.107 12.517 1.00 92.38 521 ARG A O 1
ATOM 4242 N N . TYR A 1 522 ? -9.664 20.806 10.693 1.00 93.31 522 TYR A N 1
ATOM 4243 C CA . TYR A 1 522 ? -10.819 20.246 11.395 1.00 93.31 522 TYR A CA 1
ATOM 4244 C C . TYR A 1 522 ? -10.417 19.036 12.247 1.00 93.31 522 TYR A C 1
ATOM 4246 O O . TYR A 1 522 ? -10.613 19.042 13.458 1.00 93.31 522 TYR A O 1
ATOM 4254 N N . PHE A 1 523 ? -9.766 18.034 11.646 1.00 94.19 523 PHE A N 1
ATOM 4255 C CA . PHE A 1 523 ? -9.383 16.831 12.388 1.00 94.19 523 PHE A CA 1
ATOM 4256 C C . PHE A 1 523 ? -8.266 17.068 13.405 1.00 94.19 523 PHE A C 1
ATOM 4258 O O . PHE A 1 523 ? -8.251 16.396 14.429 1.00 94.19 523 PHE A O 1
ATOM 4265 N N . ALA A 1 524 ? -7.358 18.018 13.160 1.00 93.25 524 ALA A N 1
ATOM 4266 C CA . ALA A 1 524 ? -6.359 18.401 14.155 1.00 93.25 524 ALA A CA 1
ATOM 4267 C C . ALA A 1 524 ? -7.010 19.028 15.400 1.00 93.25 524 ALA A C 1
ATOM 4269 O O . ALA A 1 524 ? -6.585 18.754 16.520 1.00 93.25 524 ALA A O 1
ATOM 4270 N N . ASN A 1 525 ? -8.052 19.844 15.217 1.00 93.62 525 ASN A N 1
ATOM 4271 C CA . ASN A 1 525 ? -8.811 20.416 16.328 1.00 93.62 525 ASN A CA 1
ATOM 4272 C C . ASN A 1 525 ? -9.647 19.350 17.044 1.00 93.62 525 ASN A C 1
ATOM 4274 O O . ASN A 1 525 ? -9.614 19.285 18.269 1.00 93.62 525 ASN A O 1
ATOM 4278 N N . LEU A 1 526 ? -10.333 18.483 16.293 1.00 95.00 526 LEU A N 1
ATOM 4279 C CA . LEU A 1 526 ? -11.123 17.394 16.866 1.00 95.00 526 LEU A CA 1
ATOM 4280 C C . LEU A 1 526 ? -10.253 16.438 17.693 1.00 95.00 526 LEU A C 1
ATOM 4282 O O . LEU A 1 526 ? -10.637 16.065 18.796 1.00 95.00 526 LEU A O 1
ATOM 4286 N N . GLY A 1 527 ? -9.060 16.088 17.203 1.00 94.88 527 GLY A N 1
ATOM 4287 C CA . GLY A 1 527 ? -8.102 15.268 17.946 1.00 94.88 527 GLY A CA 1
ATOM 4288 C C . GLY A 1 527 ? -7.716 15.888 19.292 1.00 94.88 527 GLY A C 1
ATOM 4289 O O . GLY A 1 527 ? -7.757 15.202 20.310 1.00 94.88 527 GLY A O 1
ATOM 4290 N N . LYS A 1 528 ? -7.428 17.199 19.326 1.00 94.25 528 LYS A N 1
ATOM 4291 C CA . LYS A 1 528 ? -7.151 17.925 20.581 1.00 94.25 528 LYS A CA 1
ATOM 4292 C C . LYS A 1 528 ? -8.336 17.895 21.540 1.00 94.25 528 LYS A C 1
ATOM 4294 O O . LYS A 1 528 ? -8.158 17.600 22.713 1.00 94.25 528 LYS A O 1
ATOM 4299 N N . GLN A 1 529 ? -9.547 18.138 21.041 1.00 94.56 529 GLN A N 1
ATOM 4300 C CA . GLN A 1 529 ? -10.752 18.086 21.870 1.00 94.56 529 GLN A CA 1
ATOM 4301 C C . GLN A 1 529 ? -10.997 16.681 22.443 1.00 94.56 529 GLN A C 1
ATOM 4303 O O . GLN A 1 529 ? -11.397 16.552 23.596 1.00 94.56 529 GLN A O 1
ATOM 4308 N N . ILE A 1 530 ? -10.744 15.621 21.665 1.00 94.31 530 ILE A N 1
ATOM 4309 C CA . ILE A 1 530 ? -10.829 14.234 22.149 1.00 94.31 530 ILE A CA 1
ATOM 4310 C C . ILE A 1 530 ? -9.812 13.986 23.270 1.00 94.31 530 ILE A C 1
ATOM 4312 O O . ILE A 1 530 ? -10.143 13.316 24.244 1.00 94.31 530 ILE A O 1
ATOM 4316 N N . GLU A 1 531 ? -8.592 14.515 23.155 1.00 92.12 531 GLU A N 1
ATOM 4317 C CA . GLU A 1 531 ? -7.563 14.403 24.197 1.00 92.12 531 GLU A CA 1
ATOM 4318 C C . GLU A 1 531 ? -7.936 15.176 25.474 1.00 92.12 531 GLU A C 1
ATOM 4320 O O . GLU A 1 531 ? -7.741 14.672 26.579 1.00 92.12 531 GLU A O 1
ATOM 4325 N N . GLU A 1 532 ? -8.509 16.372 25.330 1.00 92.88 532 GLU A N 1
ATOM 4326 C CA . GLU A 1 532 ? -8.849 17.273 26.439 1.00 92.88 532 GLU A CA 1
ATOM 4327 C C . GLU A 1 532 ? -10.100 16.853 27.227 1.00 92.88 532 GLU A C 1
ATOM 4329 O O . GLU A 1 532 ? -10.268 17.296 28.363 1.00 92.88 532 GLU A O 1
ATOM 4334 N N . VAL A 1 533 ? -10.970 16.003 26.665 1.00 93.44 533 VAL A N 1
ATOM 4335 C CA . VAL A 1 533 ? -12.210 15.535 27.311 1.00 93.44 533 VAL A CA 1
ATOM 4336 C C . VAL A 1 533 ? -12.044 14.083 27.794 1.00 93.44 533 VAL A C 1
ATOM 4338 O O . VAL A 1 533 ? -12.259 13.148 27.015 1.00 93.44 533 VAL A O 1
ATOM 4341 N N . PRO A 1 534 ? -11.738 13.836 29.090 1.00 90.38 534 PRO A N 1
ATOM 4342 C CA . PRO A 1 534 ? -11.348 12.504 29.566 1.00 90.38 534 PRO A CA 1
ATOM 4343 C C . PRO A 1 534 ? -12.422 11.431 29.364 1.00 90.38 534 PRO A C 1
ATOM 4345 O O . PRO A 1 534 ? -12.101 10.296 29.027 1.00 90.38 534 PRO A O 1
ATOM 4348 N N . GLY A 1 535 ? -13.702 11.790 29.528 1.00 93.31 535 GLY A N 1
ATOM 4349 C CA . GLY A 1 535 ? -14.817 10.856 29.350 1.00 93.31 535 GLY A CA 1
ATOM 4350 C C . GLY A 1 535 ? -14.958 10.349 27.912 1.00 93.31 535 GLY A C 1
ATOM 4351 O O . GLY A 1 535 ? -15.200 9.163 27.703 1.00 93.31 535 GLY A O 1
ATOM 4352 N N . VAL A 1 536 ? -14.756 11.229 26.925 1.00 94.31 536 VAL A N 1
ATOM 4353 C CA . VAL A 1 536 ? -14.784 10.864 25.500 1.00 94.31 536 VAL A CA 1
ATOM 4354 C C . VAL A 1 536 ? -13.538 10.057 25.150 1.00 94.31 536 VAL A C 1
ATOM 4356 O O . VAL A 1 536 ? -13.659 8.984 24.561 1.00 94.31 536 VAL A O 1
ATOM 4359 N N . SER A 1 537 ? -12.357 10.526 25.571 1.00 92.56 537 SER A N 1
ATOM 4360 C CA . SER A 1 537 ? -11.083 9.840 25.332 1.00 92.56 537 SER A CA 1
ATOM 4361 C C . SER A 1 537 ? -11.118 8.391 25.821 1.00 92.56 537 SER A C 1
ATOM 4363 O O . SER A 1 537 ? -10.870 7.469 25.048 1.00 92.56 537 SER A O 1
ATOM 4365 N N . GLU A 1 538 ? -11.492 8.170 27.083 1.00 92.19 538 GLU A N 1
ATOM 4366 C CA . GLU A 1 538 ? -11.491 6.838 27.693 1.00 92.19 538 GLU A CA 1
ATOM 4367 C C . GLU A 1 538 ? -12.524 5.906 27.044 1.00 92.19 538 GLU A C 1
ATOM 4369 O O . GLU A 1 538 ? -12.215 4.751 26.744 1.00 92.19 538 GLU A O 1
ATOM 4374 N N . ALA A 1 539 ? -13.724 6.410 26.737 1.00 94.56 539 ALA A N 1
ATOM 4375 C CA . ALA A 1 539 ? -14.737 5.627 26.033 1.00 94.56 539 ALA A CA 1
ATOM 4376 C C . ALA A 1 539 ? -14.263 5.210 24.630 1.00 94.56 539 ALA A C 1
ATOM 4378 O O . ALA A 1 539 ? -14.428 4.053 24.237 1.00 94.56 539 ALA A O 1
ATOM 4379 N N . MET A 1 540 ? -13.608 6.118 23.898 1.00 95.38 540 MET A N 1
ATOM 4380 C CA . MET A 1 540 ? -13.032 5.819 22.586 1.00 95.38 540 MET A CA 1
ATOM 4381 C C . MET A 1 540 ? -11.871 4.823 22.677 1.00 95.38 540 MET A C 1
ATOM 4383 O O . MET A 1 540 ? -11.809 3.913 21.849 1.00 95.38 540 MET A O 1
ATOM 4387 N N . LYS A 1 541 ? -10.984 4.935 23.679 1.00 93.81 541 LYS A N 1
ATOM 4388 C CA . LYS A 1 541 ? -9.900 3.962 23.920 1.00 93.81 541 LYS A CA 1
ATOM 4389 C C . LYS A 1 541 ? -10.467 2.566 24.164 1.00 93.81 541 LYS A C 1
ATOM 4391 O O . LYS A 1 541 ? -10.059 1.613 23.500 1.00 93.81 541 LYS A O 1
ATOM 4396 N N . GLN A 1 542 ? -11.459 2.446 25.046 1.00 92.06 542 GLN A N 1
ATOM 4397 C CA . GLN A 1 542 ? -12.110 1.169 25.343 1.00 92.06 542 GLN A CA 1
ATOM 4398 C C . GLN A 1 542 ? -12.799 0.573 24.111 1.00 92.06 542 GLN A C 1
ATOM 4400 O O . GLN A 1 542 ? -12.598 -0.604 23.804 1.00 92.06 542 GLN A O 1
ATOM 4405 N N . ALA A 1 543 ? -13.574 1.374 23.376 1.00 94.69 543 ALA A N 1
ATOM 4406 C CA . ALA A 1 543 ? -14.264 0.919 22.173 1.00 94.69 543 ALA A CA 1
ATOM 4407 C C . ALA A 1 543 ? -13.280 0.488 21.075 1.00 94.69 543 ALA A C 1
ATOM 4409 O O . ALA A 1 543 ? -13.421 -0.590 20.495 1.00 94.69 543 ALA A O 1
ATOM 4410 N N . PHE A 1 544 ? -12.240 1.286 20.824 1.00 95.19 544 PHE A N 1
ATOM 4411 C CA . PHE A 1 544 ? -11.215 0.959 19.838 1.00 95.19 544 PHE A CA 1
ATOM 4412 C C . PHE A 1 544 ? -10.437 -0.304 20.225 1.00 95.19 544 PHE A C 1
ATOM 4414 O O . PHE A 1 544 ? -10.233 -1.188 19.391 1.00 95.19 544 PHE A O 1
ATOM 4421 N N . GLY A 1 545 ? -10.079 -0.449 21.503 1.00 93.94 545 GLY A N 1
ATOM 4422 C CA . GLY A 1 545 ? -9.423 -1.650 22.009 1.00 93.94 545 GLY A CA 1
ATOM 4423 C C . GLY A 1 545 ? -10.263 -2.916 21.810 1.00 93.94 545 GLY A C 1
ATOM 4424 O O . GLY A 1 545 ? -9.737 -3.959 21.422 1.00 93.94 545 GLY A O 1
ATOM 4425 N N . GLN A 1 546 ? -11.588 -2.834 21.970 1.00 93.31 546 GLN A N 1
ATOM 4426 C CA . GLN A 1 546 ? -12.488 -3.954 21.664 1.00 93.31 546 GLN A CA 1
ATOM 4427 C C . GLN A 1 546 ? -12.493 -4.320 20.172 1.00 93.31 546 GLN A C 1
ATOM 4429 O O . GLN A 1 546 ? -12.522 -5.510 19.840 1.00 93.31 546 GLN A O 1
ATOM 4434 N N . ILE A 1 547 ? -12.423 -3.329 19.276 1.00 95.12 547 ILE A N 1
ATOM 4435 C CA . ILE A 1 547 ? -12.329 -3.545 17.822 1.00 95.12 547 ILE A CA 1
ATOM 4436 C C . ILE A 1 547 ? -11.015 -4.260 17.471 1.00 95.12 547 ILE A C 1
ATOM 4438 O O . ILE A 1 547 ? -11.023 -5.249 16.730 1.00 95.12 547 ILE A O 1
ATOM 4442 N N . VAL A 1 548 ? -9.889 -3.817 18.038 1.00 94.88 548 VAL A N 1
ATOM 4443 C CA . VAL A 1 548 ? -8.579 -4.459 17.834 1.00 94.88 548 VAL A CA 1
ATOM 4444 C C . VAL A 1 548 ? -8.580 -5.886 18.386 1.00 94.88 548 VAL A C 1
ATOM 4446 O O . VAL A 1 548 ? -8.206 -6.814 17.671 1.00 94.88 548 VAL A O 1
ATOM 4449 N N . ASN A 1 549 ? -9.096 -6.103 19.598 1.00 91.62 549 ASN A N 1
ATOM 4450 C CA . ASN A 1 549 ? -9.201 -7.435 20.201 1.00 91.62 549 ASN A CA 1
ATOM 4451 C C . ASN A 1 549 ? -10.076 -8.390 19.377 1.00 91.62 549 ASN A C 1
ATOM 4453 O O . ASN A 1 549 ? -9.749 -9.568 19.236 1.00 91.62 549 ASN A O 1
ATOM 4457 N N . ARG A 1 550 ? -11.180 -7.908 18.792 1.00 92.25 550 ARG A N 1
ATOM 4458 C CA . ARG A 1 550 ? -12.006 -8.708 17.871 1.00 92.25 550 ARG A CA 1
ATOM 4459 C C . ARG A 1 550 ? -11.197 -9.153 16.648 1.00 92.25 550 ARG A C 1
ATOM 4461 O O . ARG A 1 550 ? -11.266 -10.320 16.272 1.00 92.25 550 ARG A O 1
ATOM 4468 N N . SER A 1 551 ? -10.405 -8.247 16.089 1.00 93.69 551 SER A N 1
ATOM 4469 C CA . SER A 1 551 ? -9.533 -8.503 14.935 1.00 93.69 551 SER A CA 1
ATOM 4470 C C . SER A 1 551 ? -8.415 -9.496 15.278 1.00 93.69 551 SER A C 1
ATOM 4472 O O . SER A 1 551 ? -8.117 -10.401 14.502 1.00 93.69 551 SER A O 1
ATOM 4474 N N . LEU A 1 552 ? -7.850 -9.397 16.486 1.00 93.00 552 LEU A N 1
ATOM 4475 C CA . LEU A 1 552 ? -6.856 -10.338 16.999 1.00 93.00 552 LEU A CA 1
ATOM 4476 C C . LEU A 1 552 ? -7.448 -11.740 17.205 1.00 93.00 552 LEU A C 1
ATOM 4478 O O . LEU A 1 552 ? -6.830 -12.729 16.818 1.00 93.00 552 LEU A O 1
ATOM 4482 N N . ARG A 1 553 ? -8.663 -11.848 17.760 1.00 91.50 553 ARG A N 1
ATOM 4483 C CA . ARG A 1 553 ? -9.367 -13.136 17.898 1.00 91.50 553 ARG A CA 1
ATOM 4484 C C . ARG A 1 553 ? -9.644 -13.788 16.544 1.00 91.50 553 ARG A C 1
ATOM 4486 O O . ARG A 1 553 ? -9.443 -14.991 16.404 1.00 91.50 553 ARG A O 1
ATOM 4493 N N . GLU A 1 554 ? -10.061 -13.005 15.550 1.00 91.31 554 GLU A N 1
ATOM 4494 C CA . GLU A 1 554 ? -10.239 -13.487 14.176 1.00 91.31 554 GLU A CA 1
ATOM 4495 C C . GLU A 1 554 ? -8.917 -13.995 13.590 1.00 91.31 554 GLU A C 1
ATOM 4497 O O . GLU A 1 554 ? -8.884 -15.091 13.036 1.00 91.31 554 GLU A O 1
ATOM 4502 N N . PHE A 1 555 ? -7.821 -13.255 13.770 1.00 92.06 555 PHE A N 1
ATOM 4503 C CA . PHE A 1 555 ? -6.493 -13.679 13.328 1.00 92.06 555 PHE A CA 1
ATOM 4504 C C . PHE A 1 555 ? -6.032 -14.983 14.002 1.00 92.06 555 PHE A C 1
ATOM 4506 O O . PHE A 1 555 ? -5.525 -15.881 13.331 1.00 92.06 555 PHE A O 1
ATOM 4513 N N . ARG A 1 556 ? -6.257 -15.138 15.312 1.00 90.12 556 ARG A N 1
ATOM 4514 C CA . ARG A 1 556 ? -5.931 -16.382 16.032 1.00 90.12 556 ARG A CA 1
ATOM 4515 C C . ARG A 1 556 ? -6.757 -17.572 15.547 1.00 90.12 556 ARG A C 1
ATOM 4517 O O . ARG A 1 556 ? -6.254 -18.693 15.510 1.00 90.12 556 ARG A O 1
ATOM 4524 N N . TRP A 1 557 ? -8.013 -17.336 15.170 1.00 90.44 557 TRP A N 1
ATOM 4525 C CA . TRP A 1 557 ? -8.874 -18.357 14.578 1.00 90.44 557 TRP A CA 1
ATOM 4526 C C . TRP A 1 557 ? -8.462 -18.697 13.136 1.00 90.44 557 TRP A C 1
ATOM 4528 O O . TRP A 1 557 ? -8.421 -19.870 12.767 1.00 90.44 557 TRP A O 1
ATOM 4538 N N . ASN A 1 558 ? -8.110 -17.690 12.334 1.00 90.81 558 ASN A N 1
ATOM 4539 C CA . ASN A 1 558 ? -7.672 -17.835 10.951 1.00 90.81 558 ASN A CA 1
ATOM 4540 C C . ASN A 1 558 ? -6.431 -16.974 10.664 1.00 90.81 558 ASN A C 1
ATOM 4542 O O . ASN A 1 558 ? -6.527 -15.788 10.340 1.00 90.81 558 ASN A O 1
ATOM 4546 N N . ARG A 1 559 ? -5.257 -17.615 10.675 1.00 88.56 559 ARG A N 1
ATOM 4547 C CA . ARG A 1 559 ? -3.962 -16.950 10.459 1.00 88.56 559 ARG A CA 1
ATOM 4548 C C . ARG A 1 559 ? -3.839 -16.255 9.097 1.00 88.56 559 ARG A C 1
ATOM 4550 O O . ARG A 1 559 ? -3.080 -15.301 8.989 1.00 88.56 559 ARG A O 1
ATOM 4557 N N . SER A 1 560 ? -4.601 -16.678 8.080 1.00 87.88 560 SER A N 1
ATOM 4558 C CA . SER A 1 560 ? -4.586 -16.050 6.742 1.00 87.88 560 SER A CA 1
ATOM 4559 C C . SER A 1 560 ? -5.185 -14.636 6.705 1.00 87.88 560 SER A C 1
ATOM 4561 O O . SER A 1 560 ? -5.089 -13.946 5.691 1.00 87.88 560 SER A O 1
ATOM 4563 N N . VAL A 1 561 ? -5.806 -14.196 7.805 1.00 92.12 561 VAL A N 1
ATOM 4564 C CA . VAL A 1 561 ? -6.364 -12.847 7.942 1.00 92.12 561 VAL A CA 1
ATOM 4565 C C . VAL A 1 561 ? -5.269 -11.793 8.094 1.00 92.12 561 VAL A C 1
ATOM 4567 O O . VAL A 1 561 ? -5.435 -10.684 7.584 1.00 92.12 561 VAL A O 1
ATOM 4570 N N . ALA A 1 562 ? -4.157 -12.125 8.755 1.00 93.94 562 ALA A N 1
ATOM 4571 C CA . ALA A 1 562 ? -3.023 -11.218 8.870 1.00 93.94 562 ALA A CA 1
ATOM 4572 C C . ALA A 1 562 ? -2.247 -11.165 7.557 1.00 93.94 562 ALA A C 1
ATOM 4574 O O . ALA A 1 562 ? -1.903 -12.197 6.979 1.00 93.94 562 ALA A O 1
ATOM 4575 N N . LEU A 1 563 ? -1.940 -9.951 7.110 1.00 94.94 563 LEU A N 1
ATOM 4576 C CA . LEU A 1 563 ? -1.173 -9.720 5.893 1.00 94.94 563 LEU A CA 1
ATOM 4577 C C . LEU A 1 563 ? 0.112 -8.964 6.225 1.00 94.94 563 LEU A C 1
ATOM 4579 O O . LEU A 1 563 ? 0.071 -8.057 7.049 1.00 94.94 563 LEU A O 1
ATOM 4583 N N . PRO A 1 564 ? 1.253 -9.279 5.600 1.00 95.12 564 PRO A N 1
ATOM 4584 C CA . PRO A 1 564 ? 2.441 -8.456 5.747 1.00 95.12 564 PRO A CA 1
ATOM 4585 C C . PRO A 1 564 ? 2.226 -7.123 5.035 1.00 95.12 564 PRO A C 1
ATOM 4587 O O . PRO A 1 564 ? 1.587 -7.070 3.983 1.00 95.12 564 PRO A O 1
ATOM 4590 N N . GLY A 1 565 ? 2.792 -6.054 5.571 1.00 94.62 565 GLY A N 1
ATOM 4591 C CA . GLY A 1 565 ? 2.827 -4.754 4.924 1.00 94.62 565 GLY A CA 1
ATOM 4592 C C . GLY A 1 565 ? 4.199 -4.107 5.044 1.00 94.62 565 GLY A C 1
ATOM 4593 O O . GLY A 1 565 ? 5.020 -4.460 5.887 1.00 94.62 565 GLY A O 1
ATOM 4594 N N . TYR A 1 566 ? 4.476 -3.181 4.133 1.00 94.06 566 TYR A N 1
ATOM 4595 C CA . TYR A 1 566 ? 5.697 -2.389 4.144 1.00 94.06 566 TYR A CA 1
ATOM 4596 C C . TYR A 1 566 ? 5.374 -0.902 4.016 1.00 94.06 566 TYR A C 1
ATOM 4598 O O . TYR A 1 566 ? 4.805 -0.448 3.016 1.00 94.06 566 TYR A O 1
ATOM 4606 N N . ASP A 1 567 ? 5.766 -0.131 5.027 1.00 91.50 567 ASP A N 1
ATOM 4607 C CA . ASP A 1 567 ? 5.714 1.322 5.019 1.00 91.50 567 ASP A CA 1
ATOM 4608 C C . ASP A 1 567 ? 6.992 1.899 4.407 1.00 91.50 567 ASP A C 1
ATOM 4610 O O . ASP A 1 567 ? 8.002 2.088 5.084 1.00 91.50 567 ASP A O 1
ATOM 4614 N N . ALA A 1 568 ? 6.934 2.239 3.120 1.00 86.81 568 ALA A N 1
ATOM 4615 C CA . ALA A 1 568 ? 8.070 2.806 2.400 1.00 86.81 568 ALA A CA 1
ATOM 4616 C C . ALA A 1 568 ? 8.562 4.152 2.961 1.00 86.81 568 ALA A C 1
ATOM 4618 O O . ALA A 1 568 ? 9.730 4.481 2.784 1.00 86.81 568 ALA A O 1
ATOM 4619 N N . ALA A 1 569 ? 7.707 4.937 3.631 1.00 84.50 569 ALA A N 1
ATOM 4620 C CA . ALA A 1 569 ? 8.112 6.234 4.176 1.00 84.50 569 ALA A CA 1
ATOM 4621 C C . ALA A 1 569 ? 9.001 6.082 5.420 1.00 84.50 569 ALA A C 1
ATOM 4623 O O . ALA A 1 569 ? 9.932 6.864 5.621 1.00 84.50 569 ALA A O 1
ATOM 4624 N N . ARG A 1 570 ? 8.703 5.067 6.237 1.00 86.38 570 ARG A N 1
ATOM 4625 C CA . ARG A 1 570 ? 9.420 4.736 7.477 1.00 86.38 570 ARG A CA 1
ATOM 4626 C C . ARG A 1 570 ? 10.430 3.602 7.317 1.00 86.38 570 ARG A C 1
ATOM 4628 O O . ARG A 1 570 ? 11.200 3.354 8.233 1.00 86.38 570 ARG A O 1
ATOM 4635 N N . ASN A 1 571 ? 10.402 2.919 6.173 1.00 87.81 571 ASN A N 1
ATOM 4636 C CA . ASN A 1 571 ? 11.150 1.698 5.895 1.00 87.81 571 ASN A CA 1
ATOM 4637 C C . ASN A 1 571 ? 10.919 0.580 6.924 1.00 87.81 571 ASN A C 1
ATOM 4639 O O . ASN A 1 571 ? 11.840 -0.156 7.267 1.00 87.81 571 ASN A O 1
ATOM 4643 N N . VAL A 1 572 ? 9.681 0.444 7.395 1.00 89.19 572 VAL A N 1
ATOM 4644 C CA . VAL A 1 572 ? 9.293 -0.540 8.413 1.00 89.19 572 VAL A CA 1
ATOM 4645 C C . VAL A 1 572 ? 8.362 -1.574 7.795 1.00 89.19 572 VAL A C 1
ATOM 4647 O O . VAL A 1 572 ? 7.500 -1.235 6.983 1.00 89.19 572 VAL A O 1
ATOM 4650 N N . CYS A 1 573 ? 8.546 -2.836 8.173 1.00 92.50 573 CYS A N 1
ATOM 4651 C CA . CYS A 1 573 ? 7.602 -3.900 7.863 1.00 92.50 573 CYS A CA 1
ATOM 4652 C C . CYS A 1 573 ? 6.611 -4.060 9.022 1.00 92.50 573 CYS A C 1
ATOM 4654 O O . CYS A 1 573 ? 7.009 -4.084 10.186 1.00 92.50 573 CYS A O 1
ATOM 4656 N N . ASP A 1 574 ? 5.331 -4.181 8.698 1.00 94.62 574 ASP A N 1
ATOM 4657 C CA . ASP A 1 574 ? 4.229 -4.284 9.649 1.00 94.62 574 ASP A CA 1
ATOM 4658 C C . ASP A 1 574 ? 3.354 -5.518 9.363 1.00 94.62 574 ASP A C 1
ATOM 4660 O O . ASP A 1 574 ? 3.458 -6.176 8.323 1.00 94.62 574 ASP A O 1
ATOM 4664 N N . ILE A 1 575 ? 2.518 -5.874 10.337 1.00 95.50 575 ILE A N 1
ATOM 4665 C CA . ILE A 1 575 ? 1.429 -6.838 10.192 1.00 95.50 575 ILE A CA 1
ATOM 4666 C C . ILE A 1 575 ? 0.132 -6.043 10.072 1.00 95.50 575 ILE A C 1
ATOM 4668 O O . ILE A 1 575 ? -0.203 -5.236 10.935 1.00 95.50 575 ILE A O 1
ATOM 4672 N N . LEU A 1 576 ? -0.625 -6.291 9.016 1.00 96.69 576 LEU A N 1
ATOM 4673 C CA . LEU A 1 576 ? -1.914 -5.675 8.758 1.00 96.69 576 LEU A CA 1
ATOM 4674 C C . LEU A 1 576 ? -3.030 -6.585 9.266 1.00 96.69 576 LEU A C 1
ATOM 4676 O O . LEU A 1 576 ? -3.148 -7.731 8.825 1.00 96.69 576 LEU A O 1
ATOM 4680 N N . LEU A 1 577 ? -3.874 -6.053 10.149 1.00 96.38 577 LEU A N 1
ATOM 4681 C CA . LEU A 1 577 ? -5.107 -6.706 10.595 1.00 96.38 577 LEU A CA 1
ATOM 4682 C C . LEU A 1 577 ? -6.330 -5.895 10.133 1.00 96.38 577 LEU A C 1
ATOM 4684 O O . LEU A 1 577 ? -6.274 -4.662 10.144 1.00 96.38 577 LEU A O 1
ATOM 4688 N N . PRO A 1 578 ? -7.440 -6.537 9.729 1.00 96.12 578 PRO A N 1
ATOM 4689 C CA . PRO A 1 578 ? -8.670 -5.830 9.377 1.00 96.12 578 PRO A CA 1
ATOM 4690 C C . PRO A 1 578 ? -9.299 -5.180 10.611 1.00 96.12 578 PRO A C 1
ATOM 4692 O O . PRO A 1 578 ? -9.291 -5.778 11.674 1.00 96.12 578 PRO A O 1
ATOM 4695 N N . LEU A 1 579 ? -9.918 -4.008 10.469 1.00 96.00 579 LEU A N 1
ATOM 4696 C CA . LEU A 1 579 ? -10.722 -3.372 11.518 1.00 96.00 579 LEU A CA 1
ATOM 4697 C C . LEU A 1 579 ? -12.193 -3.297 11.097 1.00 96.00 579 LEU A C 1
ATOM 4699 O O . LEU A 1 579 ? -12.530 -2.744 10.045 1.00 96.00 579 LEU A O 1
ATOM 4703 N N . ARG A 1 580 ? -13.074 -3.811 11.962 1.00 93.81 580 ARG A N 1
ATOM 4704 C CA . ARG A 1 580 ? -14.536 -3.746 11.816 1.00 93.81 580 ARG A CA 1
ATOM 4705 C C . ARG A 1 580 ? -15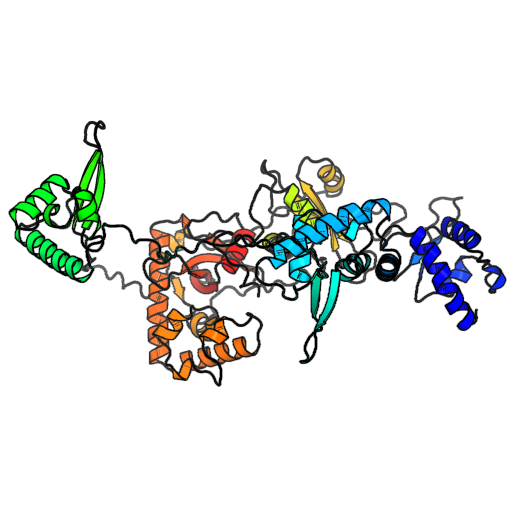.133 -2.909 12.935 1.00 93.81 580 ARG A C 1
ATOM 4707 O O . ARG A 1 580 ? -15.187 -3.353 14.080 1.00 93.81 580 ARG A O 1
ATOM 4714 N N . PHE A 1 581 ? -15.592 -1.715 12.582 1.00 91.38 581 PHE A N 1
ATOM 4715 C CA . PHE A 1 581 ? -16.184 -0.773 13.530 1.00 91.38 581 PHE A CA 1
ATOM 4716 C C . PHE A 1 581 ? -17.627 -1.136 13.902 1.00 91.38 581 PHE A C 1
ATOM 4718 O O . PHE A 1 581 ? -18.082 -0.776 14.981 1.00 91.38 581 PHE A O 1
ATOM 4725 N N . ALA A 1 582 ? -18.310 -1.917 13.061 1.00 86.25 582 ALA A N 1
ATOM 4726 C CA . ALA A 1 582 ? -19.625 -2.476 13.346 1.00 86.25 582 ALA A CA 1
ATOM 4727 C C . ALA A 1 582 ? -19.645 -3.998 13.145 1.00 86.25 582 ALA A C 1
ATOM 4729 O O . ALA A 1 582 ? -18.903 -4.564 12.338 1.00 86.25 582 ALA A O 1
ATOM 4730 N N . GLU A 1 583 ? -20.497 -4.675 13.908 1.00 80.19 583 GLU A N 1
ATOM 4731 C CA . GLU A 1 583 ? -20.653 -6.126 13.844 1.00 80.19 583 GLU A CA 1
ATOM 4732 C C . GLU A 1 583 ? -21.364 -6.566 12.558 1.00 80.19 583 GLU A C 1
ATOM 4734 O O . GLU A 1 583 ? -22.273 -5.894 12.077 1.00 80.19 583 GLU A O 1
ATOM 4739 N N . GLY A 1 584 ? -20.916 -7.678 11.969 1.00 78.88 584 GLY A N 1
ATOM 4740 C CA . GLY A 1 584 ? -21.463 -8.200 10.713 1.00 78.88 584 GLY A CA 1
ATOM 4741 C C . GLY A 1 584 ? -21.121 -7.390 9.454 1.00 78.88 584 GLY A C 1
ATOM 4742 O O . GLY A 1 584 ? -21.530 -7.793 8.368 1.00 78.88 584 GLY A O 1
ATOM 4743 N N . ARG A 1 585 ? -20.369 -6.284 9.563 1.00 82.38 585 ARG A N 1
ATOM 4744 C CA . ARG A 1 585 ? -19.877 -5.518 8.405 1.00 82.38 585 ARG A CA 1
ATOM 4745 C C . ARG A 1 585 ? -18.536 -6.048 7.889 1.00 82.38 585 ARG A C 1
ATOM 4747 O O . ARG A 1 585 ? -17.749 -6.644 8.630 1.00 82.38 585 ARG A O 1
ATOM 4754 N N . GLU A 1 586 ? -18.269 -5.800 6.609 1.00 88.56 586 GLU A N 1
ATOM 4755 C CA . GLU A 1 586 ? -16.934 -5.972 6.029 1.00 88.56 586 GLU A CA 1
ATOM 4756 C C . GLU A 1 586 ? -15.930 -5.014 6.699 1.00 88.56 586 GLU A C 1
ATOM 4758 O O . GLU A 1 586 ? -16.326 -3.963 7.210 1.00 88.56 586 GLU A O 1
ATOM 4763 N N . PRO A 1 587 ? -14.627 -5.342 6.712 1.00 91.44 587 PRO A N 1
ATOM 4764 C CA . PRO A 1 587 ? -13.604 -4.419 7.192 1.00 91.44 587 PRO A CA 1
ATOM 4765 C C . PRO A 1 587 ? -13.620 -3.095 6.432 1.00 91.44 587 PRO A C 1
ATOM 4767 O O . PRO A 1 587 ? -13.564 -3.075 5.208 1.00 91.44 587 PRO A O 1
ATOM 4770 N N . GLU A 1 588 ? -13.646 -1.984 7.166 1.00 90.44 588 GLU A N 1
ATOM 4771 C CA . GLU A 1 588 ? -13.650 -0.629 6.590 1.00 90.44 588 GLU A CA 1
ATOM 4772 C C . GLU A 1 588 ? -12.257 0.018 6.640 1.00 90.44 588 GLU A C 1
ATOM 4774 O O . GLU A 1 588 ? -11.957 0.965 5.905 1.00 90.44 588 GLU A O 1
ATOM 4779 N N . ARG A 1 589 ? -11.394 -0.477 7.533 1.00 94.62 589 ARG A N 1
ATOM 4780 C CA . ARG A 1 589 ? -10.011 -0.031 7.739 1.00 94.62 589 ARG A CA 1
ATOM 4781 C C . ARG A 1 589 ? -9.113 -1.232 8.014 1.00 94.62 589 ARG A C 1
ATOM 4783 O O . ARG A 1 589 ? -9.595 -2.338 8.246 1.00 94.62 589 ARG A O 1
ATOM 4790 N N . ALA A 1 590 ? -7.810 -0.992 8.033 1.00 96.69 590 ALA A N 1
ATOM 4791 C CA . ALA A 1 590 ? -6.825 -1.908 8.592 1.00 96.69 590 ALA A CA 1
ATOM 4792 C C . ALA A 1 590 ? -6.051 -1.226 9.725 1.00 96.69 590 ALA A C 1
ATOM 4794 O O . ALA A 1 590 ? -6.007 0.002 9.791 1.00 96.69 590 ALA A O 1
ATOM 4795 N N . ILE A 1 591 ? -5.415 -2.012 10.584 1.00 97.12 591 ILE A N 1
ATOM 4796 C CA . ILE A 1 591 ? -4.439 -1.543 11.567 1.00 97.12 591 ILE A CA 1
ATOM 4797 C C . ILE A 1 591 ? -3.069 -2.125 11.227 1.00 97.12 591 ILE A C 1
ATOM 4799 O O . ILE A 1 591 ? -2.950 -3.328 10.999 1.00 97.12 591 ILE A O 1
ATOM 4803 N N . ALA A 1 592 ? -2.053 -1.267 11.176 1.00 96.44 592 ALA A N 1
ATOM 4804 C CA . ALA A 1 592 ? -0.656 -1.669 11.090 1.00 96.44 592 ALA A CA 1
ATOM 4805 C C . ALA A 1 592 ? -0.111 -1.952 12.492 1.00 96.44 592 ALA A C 1
ATOM 4807 O O . ALA A 1 592 ? -0.149 -1.086 13.373 1.00 96.44 592 ALA A O 1
ATOM 4808 N N . VAL A 1 593 ? 0.385 -3.171 12.677 1.00 94.88 593 VAL A N 1
ATOM 4809 C CA . VAL A 1 593 ? 0.973 -3.679 13.911 1.00 94.88 593 VAL A CA 1
ATOM 4810 C C . VAL A 1 593 ? 2.467 -3.882 13.702 1.00 94.88 593 VAL A C 1
ATOM 4812 O O . VAL A 1 593 ? 2.890 -4.598 12.798 1.00 94.88 593 VAL A O 1
ATOM 4815 N N . GLU A 1 594 ? 3.271 -3.268 14.556 1.00 92.00 594 GLU A N 1
ATOM 4816 C CA . GLU A 1 594 ? 4.732 -3.344 14.520 1.00 92.00 594 GLU A CA 1
ATOM 4817 C C . GLU A 1 594 ? 5.255 -4.063 15.759 1.00 92.00 594 GLU A C 1
ATOM 4819 O O . GLU A 1 594 ? 4.571 -4.109 16.782 1.00 92.00 594 GLU A O 1
ATOM 4824 N N . ARG A 1 595 ? 6.472 -4.608 15.677 1.00 87.44 595 ARG A N 1
ATOM 4825 C CA . ARG A 1 595 ? 7.183 -5.133 16.847 1.00 87.44 595 ARG A CA 1
ATOM 4826 C C . ARG A 1 595 ? 8.115 -4.059 17.398 1.00 87.44 595 ARG A C 1
ATOM 4828 O O . ARG A 1 595 ? 8.855 -3.446 16.632 1.00 87.44 595 ARG A O 1
ATOM 4835 N N . THR A 1 596 ? 8.060 -3.826 18.702 1.00 83.31 596 THR A N 1
ATOM 4836 C CA . THR A 1 596 ? 8.963 -2.923 19.423 1.00 83.31 596 THR A CA 1
ATOM 4837 C C . THR A 1 596 ? 10.341 -3.558 19.598 1.00 83.31 596 THR A C 1
ATOM 4839 O O . THR A 1 596 ? 10.499 -4.773 19.453 1.00 83.31 596 THR A O 1
ATOM 4842 N N . GLU A 1 597 ? 11.348 -2.758 19.956 1.00 79.44 597 GLU A N 1
ATOM 4843 C CA . GLU A 1 597 ? 12.685 -3.284 20.286 1.00 79.44 597 GLU A CA 1
ATOM 4844 C C . GLU A 1 597 ? 12.652 -4.216 21.509 1.00 79.44 597 GLU A C 1
ATOM 4846 O O . GLU A 1 597 ? 13.396 -5.192 21.573 1.00 79.44 597 GLU A O 1
ATOM 4851 N N . ALA A 1 598 ? 11.720 -3.974 22.437 1.00 76.69 598 ALA A N 1
ATOM 4852 C CA . ALA A 1 598 ? 11.453 -4.837 23.588 1.00 76.69 598 ALA A CA 1
ATOM 4853 C C . ALA A 1 598 ? 10.777 -6.176 23.215 1.00 76.69 598 ALA A C 1
ATOM 4855 O O . ALA A 1 598 ? 10.604 -7.045 24.068 1.00 76.69 598 ALA A O 1
ATOM 4856 N N . GLY A 1 599 ? 10.396 -6.363 21.947 1.00 79.38 599 GLY A N 1
ATOM 4857 C CA . GLY A 1 599 ? 9.797 -7.592 21.433 1.00 79.38 599 GLY A CA 1
ATOM 4858 C C . GLY A 1 599 ? 8.273 -7.677 21.556 1.00 79.38 599 GLY A C 1
ATOM 4859 O O . GLY A 1 599 ? 7.709 -8.713 21.198 1.00 79.38 599 GLY A O 1
ATOM 4860 N N . GLU A 1 600 ? 7.611 -6.615 22.014 1.00 84.00 600 GLU A N 1
ATOM 4861 C CA . GLU A 1 600 ? 6.151 -6.511 22.132 1.00 84.00 600 GLU A CA 1
ATOM 4862 C C . GLU A 1 600 ? 5.515 -6.014 20.827 1.00 84.00 600 GLU A C 1
ATOM 4864 O O . GLU A 1 600 ? 6.208 -5.537 19.929 1.00 84.00 600 GLU A O 1
ATOM 4869 N N . TYR A 1 601 ? 4.188 -6.102 20.711 1.00 89.88 601 TYR A N 1
ATOM 4870 C CA . TYR A 1 601 ? 3.466 -5.660 19.518 1.00 89.88 601 TYR A CA 1
ATOM 4871 C C . TYR A 1 601 ? 2.690 -4.378 19.776 1.00 89.88 601 TYR A C 1
ATOM 4873 O O . TYR A 1 601 ? 1.995 -4.261 20.780 1.00 89.88 601 TYR A O 1
ATOM 4881 N N . ILE A 1 602 ? 2.737 -3.436 18.837 1.00 90.00 602 ILE A N 1
ATOM 4882 C CA . ILE A 1 602 ? 2.023 -2.164 18.931 1.00 90.00 602 ILE A CA 1
ATOM 4883 C C . ILE A 1 602 ? 1.213 -1.879 17.665 1.00 90.00 602 ILE A C 1
ATOM 4885 O O . ILE A 1 602 ? 1.746 -1.792 16.561 1.00 90.00 602 ILE A O 1
ATOM 4889 N N . ALA A 1 603 ? -0.096 -1.716 17.837 1.00 93.31 603 ALA A N 1
ATOM 4890 C CA . ALA A 1 603 ? -1.021 -1.179 16.852 1.00 93.31 603 ALA A CA 1
ATOM 4891 C C . ALA A 1 603 ? -0.786 0.332 16.731 1.00 93.31 603 ALA A C 1
ATOM 4893 O O . ALA A 1 603 ? -1.128 1.096 17.636 1.00 93.31 603 ALA A O 1
ATOM 4894 N N . ARG A 1 604 ? -0.172 0.753 15.622 1.00 90.25 604 ARG A N 1
ATOM 4895 C CA . ARG A 1 604 ? 0.404 2.099 15.475 1.00 90.25 604 ARG A CA 1
ATOM 4896 C C . ARG A 1 604 ? -0.351 3.004 14.514 1.00 90.25 604 ARG A C 1
ATOM 4898 O O . ARG A 1 604 ? -0.355 4.226 14.674 1.00 90.25 604 ARG A O 1
ATOM 4905 N N . GLU A 1 605 ? -0.922 2.441 13.457 1.00 93.25 605 GLU A N 1
ATOM 4906 C CA . GLU A 1 605 ? -1.506 3.255 12.394 1.00 93.25 605 GLU A CA 1
ATOM 4907 C C . GLU A 1 605 ? -2.758 2.627 11.803 1.00 93.25 605 GLU A C 1
ATOM 4909 O O . GLU A 1 605 ? -2.728 1.511 11.285 1.00 93.25 605 GLU A O 1
ATOM 4914 N N . VAL A 1 606 ? -3.853 3.389 11.829 1.00 95.75 606 VAL A N 1
ATOM 4915 C CA . VAL A 1 606 ? -5.076 3.036 11.107 1.00 95.75 606 VAL A CA 1
ATOM 4916 C C . VAL A 1 606 ? -4.878 3.380 9.636 1.00 95.75 606 VAL A C 1
ATOM 4918 O O . VAL A 1 606 ? -4.474 4.488 9.281 1.00 95.75 606 VAL A O 1
ATOM 4921 N N . LEU A 1 607 ? -5.164 2.437 8.751 1.00 94.50 607 LEU A N 1
ATOM 4922 C CA . LEU A 1 607 ? -4.999 2.565 7.311 1.00 94.50 607 LEU A CA 1
ATOM 4923 C C . LEU A 1 607 ? -6.354 2.466 6.621 1.00 94.50 607 LEU A C 1
ATOM 4925 O O . LEU A 1 607 ? -7.209 1.660 6.993 1.00 94.50 607 LEU A O 1
ATOM 4929 N N . SER A 1 608 ? -6.526 3.242 5.553 1.00 91.69 608 SER A N 1
ATOM 4930 C CA . SER A 1 608 ? -7.549 2.912 4.569 1.00 91.69 608 SER A CA 1
ATOM 4931 C C . SER A 1 608 ? -7.230 1.583 3.886 1.00 91.69 608 SER A C 1
ATOM 4933 O O . SER A 1 608 ? -6.063 1.189 3.795 1.00 91.69 608 SER A O 1
ATOM 4935 N N . LEU A 1 609 ? -8.248 0.912 3.341 1.00 91.50 609 LEU A N 1
ATOM 4936 C CA . LEU A 1 609 ? -8.038 -0.345 2.617 1.00 91.50 609 LEU A CA 1
ATOM 4937 C C . LEU A 1 609 ? -7.106 -0.162 1.410 1.00 91.50 609 LEU A C 1
ATOM 4939 O O . LEU A 1 609 ? -6.274 -1.019 1.142 1.00 91.50 609 LEU A O 1
ATOM 4943 N N . SER A 1 610 ? -7.171 0.972 0.705 1.00 87.81 610 SER A N 1
ATOM 4944 C CA . SER A 1 610 ? -6.267 1.241 -0.424 1.00 87.81 610 SER A CA 1
ATOM 4945 C C . SER A 1 610 ? -4.809 1.416 0.023 1.00 87.81 610 SER A C 1
ATOM 4947 O O . SER A 1 610 ? -3.898 0.952 -0.665 1.00 87.81 610 SER A O 1
ATOM 4949 N N . SER A 1 611 ? -4.573 2.038 1.185 1.00 89.69 611 SER A N 1
ATOM 4950 C CA . SER A 1 611 ? -3.239 2.178 1.779 1.00 89.69 611 SER A CA 1
ATOM 4951 C C . SER A 1 611 ? -2.707 0.837 2.270 1.00 89.69 611 SER A C 1
ATOM 4953 O O . SER A 1 611 ? -1.562 0.498 1.972 1.00 89.69 611 SER A O 1
ATOM 4955 N N . ALA A 1 612 ? -3.548 0.052 2.949 1.00 93.38 612 ALA A N 1
ATOM 4956 C CA . ALA A 1 612 ? -3.232 -1.308 3.374 1.00 93.38 612 ALA A CA 1
ATOM 4957 C C . ALA A 1 612 ? -2.885 -2.198 2.171 1.00 93.38 612 ALA A C 1
ATOM 4959 O O . ALA A 1 612 ? -1.855 -2.866 2.176 1.00 93.38 612 ALA A O 1
ATOM 4960 N N . TYR A 1 613 ? -3.672 -2.124 1.091 1.00 92.50 613 TYR A N 1
ATOM 4961 C CA . TYR A 1 613 ? -3.399 -2.848 -0.150 1.00 92.50 613 TYR A CA 1
ATOM 4962 C C . TYR A 1 613 ? -2.046 -2.456 -0.746 1.00 92.50 613 TYR A C 1
ATOM 4964 O O . TYR A 1 613 ? -1.280 -3.333 -1.128 1.00 92.50 613 TYR A O 1
ATOM 4972 N N . ARG A 1 614 ? -1.701 -1.159 -0.797 1.00 90.06 614 ARG A N 1
ATOM 4973 C CA . ARG A 1 614 ? -0.380 -0.713 -1.288 1.00 90.06 614 ARG A CA 1
ATOM 4974 C C . ARG A 1 614 ? 0.766 -1.256 -0.446 1.00 90.06 614 ARG A C 1
ATOM 4976 O O . ARG A 1 614 ? 1.755 -1.711 -1.016 1.00 90.06 614 ARG A O 1
ATOM 4983 N N . ARG A 1 615 ? 0.641 -1.189 0.884 1.00 92.06 615 ARG A N 1
ATOM 4984 C CA . ARG A 1 615 ? 1.657 -1.711 1.808 1.00 92.06 615 ARG A CA 1
ATOM 4985 C C . ARG A 1 615 ? 1.837 -3.210 1.633 1.00 92.06 615 ARG A C 1
ATOM 4987 O O . ARG A 1 615 ? 2.969 -3.667 1.542 1.00 92.06 615 ARG A O 1
ATOM 4994 N N . CYS A 1 616 ? 0.738 -3.951 1.525 1.00 94.00 616 CYS A N 1
ATOM 4995 C CA . CYS A 1 616 ? 0.789 -5.390 1.324 1.00 94.00 616 CYS A CA 1
ATOM 4996 C C . CYS A 1 616 ? 1.356 -5.758 -0.049 1.00 94.00 616 CYS A C 1
ATOM 4998 O O . CYS A 1 616 ? 2.274 -6.572 -0.145 1.00 94.00 616 CYS A O 1
ATOM 5000 N N . ARG A 1 617 ? 0.892 -5.077 -1.110 1.00 92.44 617 ARG A N 1
ATOM 5001 C CA . ARG A 1 617 ? 1.334 -5.330 -2.485 1.00 92.44 617 ARG A CA 1
ATOM 5002 C C . ARG A 1 617 ? 2.822 -5.080 -2.695 1.00 92.44 617 ARG A C 1
ATOM 5004 O O . ARG A 1 617 ? 3.411 -5.709 -3.570 1.00 92.44 617 ARG A O 1
ATOM 5011 N N . ALA A 1 618 ? 3.434 -4.192 -1.910 1.00 91.06 618 ALA A N 1
ATOM 5012 C CA . ALA A 1 618 ? 4.880 -3.980 -1.932 1.00 91.06 618 ALA A CA 1
ATOM 5013 C C . ALA A 1 618 ? 5.672 -5.265 -1.625 1.00 91.06 618 ALA A C 1
ATOM 5015 O O . ALA A 1 618 ? 6.767 -5.437 -2.149 1.00 91.06 618 ALA A O 1
ATOM 5016 N N . VAL A 1 619 ? 5.096 -6.168 -0.830 1.00 91.31 619 VAL A N 1
ATOM 5017 C CA . VAL A 1 619 ? 5.743 -7.386 -0.337 1.00 91.31 619 VAL A CA 1
ATOM 5018 C C . VAL A 1 619 ? 5.263 -8.623 -1.088 1.00 91.31 619 VAL A C 1
ATOM 5020 O O . VAL A 1 619 ? 6.071 -9.408 -1.576 1.00 91.31 619 VAL A O 1
ATOM 5023 N N . LEU A 1 620 ? 3.947 -8.821 -1.153 1.00 89.38 620 LEU A N 1
ATOM 5024 C CA . LEU A 1 620 ? 3.326 -10.010 -1.735 1.00 89.38 620 LEU A CA 1
ATOM 5025 C C . LEU A 1 620 ? 2.103 -9.638 -2.555 1.00 89.38 620 LEU A C 1
ATOM 5027 O O . LEU A 1 620 ? 1.627 -8.518 -2.476 1.00 89.38 620 LEU A O 1
ATOM 5031 N N . TYR A 1 621 ? 1.571 -10.562 -3.344 1.00 86.06 621 TYR A N 1
ATOM 5032 C CA . TYR A 1 621 ? 0.302 -10.345 -4.034 1.00 86.06 621 TYR A CA 1
ATOM 5033 C C . TYR A 1 621 ? -0.885 -10.609 -3.082 1.00 86.06 621 TYR A C 1
ATOM 5035 O O . TYR A 1 621 ? -1.075 -11.761 -2.688 1.00 86.06 621 TYR A O 1
ATOM 5043 N N . PRO A 1 622 ? -1.665 -9.585 -2.671 1.00 76.88 622 PRO A N 1
ATOM 5044 C CA . PRO A 1 622 ? -2.705 -9.755 -1.662 1.00 76.88 622 PRO A CA 1
ATOM 5045 C C . PRO A 1 622 ? -4.008 -10.267 -2.285 1.00 76.88 622 PRO A C 1
ATOM 5047 O O . PRO A 1 622 ? -4.847 -9.488 -2.736 1.00 76.88 622 PRO A O 1
ATOM 5050 N N . GLU A 1 623 ? -4.200 -11.582 -2.268 1.00 72.00 623 GLU A N 1
ATOM 5051 C CA . GLU A 1 623 ? -5.519 -12.207 -2.414 1.00 72.00 623 GLU A CA 1
ATOM 5052 C C . GLU A 1 623 ? -5.996 -12.677 -1.039 1.00 72.00 623 GLU A C 1
ATOM 5054 O O . GLU A 1 623 ? -5.777 -13.816 -0.631 1.00 72.00 623 GLU A O 1
ATOM 5059 N N . SER A 1 624 ? -6.624 -11.765 -0.294 1.00 83.94 624 SER A N 1
ATOM 5060 C CA . SER A 1 624 ? -7.245 -12.071 0.995 1.00 83.94 624 SER A CA 1
ATOM 5061 C C . SER A 1 624 ? -8.752 -11.867 0.934 1.00 83.94 624 SER A C 1
ATOM 5063 O O . SER A 1 624 ? -9.261 -11.082 0.134 1.00 83.94 624 SER A O 1
ATOM 5065 N N . GLN A 1 625 ? -9.478 -12.536 1.831 1.00 84.19 625 GLN A N 1
ATOM 5066 C CA . GLN A 1 625 ? -10.932 -12.415 1.929 1.00 84.19 625 GLN A CA 1
ATOM 5067 C C . GLN A 1 625 ? -11.383 -10.972 2.173 1.00 84.19 625 GLN A C 1
ATOM 5069 O O . GLN A 1 625 ? -12.450 -10.590 1.700 1.00 84.19 625 GLN A O 1
ATOM 5074 N N . TRP A 1 626 ? -10.585 -10.160 2.872 1.00 90.31 626 TRP A N 1
ATOM 5075 C CA . TRP A 1 626 ? -10.957 -8.790 3.232 1.00 90.31 626 TRP A CA 1
ATOM 5076 C C . TRP A 1 626 ? -10.226 -7.698 2.442 1.00 90.31 626 TRP A C 1
ATOM 5078 O O . TRP A 1 626 ? -10.693 -6.561 2.413 1.00 90.31 626 TRP A O 1
ATOM 5088 N N . LEU A 1 627 ? -9.109 -8.022 1.785 1.00 90.19 627 LEU A N 1
ATOM 5089 C CA . LEU A 1 627 ? -8.267 -7.048 1.094 1.00 90.19 627 LEU A CA 1
ATOM 5090 C C . LEU A 1 627 ? -8.015 -7.485 -0.350 1.00 90.19 627 LEU A C 1
ATOM 5092 O O . LEU A 1 627 ? -7.321 -8.469 -0.594 1.00 90.19 627 LEU A O 1
ATOM 5096 N N . SER A 1 628 ? -8.555 -6.720 -1.298 1.00 87.25 628 SER A N 1
ATOM 5097 C CA . SER A 1 628 ? -8.331 -6.897 -2.735 1.00 87.25 628 SER A CA 1
ATOM 5098 C C . SER A 1 628 ? -8.376 -5.549 -3.457 1.00 87.25 628 SER A C 1
ATOM 5100 O O . SER A 1 628 ? -8.955 -4.589 -2.946 1.00 87.25 628 SER A O 1
ATOM 5102 N N . ALA A 1 629 ? -7.813 -5.476 -4.667 1.00 81.75 629 ALA A N 1
ATOM 5103 C CA . ALA A 1 629 ? -7.850 -4.256 -5.479 1.00 81.75 629 ALA A CA 1
ATOM 5104 C C . ALA A 1 629 ? -9.289 -3.813 -5.821 1.00 81.75 629 ALA A C 1
ATOM 5106 O O . ALA A 1 629 ? -9.557 -2.625 -5.996 1.00 81.75 629 ALA A O 1
ATOM 5107 N N . GLU A 1 630 ? -10.218 -4.769 -5.896 1.00 76.19 630 GLU A N 1
ATOM 5108 C CA . GLU A 1 630 ? -11.632 -4.553 -6.226 1.00 76.19 630 GLU A CA 1
ATOM 5109 C C . GLU A 1 630 ? -12.386 -3.902 -5.068 1.00 76.19 630 GLU A C 1
ATOM 5111 O O . GLU A 1 630 ? -13.144 -2.959 -5.271 1.00 76.19 630 GLU A O 1
ATOM 5116 N N . LYS A 1 631 ? -12.117 -4.368 -3.841 1.00 74.50 631 LYS A N 1
ATOM 5117 C CA . LYS A 1 631 ? -12.717 -3.844 -2.607 1.00 74.50 631 LYS A CA 1
ATOM 5118 C C . LYS A 1 631 ? -12.178 -2.461 -2.222 1.00 74.50 631 LYS A C 1
ATOM 5120 O O . LYS A 1 631 ? -12.705 -1.817 -1.320 1.00 74.50 631 LYS A O 1
ATOM 5125 N N . THR A 1 632 ? -11.118 -1.997 -2.880 1.00 72.38 632 THR A N 1
ATOM 5126 C CA . THR A 1 632 ? -10.474 -0.712 -2.589 1.00 72.38 632 THR A CA 1
ATOM 5127 C C . THR A 1 632 ? -10.898 0.381 -3.562 1.00 72.38 632 THR A C 1
ATOM 5129 O O . THR A 1 632 ? -10.817 0.208 -4.776 1.00 72.38 632 THR A O 1
ATOM 5132 N N . VAL A 1 633 ? -11.276 1.543 -3.027 1.00 65.44 633 VAL A N 1
ATOM 5133 C CA . VAL A 1 633 ? -11.664 2.718 -3.819 1.00 65.44 633 VAL A CA 1
ATOM 5134 C C . VAL A 1 633 ? -10.470 3.665 -4.002 1.00 65.44 633 VAL A C 1
ATOM 5136 O O . VAL A 1 633 ? -9.614 3.795 -3.125 1.00 65.44 633 VAL A O 1
ATOM 5139 N N . ALA A 1 634 ? -10.408 4.342 -5.152 1.00 51.72 634 ALA A N 1
ATOM 5140 C CA . ALA A 1 634 ? -9.301 5.218 -5.540 1.00 51.72 634 ALA A CA 1
ATOM 5141 C C . ALA A 1 634 ? -9.175 6.520 -4.717 1.00 51.72 634 ALA A C 1
ATOM 5143 O O . ALA A 1 634 ? -8.118 7.142 -4.756 1.00 51.72 634 ALA A O 1
ATOM 5144 N N . TYR A 1 635 ? -10.210 6.945 -3.979 1.00 46.16 635 TYR A N 1
ATOM 5145 C CA . TYR A 1 635 ? -10.274 8.284 -3.357 1.00 46.16 635 TYR A CA 1
ATOM 5146 C C . TYR A 1 635 ? -9.290 8.528 -2.197 1.00 46.16 635 TYR A C 1
ATOM 5148 O O . TYR A 1 635 ? -9.122 9.661 -1.761 1.00 46.16 635 TYR A O 1
ATOM 5156 N N . ASP A 1 636 ? -8.574 7.501 -1.746 1.00 48.12 636 ASP A N 1
ATOM 5157 C CA . ASP A 1 636 ? -7.574 7.579 -0.669 1.00 48.12 636 ASP A CA 1
ATOM 5158 C C . ASP A 1 636 ? -6.133 7.765 -1.191 1.00 48.12 636 ASP A C 1
ATOM 5160 O O . ASP A 1 636 ? -5.148 7.289 -0.608 1.00 48.12 636 ASP A O 1
ATOM 5164 N N . LEU A 1 637 ? -5.998 8.410 -2.348 1.00 34.62 637 LEU A N 1
ATOM 5165 C CA . LEU A 1 637 ? -4.719 8.808 -2.932 1.00 34.62 637 LEU A CA 1
ATOM 5166 C C . LEU A 1 637 ? -4.281 10.161 -2.351 1.00 34.62 637 LEU A C 1
ATOM 5168 O O . LEU A 1 637 ? -4.295 11.170 -3.047 1.00 34.62 637 LEU A O 1
ATOM 5172 N N . GLY A 1 638 ? -3.918 10.155 -1.065 1.00 33.75 638 GLY A N 1
ATOM 5173 C CA . GLY A 1 638 ? -3.021 11.151 -0.463 1.00 33.75 638 GLY A CA 1
ATOM 5174 C C . GLY A 1 638 ? -1.573 10.679 -0.536 1.00 33.75 638 GLY A C 1
ATOM 5175 O O . GLY A 1 638 ? -1.323 9.514 -0.135 1.00 33.75 638 GLY A O 1
#

Secondary structure (DSSP, 8-state):
--HHHHHHHHHHHHHHHHHH--STT--EEHHHHHHHHHHTT--GGGGT-SSHHHHHTT-TTTEEEEEPPP-STTPPP-EEEEETTHHHHHHHHHHHS----TTTHHHHHHHHHHHHHHHTTT-SPPEEHHHHHHHHHHTT--GGGGT-SSHHHHHGGGTTTEEEEEE-SSSS--EEEEEEPPP----------------PPPPPS-PPPHHHHHHHHHHHHHHHHHTT--TT--EEHHHHHHHHHHHT--GGGGT-S-HHHHHTT-TTTEEEEEEE-TTSS-EEEEEEE-----------S--------S---STTS---------TTBPPPPHHHHHHHHHHSPS---SSSS----TT---HHHHHHHHHHHHHHHHTT--EEEE--BTTBTT-EEEEEEEEEE-TT--EEEEEEEE-TT-SS-SEEEEEEEETTSHHHHHHHTT-SSPPPPPP-----HHHHHTT--EEE-HHIIIIISGGGS-HHHHHTTS-HHHH--TTS-HHHHHHS-TT-HHHHHHHHHHHHHHHH-HHHHHHHHHHHHHHHHHHHHHHHH-GGG-EEEEETTTTEEEEEEEE-SSTTSPP-EEEEEEE-TTS-EEEEEEEEHHHHHHHHHTTS----SS--TTT--GGG--

InterPro domains:
  IPR024437 Domain of unknown function DUF3825 [PF12873] (342-626)
  IPR025605 OST-HTH/LOTUS domain [PF12872] (15-66)
  IPR025605 OST-HTH/LOTUS domain [PF12872] (107-171)

Foldseek 3Di:
DDVVVVVVCVVQLLVLQLVQAPDQPRWDWLVSSVVSCVVSVDDQVVVVDPDSVSSCVVPPVFKDKDWFDDQDPPDDIIMIMGGNCSVVVVLVVLQVQQDDDPVCVVVVLVQLVVLQVVVCPVDQDWAFVVSSVVSCVVSVNDSVVRSDPDVVVVVVNNCVFKDKDFDDDDDDDTTITMGTDDDDDDDDDDDDDDDDDDDDDDDPPAADDPVVLVVVLVVLVVQCVVPPQPQPDKDFLVVSQVSCVVSPNHVVVRVDPDSLSVQVNCPVFKDKDWDADPVNPDITIIMGTDDDPDDDDDDDDPPPPQPQDDADADPFAPQQPQQDPPQQEDQDAPVQVVQVCVFFADDDLFFAPDDDPPRDPRVLVSLLQSLQVSLCVVVVLKDKFDDPDSRDDPWMKIKHWSLTAGNVRFTKMWMWIADPVPPGHGTYGDHIDTPPDPVCVVPVVRDPDHGDGRDADAADLVCLLVPFREHENLLCVQQVVVLLDDPVLCVVQPDPVLQCPDPDGVVRLNVDAPPDPVNNVSSNSSSVVCVVDVRSSVVSVVLVVVQVVVQSVVCSVPVLQWAWFADSRRRHIWIWTFGDSDPPDAGQWIWTWHAGPVRGIYRRDIGGLVRRCSRRVSNDNDPDPRHDSNNHDPRPPD

Sequence (638 aa):
MKENEREKLRPLLFEALLNLQRHDYGWVGTDKLEQELRKVGIRYQEYGAETLRAFLEFFPEDLAITDSAATQAGEPERSYVILRQYRQLRRQKRRQDGKVPDEKKPALAKLLRDILQNLSLEQGEWIYITQVGNAVAAAGINYKEYGFIQLNPFLQQFAEQIELQSSDPSGTKAEAVVRLRRFEMNVPRRAESAAACESEPESPKFALDDSLRERLKKEILKRAQQISLEENRWRAAKSFLEFLRQTGVDYKKYGTGDGFLFLKQFPSLLDVRMKASANGKSLYHVVRLHREERASGQTPRKIEAERIPEDRRASEAPEAATLRDSRPFAKASHERLQRLVKLLRPERWSYGEAALPVSVTAPILGRYMENHISRICAEHKFRHCRETLPGYQDVQYGICHTGLVTADFRPIYAFFKNNLLKTGPRWNLESFAAVGTQAFEDVSRHFETLPPAAAYEFPEIQALSDGAALYCDYWRILTEQTKRLPLDFLQSFCTREMLTGGDSTPEEVYTLHPDNAARNRYFANLGKQIEEVPGVSEAMKQAFGQIVNRSLREFRWNRSVALPGYDAARNVCDILLPLRFAEGREPERAIAVERTEAGEYIAREVLSLSSAYRRCRAVLYPESQWLSAEKTVAYDLG

Radius of gyration: 35.51 Å; chains: 1; bounding box: 98×86×88 Å

pLDDT: mean 75.27, std 18.14, range [22.02, 97.12]